Protein AF-A0A2X0SMB1-F1 (afdb_monomer)

Mean predicted aligned error: 10.04 Å

Radius of gyration: 23.18 Å; Cα contacts (8 Å, |Δi|>4): 874; chains: 1; bounding box: 54×78×55 Å

Secondary structure (DSSP, 8-state):
----EEEE---SSS--EEEEETTEEEEE-------S--TTS--EE-TTS-EE------TTGGGS---------HHHHHHHHHHHTTTTTT--EESEEEE-S--GGGTTTHHHHB--S-GGG----SSGGGPPBEESEEEE-GGGGSGGG--TTTHHHHHHHHHHHHTTTSTGGGSTTTEEEE---SSTTT-EEEEEETTEEEEE----HHHHHHHHHH--GGGGGGG---EEEEEEETTEEEEEEE-TT--HHHHHHHHHHHGGGGGGG-EEEEE-HHHH-GGGTEEE-TTS-EEE-HHHHHHHT-EEEEEEEE--SS---TT--SSS-HHHHHHHHHHSGGG-GGGEE-GGG--PPPPTT-TT-S-----EEEEEETTEEEE--PPP-----------EEEEE-TT--EEEEE-

Solvent-accessible surface area (backbone atoms only 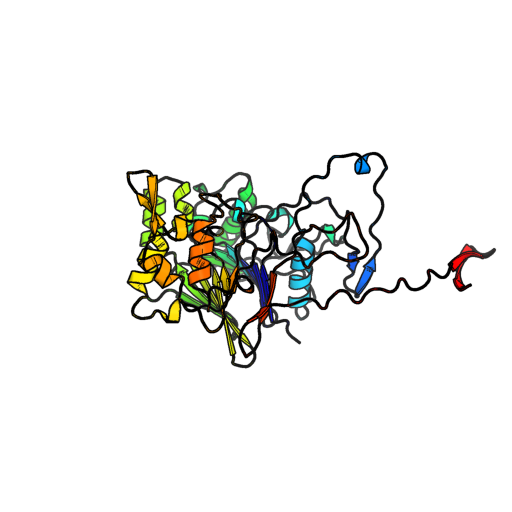— not comparable to full-atom values): 22527 Å² total; per-residue (Å²): 128,72,60,37,34,41,36,36,47,31,50,28,73,24,42,36,35,42,37,36,42,84,59,35,33,37,36,39,35,32,33,50,79,61,71,98,76,67,76,74,74,57,64,45,62,46,101,82,72,49,75,42,86,52,82,85,80,59,80,75,67,73,70,55,80,86,69,86,78,64,58,75,55,63,64,61,52,45,49,52,13,27,62,38,23,60,90,64,83,50,42,42,37,32,53,30,39,34,40,30,46,79,48,62,46,34,36,28,46,49,76,73,46,36,57,77,69,62,54,89,76,66,70,89,53,94,46,82,94,67,42,49,29,41,43,26,25,37,39,31,24,64,64,68,80,43,72,86,61,52,44,89,75,31,38,64,59,46,51,48,49,49,56,25,58,76,30,57,92,43,76,69,18,71,34,72,39,25,28,67,43,77,52,53,8,84,42,84,60,74,29,33,81,44,70,81,46,101,46,33,35,37,39,26,61,25,25,34,66,69,40,49,52,49,36,66,69,64,76,43,78,85,40,47,32,52,35,14,34,19,34,36,37,39,42,52,27,95,87,17,62,28,30,38,33,40,34,44,41,28,28,21,76,47,32,31,52,47,20,75,42,22,65,95,51,45,76,79,54,44,20,35,33,35,45,39,28,40,24,26,17,29,50,29,38,23,47,74,45,100,85,74,45,77,44,74,38,68,42,14,50,55,37,72,48,30,61,40,84,86,38,36,39,33,31,42,8,50,73,68,44,89,86,33,79,46,76,28,11,35,68,31,49,57,54,54,32,67,56,36,73,94,44,46,62,92,35,56,45,34,17,42,66,38,54,81,73,76,61,97,84,46,104,84,72,67,81,60,45,35,60,46,42,27,43,49,33,50,91,26,68,40,76,64,76,74,74,74,76,71,80,73,68,77,69,76,82,65,63,63,56,72,53,60,51,102,82,69,51,76,50,78,47,87,107

Nearest PDB structures (foldseek):
  2uyr-assembly1_X  TM=3.728E-01  e=2.623E+00  Bacillus cereus
  2ddt-assembly2_B  TM=4.396E-01  e=4.787E+00  Bacillus cereus
  2ddt-assembly1_A  TM=4.407E-01  e=5.083E+00  Bacillus cereus

Foldseek 3Di:
DQFFKKWWFQQALAGWIWGGADLAIEIEFDQQPDPLDPPPDDQDLPPVRDGHDDDDDDPVVVPDPDDPDGDHCLLVLQVSQQSSCVVPVSAQEHAEYEYFFLDLNRQACLVQAADADQPVPDDADPDSSRGHYQYQEYEYEPCLQPCVSDDPRNVRVSVRVVQLVVCPPHPSNNGGSRDYDYAAAADFQQADWDDSDPFKIKGFHDDYPVQVVVCVVVPDSVSRLQRTGWIWIWGAAPNATAIETESEQRFCVNQLSNLVRHVVPLVSLEHQEYACHSLQFLRNAFDQDPVRDTDGDPSSLSSNLNYDDQHAYERSHADADPPPPGHNHPVSLQSVLVSGVVSDPVRYYYQQQPFDAADPPDPPPGHHRDMFMWRQHRVYTDTDDPDRPPPCPPPPPQDWDWDAPVVGDIDTDGD

pLDDT: mean 81.92, std 21.31, range [27.41, 98.88]

Sequence (415 aa):
MSINRVTFFPVGNGDTILIEANDKTILTDVNYRCERHTDRFRSSVDVNGMMGNAATLGAEEAEQPFEWVYYDFALDLQYACYQSSYRSNREYRLSLLVLTHPDKANLTGFEKLFYQGDPADFEDRPREDDKLILIEEMWINPLFADPKYATDQSKSVFQEIKRRLDLQGTEAGGMNGNRITILAAPSAGSGLIKNFSRNIEAHVISPVQQERENVISAADITEINNSSLIIRWTIKVFGGANRILLGGDANVDVWDRIWENYKDNADKLGWHILLAPHHCSIDALARLNQEGRYEYCENALKALGQVEGDGYIISSSTEVNQNEDTQPSWEARNQYLKMLKDGDEARFLNPDNYAYGPLLYSPHQDDKPEPVIFTLTKQGPVLDERAPATPHMPGKIERVETGNDEFGYKWNLKV

InterPro domains:
  IPR036866 Ribonuclease Z/Hydroxyacylglutathione hydrolase-like [G3DSA:3.60.15.10] (2-341)

Organism: NCBI:txid2182327

Structure (mmCIF, N/CA/C/O backbone):
data_AF-A0A2X0SMB1-F1
#
_entry.id   AF-A0A2X0SMB1-F1
#
loop_
_atom_site.group_PDB
_atom_site.id
_atom_site.type_symbol
_atom_site.label_atom_id
_atom_site.label_alt_id
_atom_site.label_comp_id
_atom_site.label_asym_id
_atom_site.label_entity_id
_atom_site.label_seq_id
_atom_site.pdbx_PDB_ins_code
_atom_site.Cartn_x
_atom_site.Cartn_y
_atom_site.Cartn_z
_atom_site.occupancy
_atom_site.B_iso_or_equiv
_atom_site.auth_seq_id
_atom_site.auth_comp_id
_atom_site.auth_asym_id
_atom_site.auth_atom_id
_atom_site.pdbx_PDB_model_num
ATOM 1 N N . MET A 1 1 ? -6.077 -22.872 -10.779 1.00 50.44 1 MET A N 1
ATOM 2 C CA . MET A 1 1 ? -6.999 -21.714 -10.690 1.00 50.44 1 MET A CA 1
ATOM 3 C C . MET A 1 1 ? -6.150 -20.486 -10.423 1.00 50.44 1 MET A C 1
ATOM 5 O O . MET A 1 1 ? -5.114 -20.652 -9.795 1.00 50.44 1 MET A O 1
ATOM 9 N N . SER A 1 2 ? -6.535 -19.304 -10.906 1.00 67.06 2 SER A N 1
ATOM 10 C CA . SER A 1 2 ? -5.835 -18.064 -10.547 1.00 67.06 2 SER A CA 1
ATOM 11 C C . SER A 1 2 ? -5.934 -17.857 -9.034 1.00 67.06 2 SER A C 1
ATOM 13 O O . SER A 1 2 ? -7.047 -17.872 -8.499 1.00 67.06 2 SER A O 1
ATOM 15 N N . ILE A 1 3 ? -4.797 -17.694 -8.363 1.00 83.69 3 ILE A N 1
ATOM 16 C CA . ILE A 1 3 ? -4.747 -17.344 -6.942 1.00 83.69 3 ILE A CA 1
ATOM 17 C C . ILE A 1 3 ? -5.341 -15.937 -6.784 1.00 83.69 3 ILE A C 1
ATOM 19 O O . ILE A 1 3 ? -5.082 -15.058 -7.606 1.00 83.69 3 ILE A O 1
ATOM 23 N N . ASN A 1 4 ? -6.187 -15.754 -5.768 1.00 94.12 4 ASN A N 1
ATOM 24 C CA . ASN A 1 4 ? -6.701 -14.450 -5.361 1.00 94.12 4 ASN A CA 1
ATOM 25 C C . ASN A 1 4 ? -6.480 -14.313 -3.853 1.00 94.12 4 ASN A C 1
ATOM 27 O O . ASN A 1 4 ? -7.230 -14.902 -3.075 1.00 94.12 4 ASN A O 1
ATOM 31 N N . ARG A 1 5 ? -5.441 -13.588 -3.443 1.00 96.19 5 ARG A N 1
ATOM 32 C CA . ARG A 1 5 ? -5.099 -13.365 -2.036 1.00 96.19 5 ARG A CA 1
ATOM 33 C C . ARG A 1 5 ? -4.428 -12.013 -1.823 1.00 96.19 5 ARG A C 1
ATOM 35 O O . ARG A 1 5 ? -3.903 -11.421 -2.766 1.00 96.19 5 ARG A O 1
ATOM 42 N N . VAL A 1 6 ? -4.437 -11.552 -0.581 1.00 98.31 6 VAL A N 1
ATOM 43 C CA . VAL A 1 6 ? -3.587 -10.457 -0.107 1.00 98.31 6 VAL A CA 1
ATOM 44 C C . VAL A 1 6 ? -2.762 -10.948 1.076 1.00 98.31 6 VAL A C 1
ATOM 46 O O . VAL A 1 6 ? -3.276 -11.673 1.928 1.00 98.31 6 VAL A O 1
ATOM 49 N N . THR A 1 7 ? -1.490 -10.573 1.100 1.00 97.00 7 THR A N 1
ATOM 50 C CA . THR A 1 7 ? -0.511 -10.953 2.115 1.00 97.00 7 THR A CA 1
ATOM 51 C C . THR A 1 7 ? 0.121 -9.700 2.702 1.00 97.00 7 THR A C 1
ATOM 53 O O . THR A 1 7 ? 0.607 -8.847 1.959 1.00 97.00 7 THR A O 1
ATOM 56 N N . PHE A 1 8 ? 0.128 -9.616 4.029 1.00 96.81 8 PHE A N 1
ATOM 57 C CA . PHE A 1 8 ? 0.800 -8.580 4.807 1.00 96.81 8 PHE A CA 1
ATOM 58 C C . PHE A 1 8 ? 2.016 -9.214 5.480 1.00 96.81 8 PHE A C 1
ATOM 60 O O . PHE A 1 8 ? 1.856 -10.122 6.300 1.00 96.81 8 PHE A O 1
ATOM 67 N N . PHE A 1 9 ? 3.220 -8.801 5.083 1.00 92.69 9 PHE A N 1
ATOM 68 C CA . PHE A 1 9 ? 4.458 -9.389 5.596 1.00 92.69 9 PHE A CA 1
ATOM 69 C C . PHE A 1 9 ? 4.878 -8.758 6.932 1.00 92.69 9 PHE A C 1
ATOM 71 O O . PHE A 1 9 ? 4.661 -7.563 7.121 1.00 92.69 9 PHE A O 1
ATOM 78 N N . PRO A 1 10 ? 5.512 -9.526 7.836 1.00 90.12 10 PRO A N 1
ATOM 79 C CA . PRO A 1 10 ? 6.042 -9.000 9.087 1.00 90.12 10 PRO A CA 1
ATOM 80 C C . PRO A 1 10 ? 7.388 -8.321 8.853 1.00 90.12 10 PRO A C 1
ATOM 82 O O . PRO A 1 10 ? 8.426 -8.966 8.674 1.00 90.12 10 PRO A O 1
ATOM 85 N N . VAL A 1 11 ? 7.345 -6.995 8.777 1.00 88.81 11 VAL A N 1
ATOM 86 C CA . VAL A 1 11 ? 8.492 -6.141 8.453 1.00 88.81 11 VAL A CA 1
ATOM 87 C C . VAL A 1 11 ? 8.732 -5.057 9.517 1.00 88.81 11 VAL A C 1
ATOM 89 O O . VAL A 1 11 ? 9.579 -4.175 9.336 1.00 88.81 11 VAL A O 1
ATOM 92 N N . GLY A 1 12 ? 8.065 -5.134 10.673 1.00 88.19 12 GLY A N 1
ATOM 93 C CA . GLY A 1 12 ? 8.076 -4.103 11.713 1.00 88.19 12 GLY A CA 1
ATOM 94 C C . GLY A 1 12 ? 7.392 -2.813 11.276 1.00 88.19 12 GLY A C 1
ATOM 95 O O . GLY A 1 12 ? 6.402 -2.850 10.557 1.00 88.19 12 GLY A O 1
ATOM 96 N N . ASN A 1 13 ? 7.920 -1.662 11.705 1.00 88.75 13 ASN A N 1
ATOM 97 C CA . ASN A 1 13 ? 7.386 -0.332 11.364 1.00 88.75 13 ASN A CA 1
ATOM 98 C C . ASN A 1 13 ? 7.781 0.088 9.937 1.00 88.75 13 ASN A C 1
ATOM 100 O O . ASN A 1 13 ? 8.522 1.047 9.747 1.00 88.75 13 ASN A O 1
ATOM 104 N N . GLY A 1 14 ? 7.367 -0.703 8.955 1.00 90.50 14 GLY A N 1
ATOM 105 C CA . GLY A 1 14 ? 7.342 -0.354 7.540 1.00 90.50 14 GLY A CA 1
ATOM 106 C C . GLY A 1 14 ? 6.238 -1.153 6.860 1.00 90.50 14 GLY A C 1
ATOM 107 O O . GLY A 1 14 ? 5.617 -2.012 7.489 1.00 90.50 14 GLY A O 1
ATOM 108 N N . ASP A 1 15 ? 6.007 -0.904 5.577 1.00 94.75 15 ASP A N 1
ATOM 109 C CA . ASP A 1 15 ? 4.939 -1.571 4.838 1.00 94.75 15 ASP A CA 1
ATOM 110 C C . ASP A 1 15 ? 5.489 -2.478 3.732 1.00 94.75 15 ASP A C 1
ATOM 112 O O . ASP A 1 15 ? 6.425 -2.149 3.001 1.00 94.75 15 ASP A O 1
ATOM 116 N N . THR A 1 16 ? 4.919 -3.679 3.607 1.00 96.94 16 THR A N 1
ATOM 117 C CA . THR A 1 16 ? 5.112 -4.559 2.444 1.00 96.94 16 THR A CA 1
ATOM 118 C C . THR A 1 16 ? 3.878 -5.438 2.270 1.00 96.94 16 THR A C 1
ATOM 120 O O . THR A 1 16 ? 3.647 -6.384 3.028 1.00 96.94 16 THR A O 1
ATOM 123 N N . ILE A 1 17 ? 3.070 -5.122 1.257 1.00 98.38 17 ILE A N 1
ATOM 124 C CA . ILE A 1 17 ? 1.776 -5.769 1.014 1.00 98.38 17 ILE A CA 1
ATOM 125 C C . ILE A 1 17 ? 1.742 -6.332 -0.401 1.00 98.38 17 ILE A C 1
ATOM 127 O O . ILE A 1 17 ? 1.860 -5.586 -1.373 1.00 98.38 17 ILE A O 1
ATOM 131 N N . LEU A 1 18 ? 1.530 -7.641 -0.525 1.00 98.44 18 LEU A N 1
ATOM 132 C CA . LEU A 1 18 ? 1.429 -8.338 -1.806 1.00 98.44 18 LEU A CA 1
ATOM 133 C C . LEU A 1 18 ? -0.022 -8.723 -2.097 1.00 98.44 18 LEU A C 1
ATOM 135 O O . LEU A 1 18 ? -0.645 -9.462 -1.341 1.00 98.44 18 LEU A O 1
ATOM 139 N N . ILE A 1 19 ? -0.550 -8.266 -3.230 1.00 98.38 19 ILE A N 1
ATOM 140 C CA . ILE A 1 19 ? -1.831 -8.709 -3.784 1.00 98.38 19 ILE A CA 1
ATOM 141 C C . ILE A 1 19 ? -1.549 -9.598 -4.994 1.00 98.38 19 ILE A C 1
ATOM 143 O O . ILE A 1 19 ? -0.966 -9.161 -5.988 1.00 98.38 19 ILE A O 1
ATOM 147 N N . GLU A 1 20 ? -2.032 -10.833 -4.933 1.00 96.06 20 GLU A N 1
ATOM 148 C CA . GLU A 1 20 ? -2.081 -11.758 -6.061 1.00 96.06 20 GLU A CA 1
ATOM 149 C C . GLU A 1 20 ? -3.531 -11.884 -6.500 1.00 96.06 20 GLU A C 1
ATOM 151 O O . GLU A 1 20 ? -4.370 -12.336 -5.727 1.00 96.06 20 GLU A O 1
ATOM 156 N N . ALA A 1 21 ? -3.858 -11.471 -7.720 1.00 93.88 21 ALA A N 1
ATOM 157 C CA . ALA A 1 21 ? -5.218 -11.589 -8.231 1.00 93.88 21 ALA A CA 1
ATOM 158 C C . ALA A 1 21 ? -5.236 -11.633 -9.755 1.00 93.88 21 ALA A C 1
ATOM 160 O O . ALA A 1 21 ? -4.582 -10.829 -10.411 1.00 93.88 21 ALA A O 1
ATOM 161 N N . ASN A 1 22 ? -6.054 -12.513 -10.336 1.00 86.50 22 ASN A N 1
ATOM 162 C CA . ASN A 1 22 ? -6.276 -12.573 -11.790 1.00 86.50 22 ASN A CA 1
ATOM 163 C C . ASN A 1 22 ? -4.973 -12.608 -12.626 1.00 86.50 22 ASN A C 1
ATOM 165 O O . ASN A 1 22 ? -4.836 -11.851 -13.588 1.00 86.50 22 ASN A O 1
ATOM 169 N N . ASP A 1 23 ? -4.026 -13.473 -12.251 1.00 87.94 23 ASP A N 1
ATOM 170 C CA . ASP A 1 23 ? -2.704 -13.609 -12.891 1.00 87.94 23 ASP A CA 1
ATOM 171 C C . ASP A 1 23 ? -1.849 -12.318 -12.818 1.00 87.94 23 ASP A C 1
ATOM 173 O O . ASP A 1 23 ? -0.991 -12.077 -13.668 1.00 87.94 23 ASP A O 1
ATOM 177 N N . LYS A 1 24 ? -2.100 -11.459 -11.821 1.00 93.38 24 LYS A N 1
ATOM 178 C CA . LYS A 1 24 ? -1.324 -10.248 -11.532 1.00 93.38 24 LYS A CA 1
ATOM 179 C C . LYS A 1 24 ? -0.769 -10.265 -10.117 1.00 93.38 24 LYS A C 1
ATOM 181 O O . LYS A 1 24 ? -1.427 -10.748 -9.200 1.00 93.38 24 LYS A O 1
ATOM 186 N N . THR A 1 25 ? 0.409 -9.673 -9.973 1.00 96.00 25 THR A N 1
ATOM 187 C CA . THR A 1 25 ? 1.116 -9.436 -8.711 1.00 96.00 25 THR A CA 1
ATOM 188 C C . THR A 1 25 ? 1.299 -7.938 -8.516 1.00 96.00 25 THR A C 1
ATOM 190 O O . THR A 1 25 ? 1.823 -7.249 -9.394 1.00 96.00 25 THR A O 1
ATOM 193 N N . ILE A 1 26 ? 0.831 -7.424 -7.385 1.00 98.50 26 ILE A N 1
ATOM 194 C CA . ILE A 1 26 ? 0.934 -6.012 -7.021 1.00 98.50 26 ILE A CA 1
ATOM 195 C C . ILE A 1 26 ? 1.599 -5.947 -5.658 1.00 98.50 26 ILE A C 1
ATOM 197 O O . ILE A 1 26 ? 1.065 -6.502 -4.703 1.00 98.50 26 ILE A O 1
ATOM 201 N N . LEU A 1 27 ? 2.741 -5.276 -5.573 1.00 98.62 27 LEU A N 1
ATOM 202 C CA . LEU A 1 27 ? 3.420 -5.012 -4.311 1.00 98.62 27 LEU A CA 1
ATOM 203 C C . LEU A 1 27 ? 3.222 -3.538 -3.960 1.00 98.62 27 LEU A C 1
ATOM 205 O O . LEU A 1 27 ? 3.457 -2.685 -4.815 1.00 98.62 27 LEU A O 1
ATOM 209 N N . THR A 1 28 ? 2.769 -3.243 -2.745 1.00 98.69 28 THR A N 1
ATOM 210 C CA . THR A 1 28 ? 2.740 -1.877 -2.202 1.00 98.69 28 THR A CA 1
ATOM 211 C C . THR A 1 28 ? 3.818 -1.758 -1.139 1.00 98.69 28 THR A C 1
ATOM 213 O O . THR A 1 28 ? 3.774 -2.524 -0.175 1.00 98.69 28 THR A O 1
ATOM 216 N N . ASP A 1 29 ? 4.739 -0.816 -1.355 1.00 97.62 29 ASP A N 1
ATOM 217 C CA . ASP A 1 29 ? 5.926 -0.536 -0.541 1.00 97.62 29 ASP A CA 1
ATOM 218 C C . ASP A 1 29 ? 6.849 -1.751 -0.316 1.00 97.62 29 ASP A C 1
ATOM 220 O O . ASP A 1 29 ? 6.529 -2.897 -0.650 1.00 97.62 29 ASP A O 1
ATOM 224 N N . VAL A 1 30 ? 8.082 -1.487 0.123 1.00 94.81 30 VAL A N 1
ATOM 225 C CA . VAL A 1 30 ? 9.125 -2.507 0.289 1.00 94.81 30 VAL A CA 1
ATOM 226 C C . VAL A 1 30 ? 9.973 -2.203 1.516 1.00 94.81 30 VAL A C 1
ATOM 228 O O . VAL A 1 30 ? 10.755 -1.257 1.519 1.00 94.81 30 VAL A O 1
ATOM 231 N N . ASN A 1 31 ? 9.909 -3.074 2.518 1.00 93.06 31 ASN A N 1
ATOM 232 C CA . ASN A 1 31 ? 10.752 -3.010 3.706 1.00 93.06 31 ASN A CA 1
ATOM 233 C C . ASN A 1 31 ? 11.506 -4.324 3.924 1.00 93.06 31 ASN A C 1
ATOM 235 O O . ASN A 1 31 ? 11.253 -5.086 4.858 1.00 93.06 31 ASN A O 1
ATOM 239 N N . TYR A 1 32 ? 12.435 -4.630 3.024 1.00 89.38 32 TYR A N 1
ATOM 240 C CA . TYR A 1 32 ? 13.212 -5.862 3.088 1.00 89.38 32 TYR A CA 1
ATOM 241 C C . TYR A 1 32 ? 14.423 -5.717 4.015 1.00 89.38 32 TYR A C 1
ATOM 243 O O . TYR A 1 32 ? 15.494 -5.240 3.625 1.00 89.38 32 TYR A O 1
ATOM 251 N N . ARG A 1 33 ? 14.233 -6.142 5.268 1.00 76.25 33 ARG A N 1
ATOM 252 C CA . ARG A 1 33 ? 15.180 -5.956 6.382 1.00 76.25 33 ARG A CA 1
ATOM 253 C C . ARG A 1 33 ? 16.212 -7.068 6.542 1.00 76.25 33 ARG A C 1
ATOM 255 O O . ARG A 1 33 ? 17.134 -6.919 7.338 1.00 76.25 33 ARG A O 1
ATOM 262 N N . CYS A 1 34 ? 16.100 -8.162 5.792 1.00 69.50 34 CYS A N 1
ATOM 263 C CA . CYS A 1 34 ? 17.071 -9.243 5.880 1.00 69.50 34 CYS A CA 1
ATOM 264 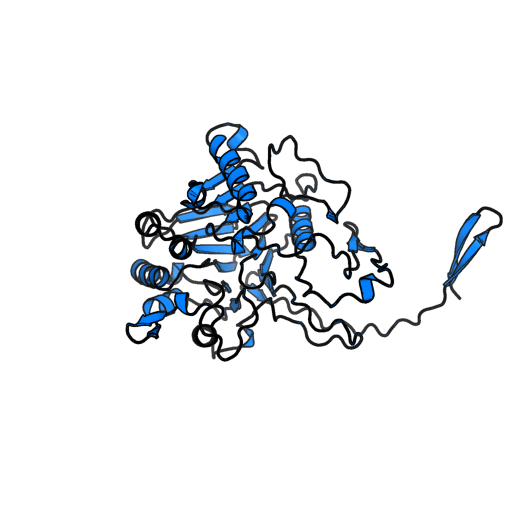C C . CYS A 1 34 ? 18.426 -8.795 5.301 1.00 69.50 34 CYS A C 1
ATOM 266 O O . CYS A 1 34 ? 18.546 -8.301 4.166 1.00 69.50 34 CYS A O 1
ATOM 268 N N . GLU A 1 35 ? 19.495 -8.989 6.071 1.00 55.19 35 GLU A N 1
ATOM 269 C CA . GLU A 1 35 ? 20.809 -9.175 5.469 1.00 55.19 35 GLU A CA 1
ATOM 270 C C . GLU A 1 35 ? 20.726 -10.464 4.656 1.00 55.19 35 GLU A C 1
ATOM 272 O O . GLU A 1 35 ? 20.217 -11.475 5.139 1.00 55.19 35 GLU A O 1
ATOM 277 N N . ARG A 1 36 ? 21.107 -10.407 3.379 1.00 45.25 36 ARG A N 1
ATOM 278 C CA . ARG A 1 36 ? 20.956 -11.520 2.438 1.00 45.25 36 ARG A CA 1
ATOM 279 C C . ARG A 1 36 ? 21.991 -12.592 2.800 1.00 45.25 36 ARG A C 1
ATOM 281 O O . ARG A 1 36 ? 23.015 -12.683 2.148 1.00 45.25 36 ARG A O 1
ATOM 288 N N . HIS A 1 37 ? 21.762 -13.291 3.910 1.00 38.59 37 HIS A N 1
ATOM 289 C CA . HIS A 1 37 ? 22.528 -14.409 4.453 1.00 38.59 37 HIS A CA 1
ATOM 290 C C . HIS A 1 37 ? 21.798 -15.021 5.656 1.00 38.59 37 HIS A C 1
ATOM 292 O O . HIS A 1 37 ? 22.367 -15.116 6.734 1.00 38.59 37 HIS A O 1
ATOM 298 N N . THR A 1 38 ? 20.566 -15.512 5.487 1.00 39.00 38 THR A N 1
ATOM 299 C CA . THR A 1 38 ? 20.137 -16.665 6.294 1.00 39.00 38 THR A CA 1
ATOM 300 C C . THR A 1 38 ? 19.221 -17.617 5.515 1.00 39.00 38 THR A C 1
ATOM 302 O O . THR A 1 38 ? 18.063 -17.816 5.860 1.00 39.00 38 THR A O 1
ATOM 305 N N . ASP A 1 39 ? 19.822 -18.411 4.624 1.00 40.31 39 ASP A N 1
ATOM 306 C CA . ASP A 1 39 ? 19.403 -19.801 4.332 1.00 40.31 39 ASP A CA 1
ATOM 307 C C . ASP A 1 39 ? 19.402 -20.703 5.595 1.00 40.31 39 ASP A C 1
ATOM 309 O O . ASP A 1 39 ? 19.471 -21.928 5.525 1.00 40.31 39 ASP A O 1
ATOM 313 N N . ARG A 1 40 ? 19.373 -20.128 6.805 1.00 42.41 40 ARG A N 1
ATOM 314 C CA . ARG A 1 40 ? 19.687 -20.852 8.032 1.00 42.41 40 ARG A CA 1
ATOM 315 C C . ARG A 1 40 ? 18.590 -21.837 8.432 1.00 42.41 40 ARG A C 1
ATOM 317 O O . ARG A 1 40 ? 18.910 -22.727 9.207 1.00 42.41 40 ARG A O 1
ATOM 324 N N . PHE A 1 41 ? 17.339 -21.719 7.951 1.00 39.72 41 PHE A N 1
ATOM 325 C CA . PHE A 1 41 ? 16.234 -22.528 8.506 1.00 39.72 41 PHE A CA 1
ATOM 326 C C . PHE A 1 41 ? 15.018 -22.855 7.613 1.00 39.72 41 PHE A C 1
ATOM 328 O O . PHE A 1 41 ? 14.078 -23.456 8.133 1.00 39.72 41 PHE A O 1
ATOM 335 N N . ARG A 1 42 ? 14.967 -22.523 6.314 1.00 37.88 42 ARG A N 1
ATOM 336 C CA . ARG A 1 42 ? 13.882 -23.037 5.448 1.00 37.88 42 ARG A CA 1
ATOM 337 C C . ARG A 1 42 ? 14.366 -24.281 4.708 1.00 37.88 42 ARG A C 1
ATOM 339 O O . ARG A 1 42 ? 15.374 -24.231 4.015 1.00 37.88 42 ARG A O 1
ATOM 346 N N . SER A 1 43 ? 13.625 -25.385 4.811 1.00 37.12 43 SER A N 1
ATOM 347 C CA . SER A 1 43 ? 13.658 -26.406 3.762 1.00 37.12 43 SER A CA 1
ATOM 348 C C . SER A 1 43 ? 13.240 -25.716 2.469 1.00 37.12 43 SER A C 1
ATOM 350 O O . SER A 1 43 ? 12.084 -25.299 2.346 1.00 37.12 43 SER A O 1
ATOM 352 N N . SER A 1 44 ? 14.184 -25.514 1.554 1.00 35.91 44 SER A N 1
ATOM 353 C CA . SER A 1 44 ? 13.888 -24.951 0.244 1.00 35.91 44 SER A CA 1
ATOM 354 C C . SER A 1 44 ? 12.913 -25.897 -0.446 1.00 35.91 44 SER A C 1
ATOM 356 O O . SER A 1 44 ? 13.163 -27.093 -0.556 1.00 35.91 44 SER A O 1
ATOM 358 N N . VAL A 1 45 ? 11.747 -25.395 -0.837 1.00 38.62 45 VAL A N 1
ATOM 359 C CA . VAL A 1 45 ? 10.885 -26.112 -1.773 1.00 38.62 45 VAL A CA 1
ATOM 360 C C . VAL A 1 45 ? 11.312 -25.615 -3.138 1.00 38.62 45 VAL A C 1
ATOM 362 O O . VAL A 1 45 ? 11.095 -24.445 -3.448 1.00 38.62 45 VAL A O 1
ATOM 365 N N . ASP A 1 46 ? 11.964 -26.471 -3.919 1.00 40.53 46 ASP A N 1
ATOM 366 C CA . ASP A 1 46 ? 12.336 -26.111 -5.283 1.00 40.53 46 ASP A CA 1
ATOM 367 C C . ASP A 1 46 ? 11.073 -25.838 -6.126 1.00 40.53 46 ASP A C 1
ATOM 369 O O . ASP A 1 46 ? 9.946 -26.207 -5.772 1.00 40.53 46 ASP A O 1
ATOM 373 N N . VAL A 1 47 ? 11.245 -25.219 -7.294 1.00 38.09 47 VAL A N 1
ATOM 374 C CA . VAL A 1 47 ? 10.149 -24.930 -8.244 1.00 38.09 47 VAL A CA 1
ATOM 375 C C . VAL A 1 47 ? 9.365 -26.169 -8.730 1.00 38.09 47 VAL A C 1
ATOM 377 O O . VAL A 1 47 ? 8.359 -26.018 -9.430 1.00 38.09 47 VAL A O 1
ATOM 380 N N . ASN A 1 48 ? 9.790 -27.384 -8.360 1.00 37.16 48 ASN A N 1
ATOM 381 C CA . ASN A 1 48 ? 9.143 -28.663 -8.655 1.00 37.16 48 ASN A CA 1
ATOM 382 C C . ASN A 1 48 ? 8.450 -29.296 -7.433 1.00 37.16 48 ASN A C 1
ATOM 384 O O . ASN A 1 48 ? 7.891 -30.389 -7.553 1.00 37.16 48 ASN A O 1
ATOM 388 N N . GLY A 1 49 ? 8.444 -28.631 -6.275 1.00 35.72 49 GLY A N 1
ATOM 389 C CA . GLY A 1 49 ? 7.826 -29.140 -5.051 1.00 35.72 49 GLY A CA 1
ATOM 390 C C . GLY A 1 49 ? 8.692 -30.138 -4.275 1.00 35.72 49 GLY A C 1
ATOM 391 O O . GLY A 1 49 ? 8.166 -30.841 -3.411 1.00 35.72 49 GLY A O 1
ATOM 392 N N . MET A 1 50 ? 9.992 -30.239 -4.569 1.00 31.81 50 MET A N 1
ATOM 393 C CA . MET A 1 50 ? 10.921 -31.077 -3.812 1.00 31.81 50 MET A CA 1
ATOM 394 C C . MET A 1 50 ? 11.530 -30.291 -2.651 1.00 31.81 50 MET A C 1
ATOM 396 O O . MET A 1 50 ? 12.078 -29.209 -2.841 1.00 31.81 50 MET A O 1
ATOM 400 N N . MET A 1 51 ? 11.452 -30.852 -1.440 1.00 37.78 51 MET A N 1
ATOM 401 C CA . MET A 1 51 ? 12.141 -30.305 -0.270 1.00 37.78 51 MET A CA 1
ATOM 402 C C . MET A 1 51 ? 13.646 -30.588 -0.362 1.00 37.78 51 MET A C 1
ATOM 404 O O . MET A 1 51 ? 14.069 -31.744 -0.318 1.00 37.78 51 MET A O 1
ATOM 408 N N . GLY A 1 52 ? 14.448 -29.533 -0.469 1.00 37.50 52 GLY A N 1
ATOM 409 C CA . GLY A 1 52 ? 15.884 -29.537 -0.239 1.00 37.50 52 GLY A CA 1
ATOM 410 C C . GLY A 1 52 ? 16.200 -29.366 1.249 1.00 37.50 52 GLY A C 1
ATOM 411 O O . GLY A 1 52 ? 15.600 -28.549 1.949 1.00 37.50 52 GLY A O 1
ATOM 412 N N . ASN A 1 53 ? 17.155 -30.152 1.748 1.00 34.62 53 ASN A N 1
ATOM 413 C CA . ASN A 1 53 ? 17.637 -30.048 3.124 1.00 34.62 53 ASN A CA 1
ATOM 414 C C . ASN A 1 53 ? 18.660 -28.908 3.221 1.00 34.62 53 ASN A C 1
ATOM 416 O O . ASN A 1 53 ? 19.785 -29.059 2.744 1.00 34.62 53 ASN A O 1
ATOM 420 N N . ALA A 1 54 ? 18.305 -27.802 3.870 1.00 39.16 54 ALA A N 1
ATOM 421 C CA . ALA A 1 54 ? 19.262 -26.772 4.260 1.00 39.16 54 ALA A CA 1
ATOM 422 C C . ALA A 1 54 ? 19.803 -27.085 5.664 1.00 39.16 54 ALA A C 1
ATOM 424 O O . ALA A 1 54 ? 19.103 -26.899 6.657 1.00 39.16 54 ALA A O 1
ATOM 425 N N . ALA A 1 55 ? 21.034 -27.595 5.762 1.00 36.44 55 ALA A N 1
ATOM 426 C CA . ALA A 1 55 ? 21.782 -27.596 7.018 1.00 36.44 55 ALA A CA 1
ATOM 427 C C . ALA A 1 55 ? 23.288 -27.744 6.773 1.00 36.44 55 ALA A C 1
ATOM 429 O O . ALA A 1 55 ? 23.734 -28.812 6.366 1.00 36.44 55 ALA A O 1
ATOM 430 N N . THR A 1 56 ? 24.057 -26.711 7.125 1.00 34.88 56 THR A N 1
ATOM 431 C CA . THR A 1 56 ? 25.335 -26.856 7.848 1.00 34.88 56 THR A CA 1
ATOM 432 C C . THR A 1 56 ? 25.740 -25.493 8.409 1.00 34.88 56 THR A C 1
ATOM 434 O O . THR A 1 56 ? 26.133 -24.622 7.642 1.00 34.88 56 THR A O 1
ATOM 437 N N . LEU A 1 57 ? 25.657 -25.318 9.731 1.00 39.12 57 LEU A N 1
ATOM 438 C CA . LEU A 1 57 ? 26.402 -24.279 10.453 1.00 39.12 57 LEU A CA 1
ATOM 439 C C . LEU A 1 57 ? 27.671 -24.917 11.029 1.00 39.12 57 LEU A C 1
ATOM 441 O O . LEU A 1 57 ? 27.628 -26.048 11.526 1.00 39.12 57 LEU A O 1
ATOM 445 N N . GLY A 1 58 ? 28.795 -24.205 10.952 1.00 38.38 58 GLY A N 1
ATOM 446 C CA . GLY A 1 58 ? 30.005 -24.549 11.700 1.00 38.38 58 GLY A CA 1
ATOM 447 C C . GLY A 1 58 ? 29.835 -24.231 13.190 1.00 38.38 58 GLY A C 1
ATOM 448 O O . GLY A 1 58 ? 29.034 -23.377 13.561 1.00 38.38 58 GLY A O 1
ATOM 449 N N . ALA A 1 59 ? 30.594 -24.904 14.059 1.00 41.03 59 ALA A N 1
ATOM 450 C CA . ALA A 1 59 ? 30.475 -24.758 15.516 1.00 41.03 59 ALA A CA 1
ATOM 451 C C . ALA A 1 59 ? 30.695 -23.315 16.028 1.00 41.03 59 ALA A C 1
ATOM 453 O O . ALA A 1 59 ? 30.112 -22.951 17.041 1.00 41.03 59 ALA A O 1
ATOM 454 N N . GLU A 1 60 ? 31.467 -22.485 15.317 1.00 41.69 60 GLU A N 1
ATOM 455 C CA . GLU A 1 60 ? 31.707 -21.076 15.678 1.00 41.69 60 GLU A CA 1
ATOM 456 C C . GLU A 1 60 ? 30.505 -20.156 15.389 1.00 41.69 60 GLU A C 1
ATOM 458 O O . GLU A 1 60 ? 30.285 -19.181 16.103 1.00 41.69 60 GLU A O 1
ATOM 463 N N . GLU A 1 61 ? 29.688 -20.460 14.374 1.00 41.25 61 GLU A N 1
ATOM 464 C CA . GLU A 1 61 ? 28.499 -19.659 14.031 1.00 41.25 61 GLU A CA 1
ATOM 465 C C . GLU A 1 61 ? 27.309 -19.963 14.950 1.00 41.25 61 GLU A C 1
ATOM 467 O O . GLU A 1 61 ? 26.425 -19.125 15.114 1.00 41.25 61 GLU A O 1
ATOM 472 N N . ALA A 1 62 ? 27.299 -21.143 15.580 1.00 41.56 62 ALA A N 1
ATOM 473 C CA . ALA A 1 62 ? 26.304 -21.535 16.577 1.00 41.56 62 ALA A CA 1
ATOM 474 C C . ALA A 1 62 ? 26.488 -20.823 17.934 1.00 41.56 62 ALA A C 1
ATOM 476 O O . ALA A 1 62 ? 25.570 -20.836 18.752 1.00 41.56 62 ALA A O 1
ATOM 477 N N . GLU A 1 63 ? 27.656 -20.216 18.177 1.00 39.16 63 GLU A N 1
ATOM 478 C CA . GLU A 1 63 ? 27.977 -19.504 19.422 1.00 39.16 63 GLU A CA 1
ATOM 479 C C . GLU A 1 63 ? 27.705 -17.990 19.352 1.00 39.16 63 GLU A C 1
ATOM 481 O O . GLU A 1 63 ? 27.787 -17.308 20.377 1.00 39.16 63 GLU A O 1
ATOM 486 N N . GLN A 1 64 ? 27.354 -17.441 18.180 1.00 40.12 64 GLN A N 1
ATOM 487 C CA . GLN A 1 64 ? 26.992 -16.025 18.075 1.00 40.12 64 GLN A CA 1
ATOM 488 C C . GLN A 1 64 ? 25.591 -15.762 18.658 1.00 40.12 64 GLN A C 1
ATOM 490 O O . GLN A 1 64 ? 24.678 -16.564 18.443 1.00 40.12 64 GLN A O 1
ATOM 495 N N . PRO A 1 65 ? 25.395 -14.652 19.400 1.00 37.03 65 PRO A N 1
ATOM 496 C CA . PRO A 1 65 ? 24.090 -14.298 19.946 1.00 37.03 65 PRO A CA 1
ATOM 497 C C . PRO A 1 65 ? 23.053 -14.202 18.823 1.00 37.03 65 PRO A C 1
ATOM 499 O O . PRO A 1 65 ? 23.332 -13.677 17.748 1.00 37.03 65 PRO A O 1
ATOM 502 N N . PHE A 1 66 ? 21.862 -14.741 19.082 1.00 42.03 66 PHE A N 1
ATOM 503 C CA . PHE A 1 66 ? 20.748 -14.788 18.139 1.00 42.03 66 PHE A CA 1
ATOM 504 C C . PHE A 1 66 ? 20.337 -13.353 17.761 1.00 42.03 66 PHE A C 1
ATOM 506 O O . PHE A 1 66 ? 19.642 -12.678 18.518 1.00 42.03 66 PHE A O 1
ATOM 513 N N . GLU A 1 67 ? 20.802 -12.854 16.616 1.00 42.81 67 GLU A N 1
ATOM 514 C CA . GLU A 1 67 ? 20.250 -11.639 16.019 1.00 42.81 67 GLU A CA 1
ATOM 515 C C . GLU A 1 67 ? 18.823 -11.943 15.549 1.00 42.81 67 GLU A C 1
ATOM 517 O O . GLU A 1 67 ? 18.564 -13.004 14.975 1.00 42.81 67 GLU A O 1
ATOM 522 N N . TRP A 1 68 ? 17.882 -11.040 15.840 1.00 45.28 68 TRP A N 1
ATOM 523 C CA . TRP A 1 68 ? 16.474 -11.169 15.462 1.00 45.28 68 TRP A CA 1
ATOM 524 C C . TRP A 1 68 ? 16.341 -11.573 13.986 1.00 45.28 68 TRP A C 1
ATOM 526 O O . TRP A 1 68 ? 16.698 -10.813 13.086 1.00 45.28 68 TRP A O 1
ATOM 536 N N . VAL A 1 69 ? 15.841 -12.785 13.730 1.00 56.25 69 VAL A N 1
ATOM 537 C CA . VAL A 1 69 ? 15.652 -13.295 12.368 1.00 56.25 69 VAL A CA 1
ATOM 538 C C . VAL A 1 69 ? 14.375 -12.674 11.809 1.00 56.25 69 VAL A C 1
ATOM 540 O O . VAL A 1 69 ? 13.283 -13.166 12.081 1.00 56.25 69 VAL A O 1
ATOM 543 N N . TYR A 1 70 ? 14.507 -11.588 11.043 1.00 66.25 70 TYR A N 1
ATOM 544 C CA . TYR A 1 70 ? 13.399 -11.039 10.256 1.00 66.25 70 TYR A CA 1
ATOM 545 C C . TYR A 1 70 ? 12.841 -12.101 9.305 1.00 66.25 70 TYR A C 1
ATOM 547 O O . TYR A 1 70 ? 13.584 -12.950 8.802 1.00 66.25 70 TYR A O 1
ATOM 555 N N . TYR A 1 71 ? 11.539 -12.040 9.033 1.00 76.38 71 TYR A N 1
ATOM 556 C CA . TYR A 1 71 ? 10.926 -12.912 8.042 1.00 76.38 71 TYR A CA 1
ATOM 557 C C . TYR A 1 71 ? 11.458 -12.585 6.645 1.00 76.38 71 TYR A C 1
ATOM 559 O O . TYR A 1 71 ? 11.278 -11.478 6.133 1.00 76.38 71 TYR A O 1
ATOM 567 N N . ASP A 1 72 ? 12.094 -13.566 6.010 1.00 80.31 72 ASP A N 1
ATOM 568 C CA . ASP A 1 72 ? 12.562 -13.434 4.636 1.00 80.31 72 ASP A CA 1
ATOM 569 C C . ASP A 1 72 ? 11.405 -13.669 3.656 1.00 80.31 72 ASP A C 1
ATOM 571 O O . ASP A 1 72 ? 11.080 -14.801 3.287 1.00 80.31 72 ASP A O 1
ATOM 575 N N . PHE A 1 73 ? 10.770 -12.574 3.230 1.00 85.31 73 PHE A N 1
ATOM 576 C CA . PHE A 1 73 ? 9.693 -12.616 2.244 1.00 85.31 73 PHE A CA 1
ATOM 577 C C . PHE A 1 73 ? 10.180 -12.697 0.788 1.00 85.31 73 PHE A C 1
ATOM 579 O O . PHE A 1 73 ? 9.346 -12.778 -0.118 1.00 85.31 73 PHE A O 1
ATOM 586 N N . ALA A 1 74 ? 11.495 -12.680 0.521 1.00 84.62 74 ALA A N 1
ATOM 587 C CA . ALA A 1 74 ? 12.019 -12.639 -0.844 1.00 84.62 74 ALA A CA 1
ATOM 588 C C . ALA A 1 74 ? 11.575 -13.864 -1.653 1.00 84.62 74 ALA A C 1
ATOM 590 O O . ALA A 1 74 ? 11.095 -13.715 -2.778 1.00 84.62 74 ALA A O 1
ATOM 591 N N . LEU A 1 75 ? 11.657 -15.058 -1.057 1.00 81.81 75 LEU A N 1
ATOM 592 C CA . LEU A 1 75 ? 11.234 -16.310 -1.693 1.00 81.81 75 LEU A CA 1
ATOM 593 C C . LEU A 1 75 ? 9.729 -16.331 -1.987 1.00 81.81 75 LEU A C 1
ATOM 595 O O . LEU A 1 75 ? 9.317 -16.754 -3.067 1.00 81.81 75 LEU A O 1
ATOM 599 N N . ASP A 1 76 ? 8.902 -15.840 -1.061 1.00 85.12 76 ASP A N 1
ATOM 600 C CA . ASP A 1 76 ? 7.447 -15.802 -1.243 1.00 85.12 76 ASP A CA 1
ATOM 601 C C . ASP A 1 76 ? 7.067 -14.840 -2.381 1.00 85.12 76 ASP A C 1
ATOM 603 O O . ASP A 1 76 ? 6.242 -15.168 -3.240 1.00 85.12 76 ASP A O 1
ATOM 607 N N . LEU A 1 77 ? 7.724 -13.677 -2.434 1.00 89.62 77 LEU A N 1
ATOM 608 C CA . LEU A 1 77 ? 7.549 -12.693 -3.498 1.00 89.62 77 LEU A CA 1
ATOM 609 C C . LEU A 1 77 ? 8.024 -13.231 -4.856 1.00 89.62 77 LEU A C 1
ATOM 611 O O . LEU A 1 77 ? 7.311 -13.100 -5.855 1.00 89.62 77 LEU A O 1
ATOM 615 N N . GLN A 1 78 ? 9.205 -13.851 -4.907 1.00 86.56 78 GLN A N 1
ATOM 616 C CA . GLN A 1 78 ? 9.745 -14.476 -6.114 1.00 86.56 78 GLN A CA 1
ATOM 617 C C . GLN A 1 78 ? 8.806 -15.570 -6.630 1.00 86.56 78 GLN A C 1
ATOM 619 O O . GLN A 1 78 ? 8.504 -15.600 -7.825 1.00 86.56 78 GLN A O 1
ATOM 624 N N . TYR A 1 79 ? 8.304 -16.432 -5.741 1.00 84.56 79 TYR A N 1
ATOM 625 C CA . TYR A 1 79 ? 7.356 -17.485 -6.090 1.00 84.56 79 TYR A CA 1
ATOM 626 C C . TYR A 1 79 ? 6.067 -16.904 -6.677 1.00 84.56 79 TYR A C 1
ATOM 628 O O . TYR A 1 79 ? 5.654 -17.315 -7.762 1.00 84.56 79 TYR A O 1
ATOM 636 N N . ALA A 1 80 ? 5.462 -15.907 -6.024 1.00 88.50 80 ALA A N 1
ATOM 637 C CA . ALA A 1 80 ? 4.268 -15.237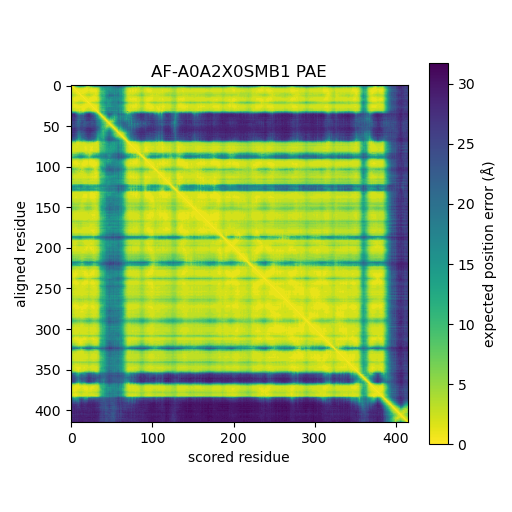 -6.536 1.00 88.50 80 ALA A CA 1
ATOM 638 C C . ALA A 1 80 ? 4.504 -14.626 -7.930 1.00 88.50 80 ALA A C 1
ATOM 640 O O . ALA A 1 80 ? 3.707 -14.822 -8.854 1.00 88.50 80 ALA A O 1
ATOM 641 N N . CYS A 1 81 ? 5.635 -13.938 -8.115 1.00 89.06 81 CYS A N 1
ATOM 642 C CA . CYS A 1 81 ? 6.021 -13.341 -9.394 1.00 89.06 81 CYS A CA 1
ATOM 643 C C . CYS A 1 81 ? 6.192 -14.406 -10.491 1.00 89.06 81 CYS A C 1
ATOM 645 O O . CYS A 1 81 ? 5.627 -14.263 -11.577 1.00 89.06 81 CYS A O 1
ATOM 647 N N . TYR A 1 82 ? 6.879 -15.509 -10.185 1.00 85.19 82 TYR A N 1
ATOM 648 C CA . TYR A 1 82 ? 7.073 -16.642 -11.093 1.00 85.19 82 TYR A CA 1
ATOM 649 C C . TYR A 1 82 ? 5.755 -17.335 -11.476 1.00 85.19 82 TYR A C 1
ATOM 651 O O . TYR A 1 82 ? 5.528 -17.654 -12.644 1.00 85.19 82 TYR A O 1
ATOM 659 N N . GLN A 1 83 ? 4.848 -17.549 -10.516 1.00 82.69 83 GLN A N 1
ATOM 660 C CA . GLN A 1 83 ? 3.542 -18.162 -10.786 1.00 82.69 83 GLN A CA 1
ATOM 661 C C . GLN A 1 83 ? 2.657 -17.259 -11.653 1.00 82.69 83 GLN A C 1
ATOM 663 O O . GLN A 1 83 ? 1.991 -17.734 -12.577 1.00 82.69 83 GLN A O 1
ATOM 668 N N . SER A 1 84 ? 2.665 -15.948 -11.396 1.00 82.06 84 SER A N 1
ATOM 669 C CA . SER A 1 84 ? 1.854 -14.991 -12.159 1.00 82.06 84 SER A CA 1
ATOM 670 C C . SER A 1 84 ? 2.272 -14.886 -13.631 1.00 82.06 84 SER A C 1
ATOM 672 O O . SER A 1 84 ? 1.434 -14.662 -14.506 1.00 82.06 84 SER A O 1
ATOM 674 N N . SER A 1 85 ? 3.548 -15.137 -13.938 1.00 75.38 85 SER A N 1
ATOM 675 C CA . SER A 1 85 ? 4.108 -15.062 -15.289 1.00 75.38 85 SER A CA 1
ATOM 676 C C . SER A 1 85 ? 4.054 -16.387 -16.059 1.00 75.38 85 SER A C 1
ATOM 678 O O . SER A 1 85 ? 4.687 -16.510 -17.111 1.00 75.38 85 SER A O 1
ATOM 680 N N . TYR A 1 86 ? 3.274 -17.385 -15.609 1.00 70.88 86 TYR A N 1
ATOM 681 C CA . TYR A 1 86 ? 3.290 -18.724 -16.220 1.00 70.88 86 TYR A CA 1
ATOM 682 C C . TYR A 1 86 ? 2.986 -18.741 -17.728 1.00 70.88 86 TYR A C 1
ATOM 684 O O . TYR A 1 86 ? 3.435 -19.641 -18.437 1.00 70.88 86 TYR A O 1
ATOM 692 N N . ARG A 1 87 ? 2.218 -17.758 -18.219 1.00 68.56 87 ARG A N 1
ATOM 693 C CA . ARG A 1 87 ? 1.874 -17.587 -19.644 1.00 68.56 87 ARG A CA 1
ATOM 694 C C . ARG A 1 87 ? 2.928 -16.826 -20.451 1.00 68.56 87 ARG A C 1
ATOM 696 O O . ARG A 1 87 ? 2.852 -16.830 -21.674 1.00 68.56 87 ARG A O 1
ATOM 703 N N . SER A 1 88 ? 3.874 -16.184 -19.776 1.00 62.72 88 SER A N 1
ATOM 704 C CA . SER A 1 88 ? 4.888 -15.281 -20.325 1.00 62.72 88 SER A CA 1
ATOM 705 C C . SER A 1 88 ? 6.291 -15.812 -20.013 1.00 62.72 88 SER A C 1
ATOM 707 O O . SER A 1 88 ? 7.122 -15.094 -19.472 1.00 62.72 88 SER A O 1
ATOM 709 N N . ASN A 1 89 ? 6.528 -17.093 -20.311 1.00 67.75 89 ASN A N 1
ATOM 710 C CA . ASN A 1 89 ? 7.811 -17.795 -20.154 1.00 67.75 89 ASN A CA 1
ATOM 711 C C . ASN A 1 89 ? 8.315 -18.047 -18.718 1.00 67.75 89 ASN A C 1
ATOM 713 O O . ASN A 1 89 ? 9.442 -18.509 -18.573 1.00 67.75 89 ASN A O 1
ATOM 717 N N . ARG A 1 90 ? 7.488 -17.859 -17.674 1.00 70.38 90 ARG A N 1
ATOM 718 C CA . ARG A 1 90 ? 7.863 -18.118 -16.265 1.00 70.38 90 ARG A CA 1
ATOM 719 C C . ARG A 1 90 ? 9.100 -17.331 -15.803 1.00 70.38 90 ARG A C 1
ATOM 721 O O . ARG A 1 90 ? 10.021 -17.876 -15.205 1.00 70.38 90 ARG A O 1
ATOM 728 N N . GLU A 1 91 ? 9.119 -16.035 -16.077 1.00 80.06 91 GLU A N 1
ATOM 729 C CA . GLU A 1 91 ? 10.146 -15.123 -15.563 1.00 80.06 91 GLU A CA 1
ATOM 730 C C . GLU A 1 91 ? 9.710 -14.479 -14.236 1.00 80.06 91 GLU A C 1
ATOM 732 O O . GLU A 1 91 ? 8.517 -14.297 -13.984 1.00 80.06 91 GLU A O 1
ATOM 737 N N . TYR A 1 92 ? 10.657 -14.086 -13.383 1.00 88.38 92 TYR A N 1
ATOM 738 C CA . TYR A 1 92 ? 10.371 -13.426 -12.102 1.00 88.38 92 TYR A CA 1
ATOM 739 C C . TYR A 1 92 ? 9.939 -11.981 -12.345 1.00 88.38 92 TYR A C 1
ATOM 741 O O . TYR A 1 92 ? 10.753 -11.061 -12.338 1.00 88.38 92 TYR A O 1
ATOM 749 N N . ARG A 1 93 ? 8.644 -11.785 -12.608 1.00 91.19 93 ARG A N 1
ATOM 750 C CA . ARG A 1 93 ? 8.072 -10.483 -12.956 1.00 91.19 93 ARG A CA 1
ATOM 751 C C . ARG A 1 93 ? 7.017 -10.042 -11.953 1.00 91.19 93 ARG A C 1
ATOM 753 O O . ARG A 1 93 ? 6.050 -10.760 -11.698 1.00 91.19 93 ARG A O 1
ATOM 760 N N . LEU A 1 94 ? 7.183 -8.828 -11.440 1.00 95.75 94 LEU A N 1
ATOM 761 C CA . LEU A 1 94 ? 6.169 -8.138 -10.652 1.00 95.75 94 LEU A CA 1
ATOM 762 C C . LEU A 1 94 ? 5.329 -7.277 -11.596 1.00 95.75 94 LEU A C 1
ATOM 764 O O . LEU A 1 94 ? 5.873 -6.409 -12.279 1.00 95.75 94 LEU A O 1
ATOM 768 N N . SER A 1 95 ? 4.011 -7.496 -11.642 1.00 96.81 95 SER A N 1
ATOM 769 C CA . SER A 1 95 ? 3.156 -6.753 -12.583 1.00 96.81 95 SER A CA 1
ATOM 770 C C . SER A 1 95 ? 3.089 -5.259 -12.250 1.00 96.81 95 SER A C 1
ATOM 772 O O . SER A 1 95 ? 2.999 -4.434 -13.159 1.00 96.81 95 SER A O 1
ATOM 774 N N . LEU A 1 96 ? 3.101 -4.917 -10.961 1.00 98.56 96 LEU A N 1
ATOM 775 C CA . LEU A 1 96 ? 3.043 -3.540 -10.487 1.00 98.56 96 LEU A CA 1
ATOM 776 C C . LEU A 1 96 ? 3.742 -3.392 -9.132 1.00 98.56 96 LEU A C 1
ATOM 778 O O . LEU A 1 96 ? 3.417 -4.109 -8.188 1.00 98.56 96 LEU A O 1
ATOM 782 N N . LEU A 1 97 ? 4.646 -2.421 -9.033 1.00 98.75 97 LEU A N 1
ATOM 783 C CA . LEU A 1 97 ? 5.115 -1.885 -7.757 1.00 98.75 97 LEU A CA 1
ATOM 784 C C . LEU A 1 97 ? 4.429 -0.543 -7.496 1.00 98.75 97 LEU A C 1
ATOM 786 O O . LEU A 1 97 ? 4.446 0.333 -8.361 1.00 98.75 97 LEU A O 1
ATOM 790 N N . VAL A 1 98 ? 3.851 -0.371 -6.314 1.00 98.75 98 VAL A N 1
ATOM 791 C CA . VAL A 1 98 ? 3.271 0.889 -5.848 1.00 98.75 98 VAL A CA 1
ATOM 792 C C . VAL A 1 98 ? 4.115 1.431 -4.705 1.00 98.75 98 VAL A C 1
ATOM 794 O O . VAL A 1 98 ? 4.368 0.698 -3.759 1.00 98.75 98 VAL A O 1
ATOM 797 N N . LEU A 1 99 ? 4.537 2.692 -4.794 1.00 98.25 99 LEU A N 1
ATOM 798 C CA . LEU A 1 99 ? 5.303 3.363 -3.741 1.00 98.25 99 LEU A CA 1
ATOM 799 C C . LEU A 1 99 ? 4.511 4.542 -3.181 1.00 98.25 99 LEU A C 1
ATOM 801 O O . LEU A 1 99 ? 4.183 5.480 -3.925 1.00 98.25 99 LEU A O 1
ATOM 805 N N . THR A 1 100 ? 4.192 4.492 -1.888 1.00 97.25 100 THR A N 1
ATOM 806 C CA . THR A 1 100 ? 3.204 5.395 -1.290 1.00 97.25 100 THR A CA 1
ATOM 807 C C . THR A 1 100 ? 3.764 6.762 -0.928 1.00 97.25 100 THR A C 1
ATOM 809 O O . THR A 1 100 ? 3.079 7.766 -1.142 1.00 97.25 100 THR A O 1
ATOM 812 N N . HIS A 1 101 ? 4.998 6.823 -0.435 1.00 93.75 101 HIS A N 1
ATOM 813 C CA . HIS A 1 101 ? 5.721 8.048 -0.088 1.00 93.75 101 HIS A CA 1
ATOM 814 C C . HIS A 1 101 ? 7.225 7.754 0.094 1.00 93.75 101 HIS A C 1
ATOM 816 O O . HIS A 1 101 ? 7.603 6.594 0.263 1.00 93.75 101 HIS A O 1
ATOM 822 N N . PRO A 1 102 ? 8.110 8.767 0.020 1.00 91.94 102 PRO A N 1
ATOM 823 C CA . PRO A 1 102 ? 9.556 8.556 0.023 1.00 91.94 102 PRO A CA 1
ATOM 824 C C . PRO A 1 102 ? 10.165 8.406 1.433 1.00 91.94 102 PRO A C 1
ATOM 826 O O . PRO A 1 102 ? 11.195 9.016 1.716 1.00 91.94 102 PRO A O 1
ATOM 829 N N . ASP A 1 103 ? 9.556 7.601 2.309 1.00 86.56 103 ASP A N 1
ATOM 830 C CA . ASP A 1 103 ? 10.171 7.224 3.590 1.00 86.56 103 ASP A CA 1
ATOM 831 C C . ASP A 1 103 ? 11.079 5.990 3.439 1.00 86.56 103 ASP A C 1
ATOM 833 O O . ASP A 1 103 ? 10.832 5.092 2.630 1.00 86.56 103 ASP A O 1
ATOM 837 N N . LYS A 1 104 ? 12.163 5.931 4.219 1.00 82.31 104 LYS A N 1
ATOM 838 C CA . LYS A 1 104 ? 13.147 4.838 4.155 1.00 82.31 104 LYS A CA 1
ATOM 839 C C . LYS A 1 104 ? 12.545 3.472 4.506 1.00 82.31 104 LYS A C 1
ATOM 841 O O . LYS A 1 104 ? 12.942 2.469 3.908 1.00 82.31 104 LYS A O 1
ATOM 846 N N . ALA A 1 105 ? 11.604 3.421 5.450 1.00 78.56 105 ALA A N 1
ATOM 847 C CA . ALA A 1 105 ? 10.984 2.190 5.922 1.00 78.56 105 ALA A CA 1
ATOM 848 C C . ALA A 1 105 ? 10.064 1.571 4.865 1.00 78.56 105 ALA A C 1
ATOM 850 O O . ALA A 1 105 ? 9.693 0.417 5.000 1.00 78.56 105 ALA A O 1
ATOM 851 N N . ASN A 1 106 ? 9.785 2.291 3.774 1.00 84.38 106 ASN A N 1
ATOM 852 C CA . ASN A 1 106 ? 8.944 1.839 2.667 1.00 84.38 106 ASN A CA 1
ATOM 853 C C . ASN A 1 106 ? 9.741 1.534 1.388 1.00 84.38 106 ASN A C 1
ATOM 855 O O . ASN A 1 106 ? 9.163 1.167 0.364 1.00 84.38 106 ASN A O 1
ATOM 859 N N . LEU A 1 107 ? 11.073 1.676 1.439 1.00 90.38 107 LEU A N 1
ATOM 860 C CA . LEU A 1 107 ? 11.984 1.538 0.294 1.00 90.38 107 LEU A CA 1
ATOM 861 C C . LEU A 1 107 ? 13.175 0.596 0.543 1.00 90.38 107 LEU A C 1
ATOM 863 O O . LEU A 1 107 ? 13.972 0.329 -0.365 1.00 90.38 107 LEU A O 1
ATOM 867 N N . THR A 1 108 ? 13.341 0.127 1.778 1.00 89.00 108 THR A N 1
ATOM 868 C CA . THR A 1 108 ? 14.522 -0.616 2.220 1.00 89.00 108 THR A CA 1
ATOM 869 C C . THR A 1 108 ? 14.653 -1.951 1.483 1.00 89.00 108 THR A C 1
ATOM 871 O O . THR A 1 108 ? 13.709 -2.726 1.358 1.00 89.00 108 THR A O 1
ATOM 874 N N . GLY A 1 109 ? 15.865 -2.240 0.997 1.00 88.50 109 GLY A N 1
ATOM 875 C CA . GLY A 1 109 ? 16.203 -3.509 0.344 1.00 88.50 109 GLY A CA 1
ATOM 876 C C . GLY A 1 109 ? 15.719 -3.656 -1.103 1.00 88.50 109 GLY A C 1
ATOM 877 O O . GLY A 1 109 ? 15.854 -4.738 -1.672 1.00 88.50 109 GLY A O 1
ATOM 878 N N . PHE A 1 110 ? 15.246 -2.577 -1.735 1.00 93.75 110 PHE A N 1
ATOM 879 C CA . PHE A 1 110 ? 14.841 -2.559 -3.144 1.00 93.75 110 PHE A CA 1
ATOM 880 C C . PHE A 1 110 ? 15.879 -3.185 -4.093 1.00 93.75 110 PHE A C 1
ATOM 882 O O . PHE A 1 110 ? 15.561 -4.092 -4.857 1.00 93.75 110 PHE A O 1
ATOM 889 N N . GLU A 1 111 ? 17.144 -2.768 -4.008 1.00 91.19 111 GLU A N 1
ATOM 890 C CA . GLU A 1 111 ? 18.212 -3.273 -4.887 1.00 91.19 111 GLU A CA 1
ATOM 891 C C . GLU A 1 111 ? 18.561 -4.751 -4.676 1.00 91.19 111 GLU A C 1
ATOM 893 O O . GLU A 1 111 ? 19.148 -5.380 -5.555 1.00 91.19 111 GLU A O 1
ATOM 898 N N . LYS A 1 112 ? 18.190 -5.314 -3.520 1.00 88.75 112 LYS A N 1
ATOM 899 C CA . LYS A 1 112 ? 18.385 -6.736 -3.217 1.00 88.75 112 LYS A CA 1
ATOM 900 C C . LYS A 1 112 ? 17.311 -7.605 -3.870 1.00 88.75 112 LYS A C 1
ATOM 902 O O . LYS A 1 112 ? 17.553 -8.788 -4.089 1.00 88.75 112 LYS A O 1
ATOM 907 N N . LEU A 1 113 ? 16.133 -7.043 -4.135 1.00 91.56 113 LEU A N 1
ATOM 908 C CA . LEU A 1 113 ? 14.971 -7.777 -4.639 1.00 91.56 113 LEU A CA 1
ATOM 909 C C . LEU A 1 113 ? 14.724 -7.543 -6.128 1.00 91.56 113 LEU A C 1
ATOM 911 O O . LEU A 1 113 ? 14.282 -8.459 -6.822 1.00 91.56 113 LEU A O 1
ATOM 915 N N . PHE A 1 114 ? 14.999 -6.339 -6.629 1.00 94.88 114 PHE A N 1
ATOM 916 C CA . PHE A 1 114 ? 14.561 -5.919 -7.956 1.00 94.88 114 PHE A CA 1
ATOM 917 C C . PHE A 1 114 ? 15.716 -5.648 -8.909 1.00 94.88 114 PHE A C 1
ATOM 919 O O . PHE A 1 114 ? 16.750 -5.082 -8.550 1.00 94.88 114 PHE A O 1
ATOM 926 N N . TYR A 1 115 ? 15.499 -6.032 -10.163 1.00 94.88 115 TYR A N 1
ATOM 927 C CA . TYR A 1 115 ? 16.368 -5.650 -11.262 1.00 94.88 115 TYR A CA 1
ATOM 928 C C . TYR A 1 115 ? 16.187 -4.164 -11.592 1.00 94.88 115 TYR A C 1
ATOM 930 O O . TYR A 1 115 ? 15.068 -3.649 -11.602 1.00 94.88 115 TYR A O 1
ATOM 938 N N . GLN A 1 116 ? 17.302 -3.498 -11.888 1.00 93.94 116 GLN A N 1
ATOM 939 C CA . GLN A 1 116 ? 17.381 -2.089 -12.267 1.00 93.94 116 GLN A CA 1
ATOM 940 C C . GLN A 1 116 ? 18.119 -1.990 -13.601 1.00 93.94 116 GLN A C 1
ATOM 942 O O . GLN A 1 116 ? 19.151 -2.641 -13.769 1.00 93.94 116 GLN A O 1
ATOM 947 N N . GLY A 1 117 ? 17.631 -1.158 -14.520 1.00 94.94 117 GLY A N 1
ATOM 948 C CA . GLY A 1 117 ? 18.237 -1.004 -15.846 1.00 94.94 117 GLY A CA 1
ATOM 949 C C . GLY A 1 117 ? 17.307 -1.358 -17.002 1.00 94.94 117 GLY A C 1
ATOM 950 O O . GLY A 1 117 ? 16.084 -1.353 -16.859 1.00 94.94 117 GLY A O 1
ATOM 951 N N . ASP A 1 118 ? 17.893 -1.588 -18.177 1.00 95.06 118 ASP A N 1
ATOM 952 C CA . ASP A 1 118 ? 17.138 -1.886 -19.393 1.00 95.06 118 ASP A CA 1
ATOM 953 C C . ASP A 1 118 ? 16.505 -3.287 -19.297 1.00 95.06 118 ASP A C 1
ATOM 955 O O . ASP A 1 118 ? 17.227 -4.266 -19.115 1.00 95.06 118 ASP A O 1
ATOM 959 N N . PRO A 1 119 ? 15.174 -3.436 -19.429 1.00 93.56 119 PRO A N 1
ATOM 960 C CA . PRO A 1 119 ? 14.542 -4.753 -19.432 1.00 93.56 119 PRO A CA 1
ATOM 961 C C . PRO A 1 119 ? 15.042 -5.696 -20.536 1.00 93.56 119 PRO A C 1
ATOM 963 O O . PRO A 1 119 ? 14.836 -6.900 -20.411 1.00 93.56 119 PRO A O 1
ATOM 966 N N . ALA A 1 120 ? 15.669 -5.192 -21.604 1.00 92.06 120 ALA A N 1
ATOM 967 C CA . ALA A 1 120 ? 16.302 -6.031 -22.622 1.00 92.06 120 ALA A CA 1
ATOM 968 C C . ALA A 1 120 ? 17.545 -6.776 -22.101 1.00 92.06 120 ALA A C 1
ATOM 970 O O . ALA A 1 120 ? 17.863 -7.846 -22.614 1.00 92.06 120 ALA A O 1
ATOM 971 N N . ASP A 1 121 ? 18.192 -6.239 -21.064 1.00 91.81 121 ASP A N 1
ATOM 972 C CA . ASP A 1 121 ? 19.368 -6.814 -20.407 1.00 91.81 121 ASP A CA 1
ATOM 973 C C . ASP A 1 121 ? 18.985 -7.626 -19.152 1.00 91.81 121 ASP A C 1
ATOM 975 O O . ASP A 1 121 ? 19.847 -8.019 -18.358 1.00 91.81 121 ASP A O 1
ATOM 979 N N . PHE A 1 122 ? 17.686 -7.849 -18.916 1.00 89.75 122 PHE A N 1
ATOM 980 C CA . PHE A 1 122 ? 17.221 -8.673 -17.807 1.00 89.75 122 PHE A CA 1
ATOM 981 C C . PHE A 1 122 ? 17.453 -10.156 -18.111 1.00 89.75 122 PHE A C 1
ATOM 983 O O . PHE A 1 122 ? 16.770 -10.753 -18.943 1.00 89.75 122 PHE A O 1
ATOM 990 N N . GLU A 1 123 ? 18.385 -10.761 -17.379 1.00 81.88 123 GLU A N 1
ATOM 991 C CA . GLU A 1 123 ? 18.664 -12.194 -17.424 1.00 81.88 123 GLU A CA 1
ATOM 992 C C . GLU A 1 123 ? 18.319 -12.853 -16.083 1.00 81.88 123 GLU A C 1
ATOM 994 O O . GLU A 1 123 ? 18.647 -12.334 -15.009 1.00 81.88 123 GLU A O 1
ATOM 999 N N . ASP A 1 124 ? 17.666 -14.019 -16.139 1.00 71.38 124 ASP A N 1
ATOM 1000 C CA . ASP A 1 124 ? 17.406 -14.819 -14.941 1.00 71.38 124 ASP A CA 1
ATOM 1001 C C . ASP A 1 124 ? 18.732 -15.318 -14.351 1.00 71.38 124 ASP A C 1
ATOM 1003 O O . ASP A 1 124 ? 19.626 -15.783 -15.066 1.00 71.38 124 ASP A O 1
ATOM 1007 N N . ARG A 1 125 ? 18.867 -15.226 -13.027 1.00 69.62 125 ARG A N 1
ATOM 1008 C CA . ARG A 1 125 ? 20.091 -15.640 -12.337 1.00 69.62 125 ARG A CA 1
ATOM 1009 C C . ARG A 1 125 ? 20.032 -17.134 -12.004 1.00 69.62 125 ARG A C 1
ATOM 1011 O O . ARG A 1 125 ? 18.969 -17.647 -11.658 1.00 69.62 125 ARG A O 1
ATOM 1018 N N . PRO A 1 126 ? 21.170 -17.852 -12.074 1.00 61.16 126 PRO A N 1
ATOM 1019 C CA . PRO A 1 126 ? 21.178 -19.309 -11.959 1.00 61.16 126 PRO A CA 1
ATOM 1020 C C . PRO A 1 126 ? 20.852 -19.828 -10.553 1.00 61.16 126 PRO A C 1
ATOM 1022 O O . PRO A 1 126 ? 20.354 -20.945 -10.438 1.00 61.16 126 PRO A O 1
ATOM 1025 N N . ARG A 1 127 ? 21.122 -19.056 -9.490 1.00 61.22 127 ARG A N 1
ATOM 1026 C CA . ARG A 1 127 ? 20.812 -19.453 -8.109 1.00 61.22 127 ARG A CA 1
ATOM 1027 C C . ARG A 1 127 ? 19.515 -18.805 -7.629 1.00 61.22 127 ARG A C 1
ATOM 1029 O O . ARG A 1 127 ? 19.305 -17.624 -7.894 1.00 61.22 127 ARG A O 1
ATOM 1036 N N . GLU A 1 128 ? 18.666 -19.572 -6.941 1.00 61.59 128 GLU A N 1
ATOM 1037 C CA . GLU A 1 128 ? 17.359 -19.117 -6.429 1.00 61.59 128 GLU A CA 1
ATOM 1038 C C . GLU A 1 128 ? 17.492 -17.942 -5.441 1.00 61.59 128 GLU A C 1
ATOM 1040 O O . GLU A 1 128 ? 16.762 -16.957 -5.554 1.00 61.59 128 GLU A O 1
ATOM 1045 N N . ASP A 1 129 ? 18.495 -17.989 -4.561 1.00 57.22 129 ASP A N 1
ATOM 1046 C CA . ASP A 1 129 ? 18.833 -16.954 -3.570 1.00 57.22 129 ASP A CA 1
ATOM 1047 C C . ASP A 1 129 ? 19.318 -15.632 -4.194 1.00 57.22 129 ASP A C 1
ATOM 1049 O O . ASP A 1 129 ? 19.258 -14.574 -3.563 1.00 57.22 129 ASP A O 1
ATOM 1053 N N . ASP A 1 130 ? 19.749 -15.660 -5.457 1.00 67.00 130 ASP A N 1
ATOM 1054 C CA . ASP A 1 130 ? 20.242 -14.488 -6.173 1.00 67.00 130 ASP A CA 1
ATOM 1055 C C . ASP A 1 130 ? 19.210 -13.821 -7.077 1.00 67.00 130 ASP A C 1
ATOM 1057 O O . ASP A 1 130 ? 19.467 -12.701 -7.534 1.00 67.00 130 ASP A O 1
ATOM 1061 N N . LYS A 1 131 ? 18.066 -14.461 -7.344 1.00 78.88 131 LYS A N 1
ATOM 1062 C CA . LYS A 1 131 ? 17.128 -13.999 -8.373 1.00 78.88 131 LYS A CA 1
ATOM 1063 C C . LYS A 1 131 ? 16.580 -12.611 -8.072 1.00 78.88 131 LYS A C 1
ATOM 1065 O O . LYS A 1 131 ? 16.107 -12.328 -6.971 1.00 78.88 131 LYS A O 1
ATOM 1070 N N . LEU A 1 132 ? 16.644 -11.754 -9.085 1.00 90.19 132 LEU A N 1
ATOM 1071 C CA . LEU A 1 132 ? 16.040 -10.431 -9.068 1.00 90.19 132 LEU A CA 1
ATOM 1072 C C . LEU A 1 132 ? 14.713 -10.465 -9.812 1.00 90.19 132 LEU A C 1
ATOM 1074 O O . LEU A 1 132 ? 14.531 -11.223 -10.763 1.00 90.19 132 LEU A O 1
ATOM 1078 N N . ILE A 1 133 ? 13.799 -9.609 -9.383 1.00 92.88 133 ILE A N 1
ATOM 1079 C CA . ILE A 1 133 ? 12.473 -9.483 -9.967 1.00 92.88 133 ILE A CA 1
ATOM 1080 C C . ILE A 1 133 ? 12.457 -8.282 -10.912 1.00 92.88 133 ILE A C 1
ATOM 1082 O O . ILE A 1 133 ? 12.829 -7.170 -10.531 1.00 92.88 133 ILE A O 1
ATOM 1086 N N . LEU A 1 134 ? 11.990 -8.483 -12.141 1.00 94.75 134 LEU A N 1
ATOM 1087 C CA . LEU A 1 134 ? 11.733 -7.395 -13.078 1.00 94.75 134 LEU A CA 1
ATOM 1088 C C . LEU A 1 134 ? 10.372 -6.755 -12.770 1.00 94.75 134 LEU A C 1
ATOM 1090 O O . LEU A 1 134 ? 9.329 -7.406 -12.859 1.00 94.75 134 LEU A O 1
ATOM 1094 N N . ILE A 1 135 ? 10.367 -5.462 -12.441 1.00 97.50 135 ILE A N 1
ATOM 1095 C CA . ILE A 1 135 ? 9.137 -4.695 -12.198 1.00 97.50 135 ILE A CA 1
ATOM 1096 C C . ILE A 1 135 ? 8.574 -4.191 -13.528 1.00 97.50 135 ILE A C 1
ATOM 1098 O O . ILE A 1 135 ? 9.166 -3.307 -14.155 1.00 97.50 135 ILE A O 1
ATOM 1102 N N . GLU A 1 136 ? 7.407 -4.685 -13.942 1.00 96.88 136 GLU A N 1
ATOM 1103 C CA . GLU A 1 136 ? 6.811 -4.319 -15.230 1.00 96.88 136 GLU A CA 1
ATOM 1104 C C . GLU A 1 136 ? 6.353 -2.855 -15.283 1.00 96.88 136 GLU A C 1
ATOM 1106 O O . GLU A 1 136 ? 6.595 -2.178 -16.284 1.00 96.88 136 GLU A O 1
ATOM 1111 N N . GLU A 1 137 ? 5.717 -2.368 -14.217 1.00 98.25 137 GLU A N 1
ATOM 1112 C CA . GLU A 1 137 ? 5.218 -0.998 -14.079 1.00 98.25 137 GLU A CA 1
ATOM 1113 C C . GLU A 1 137 ? 5.401 -0.492 -12.645 1.00 98.25 137 GLU A C 1
ATOM 1115 O O . GLU A 1 137 ? 5.264 -1.258 -11.693 1.00 98.25 137 GLU A O 1
ATOM 1120 N N . MET A 1 138 ? 5.684 0.803 -12.495 1.00 98.69 138 MET A N 1
ATOM 1121 C CA . MET A 1 138 ? 5.691 1.483 -11.199 1.00 98.69 138 MET A CA 1
ATOM 1122 C C . MET A 1 138 ? 4.569 2.517 -11.119 1.00 98.69 138 MET A C 1
ATOM 1124 O O . MET A 1 138 ? 4.432 3.353 -12.013 1.00 98.69 138 MET A O 1
ATOM 1128 N N . TRP A 1 139 ? 3.792 2.507 -10.039 1.00 98.69 139 TRP A N 1
ATOM 1129 C CA . TRP A 1 139 ? 2.929 3.623 -9.656 1.00 98.69 139 TRP A CA 1
ATOM 1130 C C . TRP A 1 139 ? 3.532 4.326 -8.452 1.00 98.69 139 TRP A C 1
ATOM 1132 O O . TRP A 1 139 ? 3.801 3.694 -7.437 1.00 98.69 139 TRP A O 1
ATOM 1142 N N . ILE A 1 140 ? 3.762 5.627 -8.565 1.00 98.00 140 ILE A N 1
ATOM 1143 C CA . ILE A 1 140 ? 4.526 6.362 -7.559 1.00 98.00 140 ILE A CA 1
ATOM 1144 C C . ILE A 1 140 ? 3.785 7.597 -7.076 1.00 98.00 140 ILE A C 1
ATOM 1146 O O . ILE A 1 140 ? 3.072 8.264 -7.836 1.00 98.00 140 ILE A O 1
ATOM 1150 N N . ASN A 1 141 ? 4.015 7.923 -5.809 1.00 96.00 141 ASN A N 1
ATOM 1151 C CA . ASN A 1 141 ? 3.748 9.242 -5.265 1.00 96.00 141 ASN A CA 1
ATOM 1152 C C . ASN A 1 141 ? 4.460 10.346 -6.081 1.00 96.00 141 ASN A C 1
ATOM 1154 O O . ASN A 1 141 ? 5.599 10.139 -6.511 1.00 96.00 141 ASN A O 1
ATOM 1158 N N . PRO A 1 142 ? 3.866 11.542 -6.259 1.00 95.00 142 PRO A N 1
ATOM 1159 C CA . PRO A 1 142 ? 4.501 12.630 -7.000 1.00 95.00 142 PRO A CA 1
ATOM 1160 C C . PRO A 1 142 ? 5.826 13.124 -6.410 1.00 95.00 142 PRO A C 1
ATOM 1162 O O . PRO A 1 142 ? 6.659 13.621 -7.165 1.00 95.00 142 PRO A O 1
ATOM 1165 N N . LEU A 1 143 ? 6.057 12.972 -5.102 1.00 93.38 143 LEU A N 1
ATOM 1166 C CA . LEU A 1 143 ? 7.308 13.395 -4.468 1.00 93.38 143 LEU A CA 1
ATOM 1167 C C . LEU A 1 143 ? 8.528 12.599 -4.954 1.00 93.38 143 LEU A C 1
ATOM 1169 O O . LEU A 1 143 ? 9.627 13.142 -4.971 1.00 93.38 143 LEU A O 1
ATOM 1173 N N . PHE A 1 144 ? 8.359 11.366 -5.444 1.00 94.56 144 PHE A N 1
ATOM 1174 C CA . PHE A 1 144 ? 9.470 10.585 -6.006 1.00 94.56 144 PHE A CA 1
ATOM 1175 C C . PHE A 1 144 ? 10.093 11.201 -7.269 1.00 94.56 144 PHE A C 1
ATOM 1177 O O . PHE A 1 144 ? 11.194 10.816 -7.660 1.00 94.56 144 PHE A O 1
ATOM 1184 N N . ALA A 1 145 ? 9.413 12.153 -7.917 1.00 92.75 145 ALA A N 1
ATOM 1185 C CA . ALA A 1 145 ? 9.962 12.877 -9.061 1.00 92.75 145 ALA A CA 1
ATOM 1186 C C . ALA A 1 145 ? 11.013 13.933 -8.662 1.00 92.75 145 ALA A C 1
ATOM 1188 O O . ALA A 1 145 ? 11.718 14.446 -9.532 1.00 92.75 145 ALA A O 1
ATOM 1189 N N . ASP A 1 146 ? 11.126 14.266 -7.372 1.00 91.44 146 ASP A N 1
ATOM 1190 C CA . ASP A 1 146 ? 12.082 15.242 -6.856 1.00 91.44 146 ASP A CA 1
ATOM 1191 C C . ASP A 1 146 ? 13.206 14.528 -6.073 1.00 91.44 146 ASP A C 1
ATOM 1193 O O . ASP A 1 146 ? 12.964 13.979 -4.995 1.00 91.44 146 ASP A O 1
ATOM 1197 N N . PRO A 1 147 ? 14.456 14.530 -6.576 1.00 89.50 147 PRO A N 1
ATOM 1198 C CA . PRO A 1 147 ? 15.562 13.802 -5.960 1.00 89.50 147 PRO A CA 1
ATOM 1199 C C . PRO A 1 147 ? 15.958 14.331 -4.576 1.00 89.50 147 PRO A C 1
ATOM 1201 O O . PRO A 1 147 ? 16.730 13.665 -3.892 1.00 89.50 147 PRO A O 1
ATOM 1204 N N . LYS A 1 148 ? 15.452 15.491 -4.130 1.00 89.56 148 LYS A N 1
ATOM 1205 C CA . LYS A 1 148 ? 15.739 16.001 -2.778 1.00 89.56 148 LYS A CA 1
ATOM 1206 C C . LYS A 1 148 ? 15.190 15.100 -1.663 1.00 89.56 148 LYS A C 1
ATOM 1208 O O . LYS A 1 148 ? 15.664 15.194 -0.538 1.00 89.56 148 LYS A O 1
ATOM 1213 N N . TYR A 1 149 ? 14.197 14.261 -1.973 1.00 90.12 149 TYR A N 1
ATOM 1214 C CA . TYR A 1 149 ? 13.630 13.281 -1.041 1.00 90.12 149 TYR A CA 1
ATOM 1215 C C . TYR A 1 149 ? 14.397 11.947 -1.043 1.00 90.12 149 TYR A C 1
ATOM 1217 O O . TYR A 1 149 ? 14.058 11.039 -0.287 1.00 90.12 149 TYR A O 1
ATOM 1225 N N . ALA A 1 150 ? 15.423 11.799 -1.887 1.00 90.12 150 ALA A N 1
ATOM 1226 C CA . ALA A 1 150 ? 16.274 10.621 -1.869 1.00 90.12 150 ALA A CA 1
ATOM 1227 C C . ALA A 1 150 ? 17.193 10.632 -0.640 1.00 90.12 150 ALA A C 1
ATOM 1229 O O . ALA A 1 150 ? 17.756 11.657 -0.259 1.00 90.12 150 ALA A O 1
ATOM 1230 N N . THR A 1 151 ? 17.401 9.452 -0.069 1.00 86.81 151 THR A N 1
ATOM 1231 C CA . THR A 1 151 ? 18.397 9.178 0.971 1.00 86.81 151 THR A CA 1
ATOM 1232 C C . THR A 1 151 ? 19.437 8.208 0.417 1.00 86.81 151 THR A C 1
ATOM 1234 O O . THR A 1 151 ? 19.239 7.628 -0.653 1.00 86.81 151 THR A O 1
ATOM 1237 N N . ASP A 1 152 ? 20.524 7.964 1.148 1.00 85.88 152 ASP A N 1
ATOM 1238 C CA . ASP A 1 152 ? 21.506 6.950 0.744 1.00 85.88 152 ASP A CA 1
ATOM 1239 C C . ASP A 1 152 ? 20.876 5.552 0.606 1.00 85.88 152 ASP A C 1
ATOM 1241 O O . ASP A 1 152 ? 21.226 4.810 -0.308 1.00 85.88 152 ASP A O 1
ATOM 1245 N N . GLN A 1 153 ? 19.897 5.223 1.456 1.00 81.56 153 GLN A N 1
ATOM 1246 C CA . GLN A 1 153 ? 19.198 3.933 1.445 1.00 81.56 153 GLN A CA 1
ATOM 1247 C C . GLN A 1 153 ? 18.164 3.816 0.317 1.00 81.56 153 GLN A C 1
ATOM 1249 O O . GLN A 1 153 ? 17.942 2.721 -0.193 1.00 81.56 153 GLN A O 1
ATOM 1254 N N . SER A 1 154 ? 17.547 4.927 -0.100 1.00 90.19 154 SER A N 1
ATOM 1255 C CA . SER A 1 154 ? 16.548 4.945 -1.180 1.00 90.19 154 SER A CA 1
ATOM 1256 C C . SER A 1 154 ? 17.126 5.313 -2.550 1.00 90.19 154 SER A C 1
ATOM 1258 O O . SER A 1 154 ? 16.401 5.342 -3.546 1.00 90.19 154 SER A O 1
ATOM 1260 N N . LYS A 1 155 ? 18.436 5.569 -2.633 1.00 91.81 155 LYS A N 1
ATOM 1261 C CA . LYS A 1 155 ? 19.109 6.059 -3.841 1.00 91.81 155 LYS A CA 1
ATOM 1262 C C . LYS A 1 155 ? 18.857 5.191 -5.074 1.00 91.81 155 LYS A C 1
ATOM 1264 O O . LYS A 1 155 ? 18.581 5.740 -6.139 1.00 91.81 155 LYS A O 1
ATOM 1269 N N . SER A 1 156 ? 18.925 3.868 -4.936 1.00 93.94 156 SER A N 1
ATOM 1270 C CA . SER A 1 156 ? 18.679 2.923 -6.035 1.00 93.94 156 SER A CA 1
ATOM 1271 C C . SER A 1 156 ? 17.249 3.029 -6.575 1.00 93.94 156 SER A C 1
ATOM 1273 O O . SER A 1 156 ? 17.048 3.095 -7.787 1.00 93.94 156 SER A O 1
ATOM 1275 N N . VAL A 1 157 ? 16.257 3.179 -5.690 1.00 95.94 157 VAL A N 1
ATOM 1276 C CA . VAL A 1 157 ? 14.854 3.405 -6.074 1.00 95.94 157 VAL A CA 1
ATOM 1277 C C . VAL A 1 157 ? 14.711 4.687 -6.890 1.00 95.94 157 VAL A C 1
ATOM 1279 O O . VAL A 1 157 ? 14.129 4.675 -7.973 1.00 95.94 157 VAL A O 1
ATOM 1282 N N . PHE A 1 158 ? 15.263 5.799 -6.401 1.00 96.88 158 PHE A N 1
ATOM 1283 C CA . PHE A 1 158 ? 15.176 7.089 -7.091 1.00 96.88 158 PHE A CA 1
ATOM 1284 C C . PHE A 1 158 ? 15.904 7.078 -8.440 1.00 96.88 158 PHE A C 1
ATOM 1286 O O . PHE A 1 158 ? 15.434 7.696 -9.395 1.00 96.88 158 PHE A O 1
ATOM 1293 N N . GLN A 1 159 ? 17.026 6.363 -8.552 1.00 97.00 159 GLN A N 1
ATOM 1294 C CA . GLN A 1 159 ? 17.740 6.189 -9.818 1.00 97.00 159 GLN A CA 1
ATOM 1295 C C . GLN A 1 159 ? 16.904 5.410 -10.839 1.00 97.00 159 GLN A C 1
ATOM 1297 O O . GLN A 1 159 ? 16.792 5.844 -11.987 1.00 97.00 159 GLN A O 1
ATOM 1302 N N . GLU A 1 160 ? 16.273 4.313 -10.421 1.00 97.94 160 GLU A N 1
ATOM 1303 C CA . GLU A 1 160 ? 15.393 3.520 -11.282 1.00 97.94 160 GLU A CA 1
ATOM 1304 C C . GLU A 1 160 ? 14.130 4.300 -11.687 1.00 97.94 160 GLU A C 1
ATOM 1306 O O . GLU A 1 160 ? 13.750 4.300 -12.859 1.00 97.94 160 GLU A O 1
ATOM 1311 N N . ILE A 1 161 ? 13.521 5.051 -10.762 1.00 98.19 161 ILE A N 1
ATOM 1312 C CA . ILE A 1 161 ? 12.398 5.954 -11.063 1.00 98.19 161 ILE A CA 1
ATOM 1313 C C . ILE A 1 161 ? 12.816 7.005 -12.088 1.00 98.19 161 ILE A C 1
ATOM 1315 O O . ILE A 1 161 ? 12.130 7.184 -13.095 1.00 98.19 161 ILE A O 1
ATOM 1319 N N . LYS A 1 162 ? 13.954 7.674 -11.871 1.00 98.12 162 LYS A N 1
ATOM 1320 C CA . LYS A 1 162 ? 14.463 8.687 -12.797 1.00 98.12 162 LYS A CA 1
ATOM 1321 C C . LYS A 1 162 ? 14.680 8.094 -14.191 1.00 98.12 162 LYS A C 1
ATOM 1323 O O . LYS A 1 162 ? 14.239 8.690 -15.169 1.00 98.12 162 LYS A O 1
ATOM 1328 N N . ARG A 1 163 ? 15.296 6.911 -14.282 1.00 98.12 163 ARG A N 1
ATOM 1329 C CA . ARG A 1 163 ? 15.503 6.197 -15.551 1.00 98.12 163 ARG A CA 1
ATOM 1330 C C . ARG A 1 163 ? 14.180 5.984 -16.292 1.00 98.12 163 ARG A C 1
ATOM 1332 O O . ARG A 1 163 ? 14.102 6.264 -17.484 1.00 98.12 163 ARG A O 1
ATOM 1339 N N . ARG A 1 164 ? 13.131 5.528 -15.600 1.00 98.50 164 ARG A N 1
ATOM 1340 C CA . ARG A 1 164 ? 11.800 5.320 -16.200 1.00 98.50 164 ARG A CA 1
ATOM 1341 C C . ARG A 1 164 ? 11.131 6.629 -16.623 1.00 98.50 164 ARG A C 1
ATOM 1343 O O . ARG A 1 164 ? 10.543 6.682 -17.701 1.00 98.50 164 ARG A O 1
ATOM 1350 N N . LEU A 1 165 ? 11.240 7.683 -15.811 1.00 98.25 165 LEU A N 1
ATOM 1351 C CA . LEU A 1 165 ? 10.710 9.013 -16.141 1.00 98.25 165 LEU A CA 1
ATOM 1352 C C . LEU A 1 165 ? 11.401 9.611 -17.375 1.00 98.25 165 LEU A C 1
ATOM 1354 O O . LEU A 1 165 ? 10.720 10.164 -18.235 1.00 98.25 165 LEU A O 1
ATOM 1358 N N . ASP A 1 166 ? 12.719 9.439 -17.513 1.00 98.12 166 ASP A N 1
ATOM 1359 C CA . ASP A 1 166 ? 13.481 9.904 -18.682 1.00 98.12 166 ASP A CA 1
ATOM 1360 C C . ASP A 1 166 ? 13.037 9.208 -19.991 1.00 98.12 166 ASP A C 1
ATOM 1362 O O . ASP A 1 166 ? 13.193 9.768 -21.076 1.00 98.12 166 ASP A O 1
ATOM 1366 N N . LEU A 1 167 ? 12.461 8.001 -19.906 1.00 98.19 167 LEU A N 1
ATOM 1367 C CA . LEU A 1 167 ? 11.923 7.250 -21.049 1.00 98.19 167 LEU A CA 1
ATOM 1368 C C . LEU A 1 167 ? 10.453 7.579 -21.356 1.00 98.19 167 LEU A C 1
ATOM 1370 O O . LEU A 1 167 ? 9.919 7.115 -22.371 1.00 98.19 167 LEU A O 1
ATOM 1374 N N . GLN A 1 168 ? 9.764 8.338 -20.503 1.00 95.88 168 GLN A N 1
ATOM 1375 C CA . GLN A 1 168 ? 8.327 8.562 -20.630 1.00 95.88 168 GLN A CA 1
ATOM 1376 C C . GLN A 1 168 ? 7.982 9.292 -21.940 1.00 95.88 168 GLN A C 1
ATOM 1378 O O . GLN A 1 168 ? 8.612 10.272 -22.325 1.00 95.88 168 GLN A O 1
ATOM 1383 N N . GLY A 1 169 ? 6.962 8.802 -22.651 1.00 95.31 169 GLY A N 1
ATOM 1384 C CA . GLY A 1 169 ? 6.559 9.336 -23.959 1.00 95.31 169 GLY A CA 1
ATOM 1385 C C . GLY A 1 169 ? 7.345 8.780 -25.154 1.00 95.31 169 GLY A C 1
ATOM 1386 O O . GLY A 1 169 ? 6.990 9.076 -26.293 1.00 95.31 169 GLY A O 1
ATOM 1387 N N . THR A 1 170 ? 8.363 7.947 -24.923 1.00 97.94 170 THR A N 1
ATOM 1388 C CA . THR A 1 170 ? 9.045 7.173 -25.975 1.00 97.94 170 THR A CA 1
ATOM 1389 C C . THR A 1 170 ? 8.404 5.792 -26.161 1.00 97.94 170 THR A C 1
ATOM 1391 O O . THR A 1 170 ? 7.650 5.329 -25.303 1.00 97.94 170 THR A O 1
ATOM 1394 N N . GLU A 1 171 ? 8.731 5.097 -27.257 1.00 96.69 171 GLU A N 1
ATOM 1395 C CA . GLU A 1 171 ? 8.333 3.694 -27.460 1.00 96.69 171 GLU A CA 1
ATOM 1396 C C . GLU A 1 171 ? 8.874 2.787 -26.340 1.00 96.69 171 GLU A C 1
ATOM 1398 O O . GLU A 1 171 ? 8.121 2.008 -25.754 1.00 96.69 171 GLU A O 1
ATOM 1403 N N . ALA A 1 172 ? 10.147 2.967 -25.965 1.00 96.94 172 ALA A N 1
ATOM 1404 C CA . ALA A 1 172 ? 10.787 2.224 -24.880 1.00 96.94 172 ALA A CA 1
ATOM 1405 C C . ALA A 1 172 ? 10.079 2.430 -23.530 1.00 96.94 172 ALA A C 1
ATOM 1407 O O . ALA A 1 172 ? 9.935 1.480 -22.761 1.00 96.94 172 ALA A O 1
ATOM 1408 N N . GLY A 1 173 ? 9.576 3.640 -23.257 1.00 97.19 173 GLY A N 1
ATOM 1409 C CA . GLY A 1 173 ? 8.813 3.954 -22.043 1.00 97.19 173 GLY A CA 1
ATOM 1410 C C . GLY A 1 173 ? 7.483 3.200 -21.918 1.00 97.19 173 GLY A C 1
ATOM 1411 O O . GLY A 1 173 ? 6.954 3.065 -20.816 1.00 97.19 173 GLY A O 1
ATOM 1412 N N . GLY A 1 174 ? 6.939 2.678 -23.024 1.00 96.44 174 GLY A N 1
ATOM 1413 C CA . GLY A 1 174 ? 5.724 1.857 -23.026 1.00 96.44 174 GLY A CA 1
ATOM 1414 C C . GLY A 1 174 ? 5.951 0.381 -22.669 1.00 96.44 174 GLY A C 1
ATOM 1415 O O . GLY A 1 174 ? 4.988 -0.337 -22.385 1.00 96.44 174 GLY A O 1
ATOM 1416 N N . MET A 1 175 ? 7.201 -0.089 -22.670 1.00 95.88 175 MET A N 1
ATOM 1417 C CA . MET A 1 175 ? 7.541 -1.506 -22.501 1.00 95.88 175 MET A CA 1
ATOM 1418 C C . MET A 1 175 ? 7.460 -1.969 -21.035 1.00 95.88 175 MET A C 1
ATOM 1420 O O . MET A 1 175 ? 7.719 -1.195 -20.108 1.00 95.88 175 MET A O 1
ATOM 1424 N N . ASN A 1 176 ? 7.124 -3.251 -20.809 1.00 94.88 176 ASN A N 1
ATOM 1425 C CA . ASN A 1 176 ? 7.256 -3.880 -19.483 1.00 94.88 176 ASN A CA 1
ATOM 1426 C C . ASN A 1 176 ? 8.705 -3.703 -19.003 1.00 94.88 176 ASN A C 1
ATOM 1428 O O . ASN A 1 176 ? 9.629 -3.979 -19.760 1.00 94.88 176 ASN A O 1
ATOM 1432 N N . GLY A 1 177 ? 8.891 -3.245 -17.766 1.00 96.31 177 GLY A N 1
ATOM 1433 C CA . GLY A 1 177 ? 10.212 -2.924 -17.218 1.00 96.31 177 GLY A CA 1
ATOM 1434 C C . GLY A 1 177 ? 10.538 -1.432 -17.246 1.00 96.31 177 GLY A C 1
ATOM 1435 O O . GLY A 1 177 ? 11.410 -0.988 -16.508 1.00 96.31 177 GLY A O 1
ATOM 1436 N N . ASN A 1 178 ? 9.812 -0.642 -18.045 1.00 98.31 178 ASN A N 1
ATOM 1437 C CA . ASN A 1 178 ? 10.033 0.800 -18.182 1.00 98.31 178 ASN A CA 1
ATOM 1438 C C . ASN A 1 178 ? 8.816 1.644 -17.803 1.00 98.31 178 ASN A C 1
ATOM 1440 O O . ASN A 1 178 ? 8.969 2.833 -17.526 1.00 98.31 178 ASN A O 1
ATOM 1444 N N . ARG A 1 179 ? 7.612 1.058 -17.769 1.00 98.38 179 ARG A N 1
ATOM 1445 C CA . ARG A 1 179 ? 6.400 1.824 -17.468 1.00 98.38 179 ARG A CA 1
ATOM 1446 C C . ARG A 1 179 ? 6.456 2.437 -16.076 1.00 98.38 179 ARG A C 1
ATOM 1448 O O . ARG A 1 179 ? 6.829 1.784 -15.095 1.00 98.38 179 ARG A O 1
ATOM 1455 N N . ILE A 1 180 ? 6.004 3.681 -16.002 1.00 98.62 180 ILE A N 1
ATOM 1456 C CA . ILE A 1 180 ? 5.834 4.421 -14.761 1.00 98.62 180 ILE A CA 1
ATOM 1457 C C . ILE A 1 180 ? 4.628 5.356 -14.863 1.00 98.62 180 ILE A C 1
ATOM 1459 O O . ILE A 1 180 ? 4.374 5.955 -15.909 1.00 98.62 180 ILE A O 1
ATOM 1463 N N . THR A 1 181 ? 3.873 5.471 -13.774 1.00 98.00 181 THR A N 1
ATOM 1464 C CA . THR A 1 181 ? 2.759 6.409 -13.629 1.00 98.00 181 THR A CA 1
ATOM 1465 C C . THR A 1 181 ? 2.913 7.161 -12.312 1.00 98.00 181 THR A C 1
ATOM 1467 O O . THR A 1 181 ? 2.973 6.550 -11.249 1.00 98.00 181 THR A O 1
ATOM 1470 N N . ILE A 1 182 ? 2.912 8.491 -12.369 1.00 97.44 182 ILE A N 1
ATOM 1471 C CA . ILE A 1 182 ? 2.772 9.328 -11.175 1.00 97.44 182 ILE A CA 1
ATOM 1472 C C . ILE A 1 182 ? 1.283 9.416 -10.831 1.00 97.44 182 ILE A C 1
ATOM 1474 O O . ILE A 1 182 ? 0.479 9.816 -11.677 1.00 97.44 182 ILE A O 1
ATOM 1478 N N . LEU A 1 183 ? 0.906 9.025 -9.613 1.00 96.44 183 LEU A N 1
ATOM 1479 C CA . LEU A 1 183 ? -0.485 9.013 -9.166 1.00 96.44 183 LEU A CA 1
ATOM 1480 C C . LEU A 1 183 ? -0.787 10.131 -8.177 1.00 96.44 183 LEU A C 1
ATOM 1482 O O . LEU A 1 183 ? -0.035 10.403 -7.251 1.00 96.44 183 LEU A O 1
ATOM 1486 N N . ALA A 1 184 ? -1.942 10.752 -8.376 1.00 94.38 184 ALA A N 1
ATOM 1487 C CA . ALA A 1 184 ? -2.501 11.765 -7.503 1.00 94.38 184 ALA A CA 1
ATOM 1488 C C . ALA A 1 184 ? -4.017 11.822 -7.697 1.00 94.38 184 ALA A C 1
ATOM 1490 O O . ALA A 1 184 ? -4.523 11.580 -8.797 1.00 94.38 184 ALA A O 1
ATOM 1491 N N . ALA A 1 185 ? -4.738 12.208 -6.650 1.00 92.00 185 ALA A N 1
ATOM 1492 C CA . ALA A 1 185 ? -6.139 12.565 -6.767 1.00 92.00 185 ALA A CA 1
ATOM 1493 C C . ALA A 1 185 ? -6.265 13.938 -7.473 1.00 92.00 185 ALA A C 1
ATOM 1495 O O . ALA A 1 185 ? -5.652 14.915 -7.029 1.00 92.00 185 ALA A O 1
ATOM 1496 N N . PRO A 1 186 ? -7.038 14.047 -8.572 1.00 86.81 186 PRO A N 1
ATOM 1497 C CA . PRO A 1 186 ? -7.179 15.288 -9.336 1.00 86.81 186 PRO A CA 1
ATOM 1498 C C . PRO A 1 186 ? -7.989 16.348 -8.584 1.00 86.81 186 PRO A C 1
ATOM 1500 O O . PRO A 1 186 ? -7.748 17.539 -8.752 1.00 86.81 186 PRO A O 1
ATOM 1503 N N . SER A 1 187 ? -8.942 15.921 -7.756 1.00 78.19 187 SER A N 1
ATOM 1504 C CA . SER A 1 187 ? -9.796 16.798 -6.960 1.00 78.19 187 SER A CA 1
ATOM 1505 C C . SER A 1 187 ? -10.249 16.120 -5.673 1.00 78.19 187 SER A C 1
ATOM 1507 O O . SER A 1 187 ? -10.412 14.896 -5.609 1.00 78.19 187 SER A O 1
ATOM 1509 N N . ALA A 1 188 ? -10.499 16.949 -4.663 1.00 75.88 188 ALA A N 1
ATOM 1510 C CA . ALA A 1 188 ? -11.157 16.567 -3.423 1.00 75.88 188 ALA A CA 1
ATOM 1511 C C . ALA A 1 188 ? -12.524 15.891 -3.684 1.00 75.88 188 ALA A C 1
ATOM 1513 O O . ALA A 1 188 ? -13.272 16.309 -4.566 1.00 75.88 188 ALA A O 1
ATOM 1514 N N . GLY A 1 189 ? -12.838 14.826 -2.936 1.00 78.94 189 GLY A N 1
ATOM 1515 C CA . GLY A 1 189 ? -14.165 14.180 -2.880 1.00 78.94 189 GLY A CA 1
ATOM 1516 C C . GLY A 1 189 ? -14.513 13.214 -4.022 1.00 78.94 189 GLY A C 1
ATOM 1517 O O . GLY A 1 189 ? -15.482 12.448 -3.942 1.00 78.94 189 GLY A O 1
ATOM 1518 N N . SER A 1 190 ? -13.712 13.188 -5.089 1.00 83.75 190 SER A N 1
ATOM 1519 C CA . SER A 1 190 ? -13.849 12.207 -6.172 1.00 83.75 190 SER A CA 1
ATOM 1520 C C . SER A 1 190 ? -12.699 11.209 -6.220 1.00 83.75 190 SER A C 1
ATOM 1522 O O . SER A 1 190 ? -12.951 10.029 -6.464 1.00 83.75 190 SER A O 1
ATOM 1524 N N . GLY A 1 191 ? -11.465 11.669 -5.995 1.00 91.69 191 GLY A N 1
ATOM 1525 C CA . GLY A 1 191 ? -10.261 10.869 -6.200 1.00 91.69 191 GLY A CA 1
ATOM 1526 C C . GLY A 1 191 ? -10.029 10.542 -7.678 1.00 91.69 191 GLY A C 1
ATOM 1527 O O . GLY A 1 191 ? -10.630 11.156 -8.565 1.00 91.69 191 GLY A O 1
ATOM 1528 N N . LEU A 1 192 ? -9.153 9.573 -7.941 1.00 95.81 192 LEU A N 1
ATOM 1529 C CA . LEU A 1 192 ? -8.868 9.016 -9.266 1.00 95.81 192 LEU A CA 1
ATOM 1530 C C . LEU A 1 192 ? -9.177 7.519 -9.272 1.00 95.81 192 LEU A C 1
ATOM 1532 O O . LEU A 1 192 ? -8.593 6.765 -8.500 1.00 95.81 192 LEU A O 1
ATOM 1536 N N . ILE A 1 193 ? -10.050 7.075 -10.175 1.00 96.31 193 ILE A N 1
ATOM 1537 C CA . ILE A 1 193 ? -10.291 5.648 -10.411 1.00 96.31 193 ILE A CA 1
ATOM 1538 C C . ILE A 1 193 ? -9.420 5.196 -11.584 1.00 96.31 193 ILE A C 1
ATOM 1540 O O . ILE A 1 193 ? -9.565 5.692 -12.702 1.00 96.31 193 ILE A O 1
ATOM 1544 N N . LYS A 1 194 ? -8.530 4.234 -11.338 1.00 96.75 194 LYS A N 1
ATOM 1545 C CA . LYS A 1 194 ? -7.667 3.614 -12.347 1.00 96.75 194 LYS A CA 1
ATOM 1546 C C . LYS A 1 194 ? -7.905 2.107 -12.362 1.00 96.75 194 LYS A C 1
ATOM 1548 O O . LYS A 1 194 ? -7.680 1.415 -11.375 1.00 96.75 194 LYS A O 1
ATOM 1553 N N . ASN A 1 195 ? -8.335 1.582 -13.506 1.00 97.25 195 ASN A N 1
ATOM 1554 C CA . ASN A 1 195 ? -8.437 0.139 -13.712 1.00 97.25 195 ASN A CA 1
ATOM 1555 C C . ASN A 1 195 ? -7.053 -0.403 -14.085 1.00 97.25 195 ASN A C 1
ATOM 1557 O O . ASN A 1 195 ? -6.550 -0.092 -15.164 1.00 97.25 195 ASN A O 1
ATOM 1561 N N . PHE A 1 196 ? -6.438 -1.191 -13.201 1.00 96.62 196 PHE A N 1
ATOM 1562 C CA . PHE A 1 196 ? -5.182 -1.886 -13.502 1.00 96.62 196 PHE A CA 1
ATOM 1563 C C . PHE A 1 196 ? -5.428 -3.082 -14.426 1.00 96.62 196 PHE A C 1
ATOM 1565 O O . PHE A 1 196 ? -4.694 -3.331 -15.378 1.00 96.62 196 PHE A O 1
ATOM 1572 N N . SER A 1 197 ? -6.512 -3.810 -14.166 1.00 94.69 197 SER A N 1
ATOM 1573 C CA . SER A 1 197 ? -7.029 -4.854 -15.044 1.00 94.69 197 SER A CA 1
ATOM 1574 C C . SER A 1 197 ? -8.555 -4.877 -14.966 1.00 94.69 197 SER A C 1
ATOM 1576 O O . SER A 1 197 ? -9.159 -4.150 -14.180 1.00 94.69 197 SER A O 1
ATOM 1578 N N . ARG A 1 198 ? -9.208 -5.742 -15.751 1.00 93.06 198 ARG A N 1
ATOM 1579 C CA . ARG A 1 198 ? -10.676 -5.885 -15.743 1.00 93.06 198 ARG A CA 1
ATOM 1580 C C . ARG A 1 198 ? -11.262 -6.099 -14.338 1.00 93.06 198 ARG A C 1
ATOM 1582 O O . ARG A 1 198 ? -12.377 -5.657 -14.068 1.00 93.06 198 ARG A O 1
ATOM 1589 N N . ASN A 1 199 ? -10.527 -6.797 -13.475 1.00 95.94 199 ASN A N 1
ATOM 1590 C CA . ASN A 1 199 ? -10.987 -7.220 -12.153 1.00 95.94 199 ASN A CA 1
ATOM 1591 C C . ASN A 1 199 ? -10.211 -6.553 -11.006 1.00 95.94 199 ASN A C 1
ATOM 1593 O O . ASN A 1 199 ? -10.413 -6.927 -9.854 1.00 95.94 199 ASN A O 1
ATOM 1597 N N . ILE A 1 200 ? -9.329 -5.597 -11.310 1.00 97.88 200 ILE A N 1
ATOM 1598 C CA . ILE A 1 200 ? -8.504 -4.896 -10.324 1.00 97.88 200 ILE A CA 1
ATOM 1599 C C . ILE A 1 200 ? -8.627 -3.400 -10.582 1.00 97.88 200 ILE A C 1
ATOM 1601 O O . ILE A 1 200 ? -8.128 -2.882 -11.584 1.00 97.88 200 ILE A O 1
ATOM 1605 N N . GLU A 1 201 ? -9.282 -2.716 -9.657 1.00 98.31 201 GLU A N 1
ATOM 1606 C CA . GLU A 1 201 ? -9.507 -1.276 -9.692 1.00 98.31 201 GLU A CA 1
ATOM 1607 C C . GLU A 1 201 ? -8.813 -0.627 -8.493 1.00 98.31 201 GLU A C 1
ATOM 1609 O O . GLU A 1 201 ? -8.930 -1.117 -7.372 1.00 98.31 201 GLU A O 1
ATOM 1614 N N . ALA A 1 202 ? -8.096 0.466 -8.731 1.00 98.31 202 ALA A N 1
ATOM 1615 C CA . ALA A 1 202 ? -7.538 1.320 -7.696 1.00 98.31 202 ALA A CA 1
ATOM 1616 C C . ALA A 1 202 ? -8.318 2.627 -7.651 1.00 98.31 202 ALA A C 1
ATOM 1618 O O . ALA A 1 202 ? -8.455 3.314 -8.666 1.00 98.31 202 ALA A O 1
ATOM 1619 N N . HIS A 1 203 ? -8.788 2.994 -6.467 1.00 97.81 203 HIS A N 1
ATOM 1620 C CA . HIS A 1 203 ? -9.314 4.319 -6.194 1.00 97.81 203 HIS A CA 1
ATOM 1621 C C . HIS A 1 203 ? -8.292 5.091 -5.360 1.00 97.81 203 HIS A C 1
ATOM 1623 O O . HIS A 1 203 ? -8.125 4.833 -4.172 1.00 97.81 203 HIS A O 1
ATOM 1629 N N . VAL A 1 204 ? -7.580 6.007 -6.012 1.00 98.00 204 VAL A N 1
ATOM 1630 C CA . VAL A 1 204 ? -6.597 6.897 -5.390 1.00 98.00 204 VAL A CA 1
ATOM 1631 C C . VAL A 1 204 ? -7.343 8.059 -4.740 1.00 98.00 204 VAL A C 1
ATOM 1633 O O . VAL A 1 204 ? -7.998 8.848 -5.429 1.00 98.00 204 VAL A O 1
ATOM 1636 N N . ILE A 1 205 ? -7.256 8.151 -3.418 1.00 97.25 205 ILE A N 1
ATOM 1637 C CA . ILE A 1 205 ? -7.973 9.128 -2.589 1.00 97.25 205 ILE A CA 1
ATOM 1638 C C . ILE A 1 205 ? -7.098 10.365 -2.325 1.00 97.25 205 ILE A C 1
ATOM 1640 O O . ILE A 1 205 ? -7.613 11.483 -2.326 1.00 97.25 205 ILE A O 1
ATOM 1644 N N . SER A 1 206 ? -5.787 10.162 -2.169 1.00 96.25 206 SER A N 1
ATOM 1645 C CA . SER A 1 206 ? -4.742 11.152 -1.857 1.00 96.25 206 SER A CA 1
ATOM 1646 C C . SER A 1 206 ? -3.426 10.701 -2.548 1.00 96.25 206 SER A C 1
ATOM 1648 O O . SER A 1 206 ? -3.311 9.509 -2.835 1.00 96.25 206 SER A O 1
ATOM 1650 N N . PRO A 1 207 ? -2.477 11.592 -2.913 1.00 95.50 207 PRO A N 1
ATOM 1651 C CA . PRO A 1 207 ? -2.499 13.008 -2.610 1.00 95.50 207 PRO A CA 1
ATOM 1652 C C . PRO A 1 207 ? -3.297 13.890 -3.569 1.00 95.50 207 PRO A C 1
ATOM 1654 O O . PRO A 1 207 ? -3.212 13.728 -4.789 1.00 95.50 207 PRO A O 1
ATOM 1657 N N . VAL A 1 208 ? -4.014 14.885 -3.040 1.00 93.00 208 VAL A N 1
ATOM 16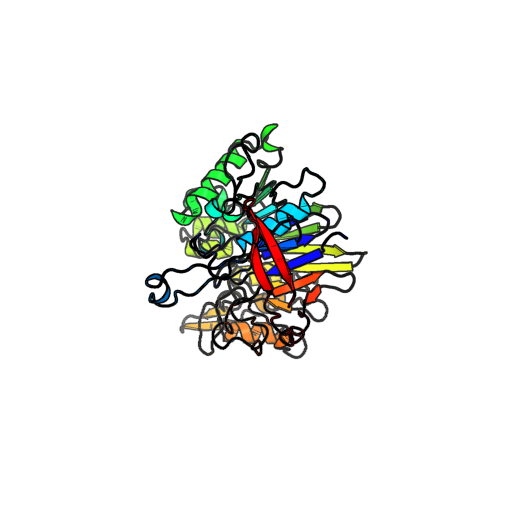58 C CA . VAL A 1 208 ? -4.530 16.028 -3.820 1.00 93.00 208 VAL A CA 1
ATOM 1659 C C . VAL A 1 208 ? -3.463 17.116 -3.969 1.00 93.00 208 VAL A C 1
ATOM 1661 O O . VAL A 1 208 ? -2.418 17.080 -3.326 1.00 93.00 208 VAL A O 1
ATOM 1664 N N . GLN A 1 209 ? -3.696 18.101 -4.841 1.00 90.25 209 GLN A N 1
ATOM 1665 C CA . GLN A 1 209 ? -2.730 19.181 -5.084 1.00 90.25 209 GLN A CA 1
ATOM 1666 C C . GLN A 1 209 ? -2.324 19.937 -3.814 1.00 90.25 209 GLN A C 1
ATOM 1668 O O . GLN A 1 209 ? -1.132 20.109 -3.580 1.00 90.25 209 GLN A O 1
ATOM 1673 N N . GLN A 1 210 ? -3.300 20.306 -2.983 1.00 87.88 210 GLN A N 1
ATOM 1674 C CA . GLN A 1 210 ? -3.068 21.052 -1.746 1.00 87.88 210 GLN A CA 1
ATOM 1675 C C . GLN A 1 210 ? -2.101 20.332 -0.792 1.00 87.88 210 GLN A C 1
ATOM 1677 O O . GLN A 1 210 ? -1.236 20.959 -0.197 1.00 87.88 210 GLN A O 1
ATOM 1682 N N . GLU A 1 211 ? -2.213 19.010 -0.671 1.00 89.12 211 GLU A N 1
ATOM 1683 C CA . GLU A 1 211 ? -1.354 18.200 0.203 1.00 89.12 211 GLU A CA 1
ATOM 1684 C C . GLU A 1 211 ? 0.106 18.263 -0.234 1.00 89.12 211 GLU A C 1
ATOM 1686 O O . GLU A 1 211 ? 1.003 18.445 0.581 1.00 89.12 211 GLU A O 1
ATOM 1691 N N . ARG A 1 212 ? 0.343 18.196 -1.546 1.00 87.69 212 ARG A N 1
ATOM 1692 C CA . ARG A 1 212 ? 1.694 18.284 -2.108 1.00 87.69 212 ARG A CA 1
ATOM 1693 C C . ARG A 1 212 ? 2.302 19.660 -1.894 1.00 87.69 212 ARG A C 1
ATOM 1695 O O . ARG A 1 212 ? 3.469 19.763 -1.536 1.00 87.69 212 ARG A O 1
ATOM 1702 N N . GLU A 1 213 ? 1.516 20.709 -2.118 1.00 87.31 213 GLU A N 1
ATOM 1703 C CA . GLU A 1 213 ? 1.957 22.090 -1.917 1.00 87.31 213 GLU A CA 1
ATOM 1704 C C . GLU A 1 213 ? 2.306 22.354 -0.450 1.00 87.31 213 GLU A C 1
ATOM 1706 O O . GLU A 1 213 ? 3.347 22.953 -0.183 1.00 87.31 213 GLU A O 1
ATOM 1711 N N . ASN A 1 214 ? 1.512 21.827 0.489 1.00 86.12 214 ASN A N 1
ATOM 1712 C CA . ASN A 1 214 ? 1.798 21.917 1.919 1.00 86.12 214 ASN A CA 1
ATOM 1713 C C . ASN A 1 214 ? 3.155 21.285 2.258 1.00 86.12 214 ASN A C 1
ATOM 1715 O O . ASN A 1 214 ? 4.000 21.966 2.836 1.00 86.12 214 ASN A O 1
ATOM 1719 N N . VAL A 1 215 ? 3.410 20.046 1.818 1.00 85.94 215 VAL A N 1
ATOM 1720 C CA . VAL A 1 215 ? 4.691 19.358 2.075 1.00 85.94 215 VAL A CA 1
ATOM 1721 C C . VAL A 1 215 ? 5.873 20.097 1.445 1.00 85.94 215 VAL A C 1
ATOM 1723 O O . VAL A 1 215 ? 6.919 20.259 2.071 1.00 85.94 215 VAL A O 1
ATOM 1726 N N . ILE A 1 216 ? 5.720 20.600 0.217 1.00 83.56 216 ILE A N 1
ATOM 1727 C CA . ILE A 1 216 ? 6.772 21.386 -0.447 1.00 83.56 216 ILE A CA 1
ATOM 1728 C C . ILE A 1 216 ? 7.050 22.686 0.322 1.00 83.56 216 ILE A C 1
ATOM 1730 O O . ILE A 1 216 ? 8.208 23.086 0.439 1.00 83.56 216 ILE A O 1
ATOM 1734 N N . SER A 1 217 ? 6.007 23.341 0.840 1.00 83.56 217 SER A N 1
ATOM 1735 C CA . SER A 1 217 ? 6.116 24.623 1.543 1.00 83.56 217 SER A CA 1
ATOM 1736 C C . SER A 1 217 ? 6.668 24.510 2.964 1.00 83.56 217 SER A C 1
ATOM 1738 O O . SER A 1 217 ? 7.366 25.422 3.404 1.00 83.56 217 SER A O 1
ATOM 1740 N N . ALA A 1 218 ? 6.395 23.401 3.660 1.00 79.56 218 ALA A N 1
ATOM 1741 C CA . ALA A 1 218 ? 6.859 23.173 5.025 1.00 79.56 218 ALA A CA 1
ATOM 1742 C C . ALA A 1 218 ? 8.391 23.121 5.113 1.00 79.56 218 ALA A C 1
ATOM 1744 O O . ALA A 1 218 ? 8.956 23.465 6.147 1.00 79.56 218 ALA A O 1
ATOM 1745 N N . ALA A 1 219 ? 9.061 22.706 4.026 1.00 70.75 219 ALA A N 1
ATOM 1746 C CA . ALA A 1 219 ? 10.503 22.444 3.978 1.00 70.75 219 ALA A CA 1
ATOM 1747 C C . ALA A 1 219 ? 10.997 21.487 5.085 1.00 70.75 219 ALA A C 1
ATOM 1749 O O . ALA A 1 219 ? 12.197 21.405 5.348 1.00 70.75 219 ALA A O 1
ATOM 1750 N N . ASP A 1 220 ? 10.071 20.748 5.694 1.00 75.00 220 ASP A N 1
ATOM 1751 C CA . ASP A 1 220 ? 10.307 19.750 6.719 1.00 75.00 220 ASP A CA 1
ATOM 1752 C C . ASP A 1 220 ? 10.020 18.376 6.116 1.00 75.00 220 ASP A C 1
ATOM 1754 O O . ASP A 1 220 ? 8.924 18.101 5.624 1.00 75.00 220 ASP A O 1
ATOM 1758 N N . ILE A 1 221 ? 11.037 17.518 6.105 1.00 70.06 221 ILE A N 1
ATOM 1759 C CA . ILE A 1 221 ? 10.920 16.173 5.546 1.00 70.06 221 ILE A CA 1
ATOM 1760 C C . ILE A 1 221 ? 10.031 15.269 6.406 1.00 70.06 221 ILE A C 1
ATOM 1762 O O . ILE A 1 221 ? 9.560 14.256 5.909 1.00 70.06 221 ILE A O 1
ATOM 1766 N N . THR A 1 222 ? 9.744 15.634 7.658 1.00 73.25 222 THR A N 1
ATOM 1767 C CA . THR A 1 222 ? 8.810 14.878 8.508 1.00 73.25 222 THR A CA 1
ATOM 1768 C C . THR A 1 222 ? 7.356 14.976 8.028 1.00 73.25 222 THR A C 1
ATOM 1770 O O . THR A 1 222 ? 6.537 14.120 8.347 1.00 73.25 222 THR A O 1
ATOM 1773 N N . GLU A 1 223 ? 7.043 15.945 7.161 1.00 82.12 223 GLU A N 1
ATOM 1774 C CA . GLU A 1 223 ? 5.716 16.118 6.559 1.00 82.12 223 GLU A CA 1
ATOM 1775 C C . GLU A 1 223 ? 5.469 15.212 5.339 1.00 82.12 223 GLU A C 1
ATOM 1777 O O . GLU A 1 223 ? 4.355 15.185 4.811 1.00 82.12 223 GLU A O 1
ATOM 1782 N N . ILE A 1 224 ? 6.465 14.446 4.861 1.00 88.69 224 ILE A N 1
ATOM 1783 C CA . ILE A 1 224 ? 6.295 13.579 3.674 1.00 88.69 224 ILE A CA 1
ATOM 1784 C C . ILE A 1 224 ? 5.162 12.565 3.851 1.00 88.69 224 ILE A C 1
ATOM 1786 O O . ILE A 1 224 ? 4.473 12.241 2.881 1.00 88.69 224 ILE A O 1
ATOM 1790 N N . ASN A 1 225 ? 4.913 12.146 5.087 1.00 90.88 225 ASN A N 1
ATOM 1791 C CA . ASN A 1 225 ? 3.849 11.230 5.476 1.00 90.88 225 ASN A CA 1
ATOM 1792 C C . ASN A 1 225 ? 2.466 11.774 5.082 1.00 90.88 225 ASN A C 1
ATOM 1794 O O . ASN A 1 225 ? 1.624 11.039 4.560 1.00 90.88 225 ASN A O 1
ATOM 1798 N N . ASN A 1 226 ? 2.265 13.093 5.177 1.00 92.50 226 ASN A N 1
ATOM 1799 C CA . ASN A 1 226 ? 1.025 13.771 4.790 1.00 92.50 226 ASN A CA 1
ATOM 1800 C C . ASN A 1 226 ? 0.806 13.873 3.272 1.00 92.50 226 ASN A C 1
ATOM 1802 O O . ASN A 1 226 ? -0.247 14.335 2.824 1.00 92.50 226 ASN A O 1
ATOM 1806 N N . SER A 1 227 ? 1.776 13.422 2.473 1.00 92.00 227 SER A N 1
ATOM 1807 C CA . SER A 1 227 ? 1.618 13.252 1.029 1.00 92.00 227 SER A CA 1
ATOM 1808 C C . SER A 1 227 ? 1.290 11.821 0.613 1.00 92.00 227 SER A C 1
ATOM 1810 O O . SER A 1 227 ? 1.170 11.597 -0.589 1.00 92.00 227 SER A O 1
ATOM 1812 N N . SER A 1 228 ? 1.169 10.872 1.552 1.00 95.62 228 SER A N 1
ATOM 1813 C CA . SER A 1 228 ? 1.008 9.441 1.262 1.00 95.62 228 SER A CA 1
ATOM 1814 C C . SER A 1 228 ? -0.044 9.148 0.196 1.00 95.62 228 SER A C 1
ATOM 1816 O O . SER A 1 228 ? -1.137 9.716 0.164 1.00 95.62 228 SER A O 1
ATOM 1818 N N . LEU A 1 229 ? 0.294 8.222 -0.697 1.00 97.50 229 LEU A N 1
ATOM 1819 C CA . LEU A 1 229 ? -0.615 7.722 -1.716 1.00 97.50 229 LEU A CA 1
ATOM 1820 C C . LEU A 1 229 ? -1.661 6.806 -1.066 1.00 97.50 229 LEU A C 1
ATOM 1822 O O . LEU A 1 229 ? -1.449 5.604 -0.934 1.00 97.50 229 LEU A O 1
ATOM 1826 N N . ILE A 1 230 ? -2.802 7.376 -0.683 1.00 98.31 230 ILE A N 1
ATOM 1827 C CA . ILE A 1 230 ? -3.921 6.613 -0.120 1.00 98.31 230 ILE A CA 1
ATOM 1828 C C . ILE A 1 230 ? -4.682 5.945 -1.261 1.00 98.31 230 ILE A C 1
ATOM 1830 O O . ILE A 1 230 ? -5.273 6.622 -2.113 1.00 98.31 230 ILE A O 1
ATOM 1834 N N . ILE A 1 231 ? -4.693 4.613 -1.271 1.00 98.50 231 ILE A N 1
ATOM 1835 C CA . ILE A 1 231 ? -5.333 3.805 -2.311 1.00 98.50 231 ILE A CA 1
ATOM 1836 C C . ILE A 1 231 ? -6.289 2.810 -1.679 1.00 98.50 231 ILE A C 1
ATOM 1838 O O . ILE A 1 231 ? -5.916 2.010 -0.823 1.00 98.50 231 ILE A O 1
ATOM 1842 N N . ARG A 1 232 ? -7.512 2.780 -2.204 1.00 98.44 232 ARG A N 1
ATOM 1843 C CA . ARG A 1 232 ? -8.411 1.647 -2.023 1.00 98.44 232 ARG A CA 1
ATOM 1844 C C . ARG A 1 232 ? -8.370 0.739 -3.243 1.00 98.44 232 ARG A C 1
ATOM 1846 O O . ARG A 1 232 ? -8.821 1.120 -4.326 1.00 98.44 232 ARG A O 1
ATOM 1853 N N . TRP A 1 233 ? -7.909 -0.488 -3.058 1.00 98.75 233 TRP A N 1
ATOM 1854 C CA . TRP A 1 233 ? -8.026 -1.549 -4.050 1.00 98.75 233 TRP A CA 1
ATOM 1855 C C . TRP A 1 233 ? -9.408 -2.188 -3.996 1.00 98.75 233 TRP A C 1
ATOM 1857 O O . TRP A 1 233 ? -9.905 -2.507 -2.920 1.00 98.75 233 TRP A O 1
ATOM 1867 N N . THR A 1 234 ? -10.013 -2.424 -5.158 1.00 98.56 234 THR A N 1
ATOM 1868 C CA . THR A 1 234 ? -11.193 -3.277 -5.319 1.00 98.56 234 THR A CA 1
ATOM 1869 C C . THR A 1 234 ? -10.841 -4.454 -6.221 1.00 98.56 234 THR A C 1
ATOM 1871 O O . THR A 1 234 ? -10.651 -4.295 -7.430 1.00 98.56 234 THR A O 1
ATOM 1874 N N . ILE A 1 235 ? -10.783 -5.648 -5.630 1.00 98.38 235 ILE A N 1
ATOM 1875 C CA . ILE A 1 235 ? -10.483 -6.904 -6.322 1.00 98.38 235 ILE A CA 1
ATOM 1876 C C . ILE A 1 235 ? -11.777 -7.689 -6.540 1.00 98.38 235 ILE A C 1
ATOM 1878 O O . ILE A 1 235 ? -12.437 -8.120 -5.588 1.00 98.38 235 ILE A O 1
ATOM 1882 N N . LYS A 1 236 ? -12.149 -7.873 -7.808 1.00 97.25 236 LYS A N 1
ATOM 1883 C CA . LYS A 1 236 ? -13.384 -8.556 -8.209 1.00 97.25 236 LYS A CA 1
ATOM 1884 C C . LYS A 1 236 ? -13.129 -10.056 -8.371 1.00 97.25 236 LYS A C 1
ATOM 1886 O O . LYS A 1 236 ? -12.332 -10.461 -9.216 1.00 97.25 236 LYS A O 1
ATOM 1891 N N . VAL A 1 237 ? -13.841 -10.882 -7.602 1.00 95.62 237 VAL A N 1
ATOM 1892 C CA . VAL A 1 237 ? -13.724 -12.352 -7.618 1.00 95.62 237 VAL A CA 1
ATOM 1893 C C . VAL A 1 237 ? -15.115 -12.965 -7.776 1.00 95.62 237 VAL A C 1
ATOM 1895 O O . VAL A 1 237 ? -15.985 -12.783 -6.931 1.00 95.62 237 VAL A O 1
ATOM 1898 N N . PHE A 1 238 ? -15.357 -13.663 -8.892 1.00 91.62 238 PHE A N 1
ATOM 1899 C CA . PHE A 1 238 ? -16.651 -14.292 -9.227 1.00 91.62 238 PHE A CA 1
ATOM 1900 C C . PHE A 1 238 ? -17.888 -13.384 -9.016 1.00 91.62 238 PHE A C 1
ATOM 1902 O O . PHE A 1 238 ? -18.949 -13.838 -8.581 1.00 91.62 238 PHE A O 1
ATOM 1909 N N . GLY A 1 239 ? -17.747 -12.090 -9.331 1.00 89.38 239 GLY A N 1
ATOM 1910 C CA . GLY A 1 239 ? -18.795 -11.070 -9.191 1.00 89.38 239 GLY A CA 1
ATOM 1911 C C . GLY A 1 239 ? -18.902 -10.424 -7.804 1.00 89.38 239 GLY A C 1
ATOM 1912 O O . GLY A 1 239 ? -19.621 -9.441 -7.670 1.00 89.38 239 GLY A O 1
ATOM 1913 N N . GLY A 1 240 ? -18.187 -10.939 -6.800 1.00 95.44 240 GLY A N 1
ATOM 1914 C CA . GLY A 1 240 ? -17.985 -10.276 -5.511 1.00 95.44 240 GLY A CA 1
ATOM 1915 C C . GLY A 1 240 ? -16.854 -9.251 -5.560 1.00 95.44 240 GLY A C 1
ATOM 1916 O O . GLY A 1 240 ? -16.052 -9.259 -6.497 1.00 95.44 240 GLY A O 1
ATOM 1917 N N . ALA A 1 241 ? -16.783 -8.386 -4.550 1.00 96.81 241 ALA A N 1
ATOM 1918 C CA . ALA A 1 241 ? -15.762 -7.352 -4.415 1.00 96.81 241 ALA A CA 1
ATOM 1919 C C . ALA A 1 241 ? -15.042 -7.487 -3.071 1.00 96.81 241 ALA A C 1
ATOM 1921 O O . ALA A 1 241 ? -15.681 -7.645 -2.039 1.00 96.81 241 ALA A O 1
ATOM 1922 N N . ASN A 1 242 ? -13.717 -7.386 -3.098 1.00 98.38 242 ASN A N 1
ATOM 1923 C CA . ASN A 1 242 ? -12.868 -7.344 -1.914 1.00 98.38 242 ASN A CA 1
ATOM 1924 C C . ASN A 1 242 ? -12.202 -5.969 -1.895 1.00 98.38 242 ASN A C 1
ATOM 1926 O O . ASN A 1 242 ? -11.531 -5.614 -2.868 1.00 98.38 242 ASN A O 1
ATOM 1930 N N . ARG A 1 243 ? -12.429 -5.186 -0.836 1.00 98.75 243 ARG A N 1
ATOM 1931 C CA . ARG A 1 243 ? -11.934 -3.807 -0.721 1.00 98.75 243 ARG A CA 1
ATOM 1932 C C . ARG A 1 243 ? -10.819 -3.727 0.314 1.00 98.75 243 ARG A C 1
ATOM 1934 O O . ARG A 1 243 ? -11.053 -4.076 1.466 1.00 98.75 243 ARG A O 1
ATOM 1941 N N . ILE A 1 244 ? -9.640 -3.279 -0.102 1.00 98.88 244 ILE A N 1
ATOM 1942 C CA . ILE A 1 244 ? -8.447 -3.165 0.745 1.00 98.88 244 ILE A CA 1
ATOM 1943 C C . ILE A 1 244 ? -8.024 -1.697 0.730 1.00 98.88 244 ILE A C 1
ATOM 1945 O O . ILE A 1 244 ? -7.717 -1.176 -0.343 1.00 98.88 244 ILE A O 1
ATOM 1949 N N . LEU A 1 245 ? -8.058 -1.024 1.878 1.00 98.88 245 LEU A N 1
ATOM 1950 C CA . LEU A 1 245 ? -7.664 0.378 2.015 1.00 98.88 245 LEU A CA 1
ATOM 1951 C C . LEU A 1 245 ? -6.255 0.464 2.606 1.00 98.88 245 LEU A C 1
ATOM 1953 O O . LEU A 1 245 ? -6.012 -0.020 3.710 1.00 98.88 245 LEU A O 1
ATOM 1957 N N . LEU A 1 246 ? -5.347 1.082 1.853 1.00 98.69 246 LEU A N 1
ATOM 1958 C CA . LEU A 1 246 ? -3.966 1.343 2.244 1.00 98.69 246 LEU A CA 1
ATOM 1959 C C . LEU A 1 246 ? -3.791 2.855 2.406 1.00 98.69 246 LEU A C 1
ATOM 1961 O O . LEU A 1 246 ? -3.989 3.610 1.450 1.00 98.69 246 LEU A O 1
ATOM 1965 N N . GLY A 1 247 ? -3.480 3.285 3.629 1.00 97.25 247 GLY A N 1
ATOM 1966 C CA . GLY A 1 247 ? -3.335 4.695 3.997 1.00 97.25 247 GLY A CA 1
ATOM 1967 C C . GLY A 1 247 ? -1.929 5.275 3.819 1.00 97.25 247 GLY A C 1
ATOM 1968 O O . GLY A 1 247 ? -1.772 6.496 3.869 1.00 97.25 247 GLY A O 1
ATOM 1969 N N . GLY A 1 248 ? -0.921 4.413 3.652 1.00 95.50 248 GLY A N 1
ATOM 1970 C CA . GLY A 1 248 ? 0.466 4.780 3.934 1.00 95.50 248 GLY A CA 1
ATOM 1971 C C . GLY A 1 248 ? 0.575 5.408 5.326 1.00 95.50 248 GLY A C 1
ATOM 1972 O O . GLY A 1 248 ? -0.164 5.039 6.246 1.00 95.50 248 GLY A O 1
ATOM 1973 N N . ASP A 1 249 ? 1.390 6.451 5.430 1.00 95.62 249 ASP A N 1
ATOM 1974 C CA . ASP A 1 249 ? 1.714 7.084 6.708 1.00 95.62 249 ASP A CA 1
ATOM 1975 C C . ASP A 1 249 ? 0.933 8.377 6.962 1.00 95.62 249 ASP A C 1
ATOM 1977 O O . ASP A 1 249 ? 1.301 9.195 7.797 1.00 95.62 249 ASP A O 1
ATOM 1981 N N . ALA A 1 250 ? -0.168 8.592 6.244 1.00 95.94 250 ALA A N 1
ATOM 1982 C CA . ALA A 1 250 ? -0.969 9.803 6.370 1.00 95.94 250 ALA A CA 1
ATOM 1983 C C . ALA A 1 250 ? -1.441 10.062 7.81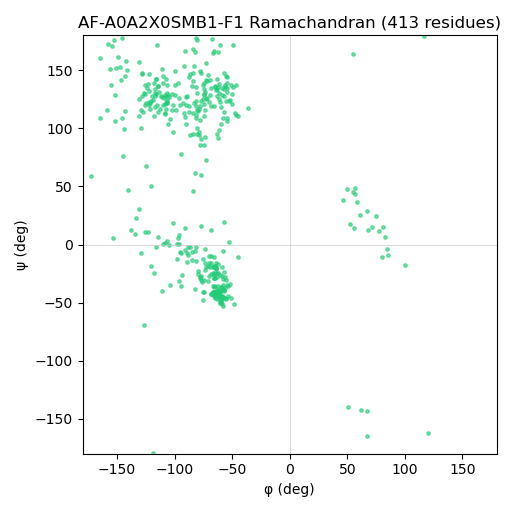6 1.00 95.94 250 ALA A C 1
ATOM 1985 O O . ALA A 1 250 ? -2.164 9.244 8.396 1.00 95.94 250 ALA A O 1
ATOM 1986 N N . ASN A 1 251 ? -1.104 11.242 8.355 1.00 95.56 251 ASN A N 1
ATOM 1987 C CA . ASN A 1 251 ? -1.526 11.663 9.690 1.00 95.56 251 ASN A CA 1
ATOM 1988 C C . ASN A 1 251 ? -2.960 12.223 9.690 1.00 95.56 251 ASN A C 1
ATOM 1990 O O . ASN A 1 251 ? -3.635 12.357 8.664 1.00 95.56 251 ASN A O 1
ATOM 1994 N N . VAL A 1 252 ? -3.433 12.577 10.881 1.00 97.12 252 VAL A N 1
ATOM 1995 C CA . VAL A 1 252 ? -4.799 12.989 11.204 1.00 97.12 252 VAL A CA 1
ATOM 1996 C C . VAL A 1 252 ? -5.306 14.147 10.347 1.00 97.12 252 VAL A C 1
ATOM 1998 O O . VAL A 1 252 ? -6.472 14.149 9.964 1.00 97.12 252 VAL A O 1
ATOM 2001 N N . ASP A 1 253 ? -4.447 15.099 9.970 1.00 95.00 253 ASP A N 1
ATOM 2002 C CA . ASP A 1 253 ? -4.831 16.231 9.116 1.00 95.00 253 ASP A CA 1
ATOM 2003 C C . ASP A 1 253 ? -5.228 15.795 7.702 1.00 95.00 253 ASP A C 1
ATOM 2005 O O . ASP A 1 253 ? -6.016 16.471 7.029 1.00 95.00 253 ASP A O 1
ATOM 2009 N N . VAL A 1 254 ? -4.699 14.661 7.235 1.00 96.56 254 VAL A N 1
ATOM 2010 C CA . VAL A 1 254 ? -5.104 14.063 5.966 1.00 96.56 254 VAL A CA 1
ATOM 2011 C C . VAL A 1 254 ? -6.452 13.382 6.090 1.00 96.56 254 VAL A C 1
ATOM 2013 O O . VAL A 1 254 ? -7.343 13.657 5.285 1.00 96.56 254 VAL A O 1
ATOM 2016 N N . TRP A 1 255 ? -6.641 12.566 7.122 1.00 98.19 255 TRP A N 1
ATOM 2017 C CA . TRP A 1 255 ? -7.897 11.853 7.348 1.00 98.19 255 TRP A CA 1
ATOM 2018 C C . TRP A 1 255 ? -9.071 12.781 7.670 1.00 98.19 255 TRP A C 1
ATOM 2020 O O . TRP A 1 255 ? -10.175 12.556 7.175 1.00 98.19 255 TRP A O 1
ATOM 2030 N N . ASP A 1 256 ? -8.829 13.861 8.411 1.00 97.75 256 ASP A N 1
ATOM 2031 C CA . ASP A 1 256 ? -9.812 14.913 8.680 1.00 97.75 256 ASP A CA 1
ATOM 2032 C C . ASP A 1 256 ? -10.330 15.533 7.372 1.00 97.75 256 ASP A C 1
ATOM 2034 O O . ASP A 1 256 ? -11.527 15.513 7.070 1.00 97.75 256 ASP A O 1
ATOM 2038 N N . ARG A 1 257 ? -9.405 15.975 6.511 1.00 96.06 257 ARG A N 1
ATOM 2039 C CA . ARG A 1 257 ? -9.738 16.524 5.192 1.00 96.06 257 ARG A CA 1
ATOM 2040 C C . ARG A 1 257 ? -10.419 15.493 4.292 1.00 96.06 257 ARG A C 1
ATOM 2042 O O . ARG A 1 257 ? -11.330 15.850 3.544 1.00 96.06 257 ARG A O 1
ATOM 2049 N N . ILE A 1 258 ? -9.982 14.233 4.317 1.00 97.12 258 ILE A N 1
ATOM 2050 C CA . ILE A 1 258 ? -10.632 13.161 3.554 1.00 97.12 258 ILE A CA 1
ATOM 2051 C C . ILE A 1 258 ? -12.088 13.030 3.982 1.00 97.12 258 ILE A C 1
ATOM 2053 O O . ILE A 1 258 ? -12.957 13.014 3.114 1.00 97.12 258 ILE A O 1
ATOM 2057 N N . TRP A 1 259 ? -12.384 13.004 5.280 1.00 98.00 259 TRP A N 1
ATOM 2058 C CA . TRP A 1 259 ? -13.772 12.944 5.722 1.00 98.00 259 TRP A CA 1
ATOM 2059 C C . TRP A 1 259 ? -14.584 14.136 5.221 1.00 98.00 259 TRP A C 1
ATOM 2061 O O . TRP A 1 259 ? -15.637 13.940 4.623 1.00 98.00 259 TRP A O 1
ATOM 2071 N N . GLU A 1 260 ? -14.084 15.362 5.380 1.00 96.50 260 GLU A N 1
ATOM 2072 C CA . GLU A 1 260 ? -14.789 16.558 4.902 1.00 96.50 260 GLU A CA 1
ATOM 2073 C C . GLU A 1 260 ? -15.115 16.493 3.404 1.00 96.50 260 GLU A C 1
ATOM 2075 O O . GLU A 1 260 ? -16.203 16.885 2.980 1.00 96.50 260 GLU A O 1
ATOM 2080 N N . ASN A 1 261 ? -14.205 15.925 2.616 1.00 94.94 261 ASN A N 1
ATOM 2081 C CA . ASN A 1 261 ? -14.352 15.782 1.174 1.00 94.94 261 ASN A CA 1
ATOM 2082 C C . ASN A 1 261 ? -15.273 14.626 0.751 1.00 94.94 261 ASN A C 1
ATOM 2084 O O . ASN A 1 261 ? -15.855 14.675 -0.334 1.00 94.94 261 ASN A O 1
ATOM 2088 N N . TYR A 1 262 ? -15.369 13.569 1.559 1.00 95.94 262 TYR A N 1
ATOM 2089 C CA . TYR A 1 262 ? -16.048 12.322 1.200 1.00 95.94 262 TYR A CA 1
ATOM 2090 C C . TYR A 1 262 ? -17.271 12.001 2.063 1.00 95.94 262 TYR A C 1
ATOM 2092 O O . TYR A 1 262 ? -17.945 11.026 1.761 1.00 95.94 262 TYR A O 1
ATOM 2100 N N . LYS A 1 263 ? -17.623 12.800 3.078 1.00 95.94 263 LYS A N 1
ATOM 2101 C CA . LYS A 1 263 ? -18.766 12.534 3.976 1.00 95.94 263 LYS A CA 1
ATOM 2102 C C . LYS A 1 263 ? -20.104 12.353 3.251 1.00 95.94 263 LYS A C 1
ATOM 2104 O O . LYS A 1 263 ? -20.923 11.553 3.689 1.00 95.94 263 LYS A O 1
ATOM 2109 N N . ASP A 1 264 ? -20.291 13.020 2.110 1.00 94.69 264 ASP A N 1
ATOM 2110 C CA . ASP A 1 264 ? -21.490 12.880 1.267 1.00 94.69 264 ASP A CA 1
ATOM 2111 C C . ASP A 1 264 ? -21.415 11.690 0.282 1.00 94.69 264 ASP A C 1
ATOM 2113 O O . ASP A 1 264 ? -22.386 11.391 -0.406 1.00 94.69 264 ASP A O 1
ATOM 2117 N N . ASN A 1 265 ? -20.269 11.005 0.200 1.00 93.00 265 ASN A N 1
ATOM 2118 C CA . ASN A 1 265 ? -20.012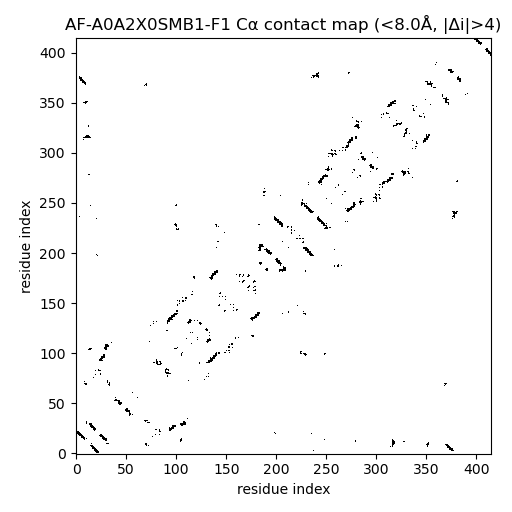 9.806 -0.611 1.00 93.00 265 ASN A CA 1
ATOM 2119 C C . ASN A 1 265 ? -19.137 8.804 0.172 1.00 93.00 265 ASN A C 1
ATOM 2121 O O . ASN A 1 265 ? -18.108 8.331 -0.326 1.00 93.00 265 ASN A O 1
ATOM 2125 N N . ALA A 1 266 ? -19.492 8.547 1.435 1.00 94.62 266 ALA A N 1
ATOM 2126 C CA . ALA A 1 266 ? -18.646 7.802 2.369 1.00 94.62 266 ALA A CA 1
ATOM 2127 C C . ALA A 1 266 ? -18.401 6.341 1.935 1.00 94.62 266 ALA A C 1
ATOM 2129 O O . ALA A 1 266 ? -17.387 5.749 2.297 1.00 94.62 266 ALA A O 1
ATOM 2130 N N . ASP A 1 267 ? -19.252 5.788 1.061 1.00 92.25 267 ASP A N 1
ATOM 2131 C CA . ASP A 1 267 ? -19.081 4.473 0.426 1.00 92.25 267 ASP A CA 1
ATOM 2132 C C . ASP A 1 267 ? -17.760 4.347 -0.357 1.00 92.25 267 ASP A C 1
ATOM 2134 O O . ASP A 1 267 ? -17.217 3.254 -0.550 1.00 92.25 267 ASP A O 1
ATOM 2138 N N . LYS A 1 268 ? -17.185 5.474 -0.784 1.00 94.19 268 LYS A N 1
ATOM 2139 C CA . LYS A 1 268 ? -15.874 5.523 -1.436 1.00 94.19 268 LYS A CA 1
ATOM 2140 C C . LYS A 1 268 ? -14.702 5.246 -0.496 1.00 94.19 268 LYS A C 1
ATOM 2142 O O . LYS A 1 268 ? -13.631 4.889 -0.977 1.00 94.19 268 LYS A O 1
ATOM 2147 N N . LEU A 1 269 ? -14.909 5.371 0.809 1.00 97.38 269 LEU A N 1
ATOM 2148 C CA . LEU A 1 269 ? -13.924 5.028 1.831 1.00 97.38 269 LEU A CA 1
ATOM 2149 C C . LEU A 1 269 ? -14.137 3.607 2.376 1.00 97.38 269 LEU A C 1
ATOM 2151 O O . LEU A 1 269 ? -13.288 3.117 3.106 1.00 97.38 269 LEU A O 1
ATOM 2155 N N . GLY A 1 270 ? -15.226 2.932 1.982 1.00 97.94 270 GLY A N 1
ATOM 2156 C CA . GLY A 1 270 ? -15.589 1.595 2.453 1.00 97.94 270 GLY A CA 1
ATOM 2157 C C . GLY A 1 270 ? -14.510 0.536 2.212 1.00 97.94 270 GLY A C 1
ATOM 2158 O O . GLY A 1 270 ? -13.982 0.448 1.095 1.00 97.94 270 GLY A O 1
ATOM 2159 N N . TRP A 1 271 ? -14.215 -0.289 3.219 1.00 98.75 271 TRP A N 1
ATOM 2160 C CA . TRP A 1 271 ? -13.182 -1.330 3.167 1.00 98.75 271 TRP A CA 1
ATOM 2161 C C . TRP A 1 271 ? -13.580 -2.625 3.886 1.00 98.75 271 TRP A C 1
ATOM 2163 O O . TRP A 1 271 ? -14.306 -2.608 4.870 1.00 98.75 271 TRP A O 1
ATOM 2173 N N . HIS A 1 272 ? -13.058 -3.758 3.408 1.00 98.81 272 HIS A N 1
ATOM 2174 C CA . HIS A 1 272 ? -13.105 -5.045 4.115 1.00 98.81 272 HIS A CA 1
ATOM 2175 C C . HIS A 1 272 ? -11.815 -5.306 4.901 1.00 98.81 272 HIS A C 1
ATOM 2177 O O . HIS A 1 272 ? -11.851 -5.959 5.938 1.00 98.81 272 HIS A O 1
ATOM 2183 N N . ILE A 1 273 ? -10.679 -4.800 4.409 1.00 98.88 273 ILE A N 1
ATOM 2184 C CA . ILE A 1 273 ? -9.396 -4.813 5.117 1.00 98.88 273 ILE A CA 1
ATOM 2185 C C . ILE A 1 273 ? -8.829 -3.392 5.122 1.00 98.88 273 ILE A C 1
ATOM 2187 O O . ILE A 1 273 ? -8.708 -2.782 4.056 1.00 98.88 273 ILE A O 1
ATOM 2191 N N . LEU A 1 274 ? -8.467 -2.889 6.297 1.00 98.88 274 LEU A N 1
ATOM 2192 C CA . LEU A 1 274 ? -7.728 -1.643 6.484 1.00 98.88 274 LEU A CA 1
ATOM 2193 C C . LEU A 1 274 ? -6.314 -1.968 6.960 1.00 98.88 274 LEU A C 1
ATOM 2195 O O . LEU A 1 274 ? -6.149 -2.641 7.973 1.00 98.88 274 LEU A O 1
ATOM 2199 N N . LEU A 1 275 ? -5.301 -1.453 6.269 1.00 98.62 275 LEU A N 1
ATOM 2200 C CA . LEU A 1 275 ? -3.981 -1.307 6.871 1.00 98.62 275 LEU A CA 1
ATOM 2201 C C . LEU A 1 275 ? -4.016 -0.052 7.749 1.00 98.62 275 LEU A C 1
ATOM 2203 O O . LEU A 1 275 ? -4.239 1.040 7.224 1.00 98.62 275 LEU A O 1
ATOM 2207 N N . ALA A 1 276 ? -3.869 -0.217 9.065 1.00 98.38 276 ALA A N 1
ATOM 2208 C CA . ALA A 1 276 ? -3.900 0.871 10.035 1.00 98.38 276 ALA A CA 1
ATOM 2209 C C . ALA A 1 276 ? -2.825 1.910 9.666 1.00 98.38 276 ALA A C 1
ATOM 2211 O O . ALA A 1 276 ? -1.640 1.574 9.728 1.00 98.38 276 ALA A O 1
ATOM 2212 N N . PRO A 1 277 ? -3.213 3.139 9.269 1.00 97.69 277 PRO A N 1
ATOM 2213 C CA . PRO A 1 277 ? -2.263 4.116 8.755 1.00 97.69 277 PRO A CA 1
ATOM 2214 C C . PRO A 1 277 ? -1.108 4.384 9.715 1.00 97.69 277 PRO A C 1
ATOM 2216 O O . PRO A 1 277 ? -1.294 4.395 10.938 1.00 97.69 277 PRO A O 1
ATOM 2219 N N . HIS A 1 278 ? 0.065 4.628 9.132 1.00 95.38 278 HIS A N 1
ATOM 2220 C CA . HIS A 1 278 ? 1.272 5.020 9.846 1.00 95.38 278 HIS A CA 1
ATOM 2221 C C . HIS A 1 278 ? 1.639 4.026 10.962 1.00 95.38 278 HIS A C 1
ATOM 2223 O O . HIS A 1 278 ? 1.926 4.415 12.096 1.00 95.38 278 HIS A O 1
ATOM 2229 N N . HIS A 1 279 ? 1.578 2.726 10.651 1.00 95.12 279 HIS A N 1
ATOM 2230 C CA . HIS A 1 279 ? 1.920 1.623 11.559 1.00 95.12 279 HIS A CA 1
ATOM 2231 C C . HIS A 1 279 ? 1.113 1.645 12.870 1.00 95.12 279 HIS A C 1
ATOM 2233 O O . HIS A 1 279 ? 1.661 1.469 13.956 1.00 95.12 279 HIS A O 1
ATOM 2239 N N . CYS A 1 280 ? -0.200 1.907 12.780 1.00 96.75 280 CYS A N 1
ATOM 2240 C CA . CYS A 1 280 ? -1.084 2.084 13.942 1.00 96.75 280 CYS A CA 1
ATOM 2241 C C . CYS A 1 280 ? -0.639 3.232 14.874 1.00 96.75 280 CYS A C 1
ATOM 2243 O O . CYS A 1 280 ? -0.772 3.149 16.100 1.00 96.75 280 CYS A O 1
ATOM 2245 N N . SER A 1 281 ? -0.121 4.319 14.298 1.00 95.62 281 SER A N 1
ATOM 2246 C CA . SER A 1 281 ? 0.225 5.519 15.058 1.00 95.62 281 SER A CA 1
ATOM 2247 C C . SER A 1 281 ? -1.016 6.273 15.538 1.00 95.62 281 SER A C 1
ATOM 2249 O O . SER A 1 281 ? -2.040 6.351 14.850 1.00 95.62 281 SER A O 1
ATOM 2251 N N . ILE A 1 282 ? -0.916 6.879 16.722 1.00 96.31 282 ILE A N 1
ATOM 2252 C CA . ILE A 1 282 ? -1.934 7.810 17.225 1.00 96.31 282 ILE A CA 1
ATOM 2253 C C . ILE A 1 282 ? -2.004 9.097 16.399 1.00 96.31 282 ILE A C 1
ATOM 2255 O O . ILE A 1 282 ? -3.080 9.688 16.304 1.00 96.31 282 ILE A O 1
ATOM 2259 N N . ASP A 1 283 ? -0.919 9.471 15.715 1.00 95.00 283 ASP A N 1
ATOM 2260 C CA . ASP A 1 283 ? -0.871 10.648 14.842 1.00 95.00 283 ASP A CA 1
ATOM 2261 C C . ASP A 1 283 ? -1.795 10.515 13.631 1.00 95.00 283 ASP A C 1
ATOM 2263 O O . ASP A 1 283 ? -2.170 11.523 13.043 1.00 95.00 283 ASP A O 1
ATOM 2267 N N . ALA A 1 284 ? -2.224 9.300 13.269 1.00 96.75 284 ALA A N 1
ATOM 2268 C CA . ALA A 1 284 ? -3.254 9.083 12.252 1.00 96.75 284 ALA A CA 1
ATOM 2269 C C . ALA A 1 284 ? -4.669 9.441 12.746 1.00 96.75 284 ALA A C 1
ATOM 2271 O O . ALA A 1 284 ? -5.563 9.700 11.938 1.00 96.75 284 ALA A O 1
ATOM 2272 N N . LEU A 1 285 ? -4.889 9.459 14.066 1.00 97.88 285 LEU A N 1
ATOM 2273 C CA . LEU A 1 285 ? -6.213 9.556 14.689 1.00 97.88 285 LEU A CA 1
ATOM 2274 C C . LEU A 1 285 ? -6.410 10.814 15.540 1.00 97.88 285 LEU A C 1
ATOM 2276 O O . LEU A 1 285 ? -7.553 11.219 15.765 1.00 97.88 285 LEU A O 1
ATOM 2280 N N . ALA A 1 286 ? -5.337 11.414 16.051 1.00 96.56 286 ALA A N 1
ATOM 2281 C CA . ALA A 1 286 ? -5.391 12.477 17.045 1.00 96.56 286 ALA A CA 1
ATOM 2282 C C . ALA A 1 286 ? -4.330 13.553 16.812 1.00 96.56 286 ALA A C 1
ATOM 2284 O O . ALA A 1 286 ? -3.303 13.312 16.189 1.00 96.56 286 ALA A O 1
ATOM 2285 N N . ARG A 1 287 ? -4.583 14.746 17.358 1.00 94.50 287 ARG A N 1
ATOM 2286 C CA . ARG A 1 287 ? -3.625 15.858 17.386 1.00 94.50 287 ARG A CA 1
ATOM 2287 C C . ARG A 1 287 ? -3.087 16.046 18.791 1.00 94.50 287 ARG A C 1
ATOM 2289 O O . ARG A 1 287 ? -3.847 15.958 19.753 1.00 94.50 287 ARG A O 1
ATOM 2296 N N . LEU A 1 288 ? -1.806 16.373 18.905 1.00 91.75 288 LEU A N 1
ATOM 2297 C CA . LEU A 1 288 ? -1.231 16.807 20.169 1.00 91.75 288 LEU A CA 1
ATOM 2298 C C . LEU A 1 288 ? -1.688 18.243 20.470 1.00 91.75 288 LEU A C 1
ATOM 2300 O O . LEU A 1 288 ? -1.452 19.159 19.679 1.00 91.75 288 LEU A O 1
ATOM 2304 N N . ASN A 1 289 ? -2.360 18.452 21.599 1.00 91.62 289 ASN A N 1
ATOM 2305 C CA . ASN A 1 289 ? -2.771 19.785 22.030 1.00 91.62 289 ASN A CA 1
ATOM 2306 C C . ASN A 1 289 ? -1.613 20.548 22.708 1.00 91.62 289 ASN A C 1
ATOM 2308 O O . ASN A 1 289 ? -0.526 20.016 22.935 1.00 91.62 289 ASN A O 1
ATOM 2312 N N . GLN A 1 290 ? -1.851 21.813 23.071 1.00 91.44 290 GLN A N 1
ATOM 2313 C CA . GLN A 1 290 ? -0.835 22.682 23.694 1.00 91.44 290 GLN A CA 1
ATOM 2314 C C . GLN A 1 290 ? -0.319 22.172 25.051 1.00 91.44 290 GLN A C 1
ATOM 2316 O O . GLN A 1 290 ? 0.721 22.623 25.522 1.00 91.44 290 GLN A O 1
ATOM 2321 N N . GLU A 1 291 ? -1.037 21.245 25.681 1.00 91.75 291 GLU A N 1
ATOM 2322 C CA . GLU A 1 291 ? -0.678 20.638 26.962 1.00 91.75 291 GLU A CA 1
ATOM 2323 C C . GLU A 1 291 ? 0.025 19.281 26.792 1.00 91.75 291 GLU A C 1
ATOM 2325 O O . GLU A 1 291 ? 0.281 18.598 27.782 1.00 91.75 291 GLU A O 1
ATOM 2330 N N . GLY A 1 292 ? 0.330 18.877 25.553 1.00 87.62 292 GLY A N 1
ATOM 2331 C CA . GLY A 1 292 ? 0.984 17.604 25.259 1.00 87.62 292 GLY A CA 1
ATOM 2332 C C . GLY A 1 292 ? 0.059 16.393 25.387 1.00 87.62 292 GLY A C 1
ATOM 2333 O O . GLY A 1 292 ? 0.538 15.294 25.646 1.00 87.62 292 GLY A O 1
ATOM 2334 N N . ARG A 1 293 ? -1.261 16.578 25.247 1.00 89.44 293 ARG A N 1
ATOM 2335 C CA . ARG A 1 293 ? -2.257 15.497 25.302 1.00 89.44 293 ARG A CA 1
ATOM 2336 C C . ARG A 1 293 ? -2.864 15.262 23.923 1.00 89.44 293 ARG A C 1
ATOM 2338 O O . ARG A 1 293 ? -3.163 16.223 23.217 1.00 89.44 293 ARG A O 1
ATOM 2345 N N . TYR A 1 294 ? -3.063 13.999 23.553 1.00 93.19 294 TYR A N 1
ATOM 2346 C CA . TYR A 1 294 ? -3.718 13.651 22.294 1.00 93.19 294 TYR A CA 1
ATOM 2347 C C . TYR A 1 294 ? -5.230 13.894 22.362 1.00 93.19 294 TYR A C 1
ATOM 2349 O O . TYR A 1 294 ? -5.917 13.429 23.272 1.00 93.19 294 TYR A O 1
ATOM 2357 N N . GLU A 1 295 ? -5.752 14.606 21.365 1.00 96.12 295 GLU A N 1
ATOM 2358 C CA . GLU A 1 295 ? -7.178 14.835 21.146 1.00 96.12 295 GLU A CA 1
ATOM 2359 C C . GLU A 1 295 ? -7.611 14.156 19.843 1.00 96.12 295 GLU A C 1
ATOM 2361 O O . GLU A 1 295 ? -7.173 14.537 18.754 1.00 96.12 295 GLU A O 1
ATOM 2366 N N . TYR A 1 296 ? -8.467 13.132 19.948 1.00 97.75 296 TYR A N 1
ATOM 2367 C CA . TYR A 1 296 ? -8.958 12.397 18.781 1.00 97.75 296 TYR A CA 1
ATOM 2368 C C . TYR A 1 296 ? -9.747 13.301 17.834 1.00 97.75 296 TYR A C 1
ATOM 2370 O O . TYR A 1 296 ? -10.635 14.051 18.244 1.00 97.75 296 TYR A O 1
ATOM 2378 N N . CYS A 1 297 ? -9.475 13.165 16.541 1.00 98.38 297 CYS A N 1
ATOM 2379 C CA . CYS A 1 297 ? -10.235 13.823 15.496 1.00 98.38 297 CYS A CA 1
ATOM 2380 C C . CYS A 1 297 ? -11.434 12.957 15.093 1.00 98.38 297 CYS A C 1
ATOM 2382 O O . CYS A 1 297 ? -11.282 11.885 14.507 1.00 98.38 297 CYS A O 1
ATOM 2384 N N . GLU A 1 298 ? -12.647 13.446 15.361 1.00 98.38 298 GLU A N 1
ATOM 2385 C CA . GLU A 1 298 ? -13.888 12.744 15.009 1.00 98.38 298 GLU A CA 1
ATOM 2386 C C . GLU A 1 298 ? -13.988 12.456 13.502 1.00 98.38 298 GLU A C 1
ATOM 2388 O O . GLU A 1 298 ? -14.433 11.384 13.097 1.00 98.38 298 GLU A O 1
ATOM 2393 N N . ASN A 1 299 ? -13.537 13.392 12.668 1.00 98.62 299 ASN A N 1
ATOM 2394 C CA . ASN A 1 299 ? -13.528 13.241 11.219 1.00 98.62 299 ASN A CA 1
ATOM 2395 C C . ASN A 1 299 ? -12.579 12.124 10.762 1.00 98.62 299 ASN A C 1
ATOM 2397 O O . ASN A 1 299 ? -12.982 11.283 9.962 1.00 98.62 299 ASN A O 1
ATOM 2401 N N . ALA A 1 300 ? -11.367 12.042 11.320 1.00 98.56 300 ALA A N 1
ATOM 2402 C CA . ALA A 1 300 ? -10.437 10.957 11.007 1.00 98.56 300 ALA A CA 1
ATOM 2403 C C . ALA A 1 300 ? -11.009 9.585 11.401 1.00 98.56 300 ALA A C 1
ATOM 2405 O O . ALA A 1 300 ? -11.003 8.653 10.595 1.00 98.56 300 ALA A O 1
ATOM 2406 N N . LEU A 1 301 ? -11.600 9.486 12.599 1.00 98.62 301 LEU A N 1
ATOM 2407 C CA . LEU A 1 301 ? -12.283 8.271 13.056 1.00 98.62 301 LEU A CA 1
ATOM 2408 C C . LEU A 1 301 ? -13.450 7.884 12.134 1.00 98.62 301 LEU A C 1
ATOM 2410 O O . LEU A 1 301 ? -13.626 6.705 11.838 1.00 98.62 301 LEU A O 1
ATOM 2414 N N . LYS A 1 302 ? -14.226 8.855 11.635 1.00 98.56 302 LYS A N 1
ATOM 2415 C CA . LYS A 1 302 ? -15.304 8.601 10.668 1.00 98.56 302 LYS A CA 1
ATOM 2416 C C . LYS A 1 302 ? -14.776 8.152 9.308 1.00 98.56 302 LYS A C 1
ATOM 2418 O O . LYS A 1 302 ? -15.338 7.216 8.745 1.00 98.56 302 LYS A O 1
ATOM 2423 N N . ALA A 1 303 ? -13.714 8.769 8.785 1.00 98.44 303 ALA A N 1
ATOM 2424 C CA . ALA A 1 303 ? -13.112 8.363 7.514 1.00 98.44 303 ALA A CA 1
ATOM 2425 C C . ALA A 1 303 ? -12.587 6.925 7.560 1.00 98.44 303 ALA A C 1
ATOM 2427 O O . ALA A 1 303 ? -12.852 6.148 6.644 1.00 98.44 303 ALA A O 1
ATOM 2428 N N . LEU A 1 304 ? -11.882 6.569 8.634 1.00 98.56 304 LEU A N 1
ATOM 2429 C CA . LEU A 1 304 ? -11.311 5.236 8.814 1.00 98.56 304 LEU A CA 1
ATOM 2430 C C . LEU A 1 304 ? -12.357 4.201 9.238 1.00 98.56 304 LEU A C 1
ATOM 2432 O O . LEU A 1 304 ? -12.225 3.038 8.884 1.00 98.56 304 LEU A O 1
ATOM 2436 N N . GLY A 1 305 ? -13.435 4.605 9.910 1.00 98.06 305 GLY A N 1
ATOM 2437 C CA . GLY A 1 305 ? -14.494 3.718 10.402 1.00 98.06 305 GLY A CA 1
ATOM 2438 C C . GLY A 1 305 ? -15.498 3.220 9.354 1.00 98.06 305 GLY A C 1
ATOM 2439 O O . GLY A 1 305 ? -16.570 2.749 9.729 1.00 98.06 305 GLY A O 1
ATOM 2440 N N . GLN A 1 306 ? -15.207 3.329 8.053 1.00 98.12 306 GLN A N 1
ATOM 2441 C CA . GLN A 1 306 ? -16.093 2.863 6.975 1.00 98.12 306 GLN A CA 1
ATOM 2442 C C . GLN A 1 306 ? -15.936 1.351 6.716 1.00 98.12 306 GLN A C 1
ATOM 2444 O O . GLN A 1 306 ? -15.548 0.915 5.633 1.00 98.12 306 GLN A O 1
ATOM 2449 N N . VAL A 1 307 ? -16.230 0.540 7.733 1.00 98.19 307 VAL A N 1
ATOM 2450 C CA . VAL A 1 307 ? -16.098 -0.923 7.672 1.00 98.19 307 VAL A CA 1
ATOM 2451 C C . VAL A 1 307 ? -17.215 -1.545 6.829 1.00 98.19 307 VAL A C 1
ATOM 2453 O O . VAL A 1 307 ? -18.394 -1.242 7.010 1.00 98.19 307 VAL A O 1
ATOM 2456 N N . GLU A 1 308 ? -16.859 -2.464 5.935 1.00 97.12 308 GLU A N 1
ATOM 2457 C CA . GLU A 1 308 ? -17.795 -3.294 5.181 1.00 97.12 308 GLU A CA 1
ATOM 2458 C C . GLU A 1 308 ? -17.835 -4.725 5.722 1.00 97.12 308 GLU A C 1
ATOM 2460 O O . GLU A 1 308 ? -16.811 -5.404 5.819 1.00 97.12 308 GLU A O 1
ATOM 2465 N N . GLY A 1 309 ? -19.045 -5.205 6.026 1.00 93.62 309 GLY A N 1
ATOM 2466 C CA . GLY A 1 309 ? -19.242 -6.532 6.608 1.00 93.62 309 GLY A CA 1
ATOM 2467 C C . GLY A 1 309 ? -18.563 -6.663 7.972 1.00 93.62 309 GLY A C 1
ATOM 2468 O O . GLY A 1 309 ? -18.552 -5.723 8.763 1.00 93.62 309 GLY A O 1
ATOM 2469 N N . ASP A 1 310 ? -17.993 -7.837 8.236 1.00 93.88 310 ASP A N 1
ATOM 2470 C CA . ASP A 1 310 ? -17.146 -8.067 9.404 1.00 93.88 310 ASP A CA 1
ATOM 2471 C C . ASP A 1 310 ? -15.680 -7.852 8.967 1.00 93.88 310 ASP A C 1
ATOM 2473 O O . ASP A 1 310 ? -14.979 -8.806 8.630 1.00 93.88 310 ASP A O 1
ATOM 2477 N N . GLY A 1 311 ? -15.248 -6.594 8.849 1.00 97.06 311 GLY A N 1
ATOM 2478 C CA . GLY A 1 311 ? -13.921 -6.244 8.323 1.00 97.06 311 GLY A CA 1
ATOM 2479 C C . GLY A 1 311 ? -12.744 -6.664 9.217 1.00 97.06 311 GLY A C 1
ATOM 2480 O O . GLY A 1 311 ? -12.929 -7.193 10.314 1.00 97.06 311 GLY A O 1
ATOM 2481 N N . TYR A 1 312 ? -11.527 -6.410 8.735 1.00 98.50 312 TYR A N 1
ATOM 2482 C CA . TYR A 1 312 ? -10.263 -6.651 9.437 1.00 98.50 312 TYR A CA 1
ATOM 2483 C C . TYR A 1 312 ? -9.382 -5.403 9.431 1.00 98.50 312 TYR A C 1
ATOM 2485 O O . TYR A 1 312 ? -9.353 -4.660 8.449 1.00 98.50 312 TYR A O 1
ATOM 2493 N N . ILE A 1 313 ? -8.619 -5.212 10.502 1.00 98.69 313 ILE A N 1
ATOM 2494 C CA . ILE A 1 313 ? -7.593 -4.174 10.598 1.00 98.69 313 ILE A CA 1
ATOM 2495 C C . ILE A 1 313 ? -6.242 -4.855 10.764 1.00 98.69 313 ILE A C 1
ATOM 2497 O O . ILE A 1 313 ? -6.088 -5.740 11.604 1.00 98.69 313 ILE A O 1
ATOM 2501 N N . ILE A 1 314 ? -5.274 -4.439 9.954 1.00 98.31 314 ILE A N 1
ATOM 2502 C CA . ILE A 1 314 ? -3.901 -4.931 9.993 1.00 98.31 314 ILE A CA 1
ATOM 2503 C C . ILE A 1 314 ? -2.997 -3.817 10.501 1.00 98.31 314 ILE A C 1
ATOM 2505 O O . ILE A 1 314 ? -3.006 -2.723 9.946 1.00 98.31 314 ILE A O 1
ATOM 2509 N N . SER A 1 315 ? -2.203 -4.095 11.528 1.00 96.38 315 SER A N 1
ATOM 2510 C CA . SER A 1 315 ? -1.131 -3.218 11.996 1.00 96.38 315 SER A CA 1
ATOM 2511 C C . SER A 1 315 ? 0.196 -3.753 11.477 1.00 96.38 315 SER A C 1
ATOM 2513 O O . SER A 1 315 ? 0.744 -4.678 12.069 1.00 96.38 315 SER A O 1
ATOM 2515 N N . SER A 1 316 ? 0.692 -3.218 10.357 1.00 94.25 316 SER A N 1
ATOM 2516 C CA . SER A 1 316 ? 2.075 -3.473 9.929 1.00 94.25 316 SER A CA 1
ATOM 2517 C C . SER A 1 316 ? 2.986 -2.611 10.792 1.00 94.25 316 SER A C 1
ATOM 2519 O O . SER A 1 316 ? 3.154 -1.423 10.538 1.00 94.25 316 SER A O 1
ATOM 2521 N N . SER A 1 317 ? 3.430 -3.175 11.905 1.00 92.00 317 SER A N 1
ATOM 2522 C CA . SER A 1 317 ? 4.225 -2.507 12.929 1.00 92.00 317 SER A CA 1
ATOM 2523 C C . SER A 1 317 ? 4.984 -3.567 13.716 1.00 92.00 317 SER A C 1
ATOM 2525 O O . SER A 1 317 ? 4.686 -4.750 13.596 1.00 92.00 317 SER A O 1
ATOM 2527 N N . THR A 1 318 ? 5.893 -3.167 14.601 1.00 88.00 318 THR A N 1
ATOM 2528 C CA . THR A 1 318 ? 6.284 -4.042 15.717 1.00 88.00 318 THR A CA 1
ATOM 2529 C C . THR A 1 318 ? 5.068 -4.365 16.596 1.00 88.00 318 THR A C 1
ATOM 2531 O O . THR A 1 318 ? 3.986 -3.798 16.408 1.00 88.00 318 THR A O 1
ATOM 2534 N N . GLU A 1 319 ? 5.210 -5.278 17.558 1.00 86.94 319 GLU A N 1
ATOM 2535 C CA . GLU A 1 319 ? 4.152 -5.555 18.539 1.00 86.94 319 GLU A CA 1
ATOM 2536 C C . GLU A 1 319 ? 3.644 -4.264 19.200 1.00 86.94 319 GLU A C 1
ATOM 2538 O O . GLU A 1 319 ? 4.441 -3.403 19.555 1.00 86.94 319 GLU A O 1
ATOM 2543 N N . VAL A 1 320 ? 2.317 -4.141 19.354 1.00 85.44 320 VAL A N 1
ATOM 2544 C CA . VAL A 1 320 ? 1.683 -2.991 20.015 1.00 85.44 320 VAL A CA 1
ATOM 2545 C C . VAL A 1 320 ? 1.619 -3.249 21.515 1.00 85.44 320 VAL A C 1
ATOM 2547 O O . VAL A 1 320 ? 0.677 -3.882 22.005 1.00 85.44 320 VAL A O 1
ATOM 2550 N N . ASN A 1 321 ? 2.611 -2.760 22.252 1.00 83.31 321 ASN A N 1
ATOM 2551 C CA . ASN A 1 321 ? 2.689 -2.984 23.692 1.00 83.31 321 ASN A CA 1
ATOM 2552 C C . ASN A 1 321 ? 1.833 -1.989 24.478 1.00 83.31 321 ASN A C 1
ATOM 2554 O O . ASN A 1 321 ? 1.604 -0.849 24.072 1.00 83.31 321 ASN A O 1
ATOM 2558 N N . GLN A 1 322 ? 1.389 -2.400 25.668 1.00 81.62 322 GLN A N 1
ATOM 2559 C CA . GLN A 1 322 ? 0.776 -1.464 26.608 1.00 81.62 322 GLN A CA 1
ATOM 2560 C C . GLN A 1 322 ? 1.770 -0.342 26.946 1.00 81.62 322 GLN A C 1
ATOM 2562 O O . GLN A 1 322 ? 2.919 -0.615 27.291 1.00 81.62 322 GLN A O 1
ATOM 2567 N N . ASN A 1 323 ? 1.291 0.904 26.934 1.00 76.69 323 ASN A N 1
ATOM 2568 C CA . ASN A 1 323 ? 2.072 2.127 27.175 1.00 76.69 323 ASN A CA 1
ATOM 2569 C C . ASN A 1 323 ? 3.045 2.527 26.048 1.00 76.69 323 ASN A C 1
ATOM 2571 O O . ASN A 1 323 ? 3.927 3.347 26.284 1.00 76.69 323 ASN A O 1
ATOM 2575 N N . GLU A 1 324 ? 2.916 1.971 24.840 1.00 72.38 324 GLU A N 1
ATOM 2576 C CA . GLU A 1 324 ? 3.543 2.585 23.667 1.00 72.38 324 GLU A CA 1
ATOM 2577 C C . GLU A 1 324 ? 2.728 3.793 23.201 1.00 72.38 324 GLU A C 1
ATOM 2579 O O . GLU A 1 324 ? 1.522 3.696 22.936 1.00 72.38 324 GLU A O 1
ATOM 2584 N N . ASP A 1 325 ? 3.406 4.939 23.131 1.00 70.19 325 ASP A N 1
ATOM 2585 C CA . ASP A 1 325 ? 2.743 6.240 23.061 1.00 70.19 325 ASP A CA 1
ATOM 2586 C C . ASP A 1 325 ? 2.540 6.752 21.629 1.00 70.19 325 ASP A C 1
ATOM 2588 O O . ASP A 1 325 ? 1.613 7.526 21.396 1.00 70.19 325 ASP A O 1
ATOM 2592 N N . THR A 1 326 ? 3.371 6.344 20.662 1.00 75.44 326 THR A N 1
ATOM 2593 C CA . THR A 1 326 ? 3.379 6.962 19.323 1.00 75.44 326 THR A CA 1
ATOM 2594 C C . THR A 1 326 ? 3.231 5.963 18.184 1.00 75.44 326 THR A C 1
ATOM 2596 O O . THR A 1 326 ? 2.180 5.973 17.549 1.00 75.44 326 THR A O 1
ATOM 2599 N N . GLN A 1 327 ? 4.229 5.111 17.917 1.00 85.06 327 GLN A N 1
ATOM 2600 C CA . GLN A 1 327 ? 4.237 4.213 16.756 1.00 85.06 327 GLN A CA 1
ATOM 2601 C C . GLN A 1 327 ? 4.916 2.849 17.032 1.00 85.06 327 GLN A C 1
ATOM 2603 O O . GLN A 1 327 ? 6.149 2.785 17.095 1.00 85.06 327 GLN A O 1
ATOM 2608 N N . PRO A 1 328 ? 4.144 1.750 17.102 1.00 92.31 328 PRO A N 1
ATOM 2609 C CA . PRO A 1 328 ? 2.678 1.732 17.162 1.00 92.31 328 PRO A CA 1
ATOM 2610 C C . PRO A 1 328 ? 2.150 2.344 18.474 1.00 92.31 328 PRO A C 1
ATOM 2612 O O . PRO A 1 328 ? 2.901 2.546 19.421 1.00 92.31 328 PRO A O 1
ATOM 2615 N N . SER A 1 329 ? 0.855 2.677 18.534 1.00 95.25 329 SER A N 1
ATOM 2616 C CA . SER A 1 329 ? 0.217 3.212 19.746 1.00 95.25 329 SER A CA 1
ATOM 2617 C C . SER A 1 329 ? -0.867 2.279 20.285 1.00 95.25 329 SER A C 1
ATOM 2619 O O . SER A 1 329 ? -1.807 1.900 19.575 1.00 95.25 329 SER A O 1
ATOM 2621 N N . TRP A 1 330 ? -0.791 1.973 21.584 1.00 93.69 330 TRP A N 1
ATOM 2622 C CA . TRP A 1 330 ? -1.822 1.199 22.286 1.00 93.69 330 TRP A CA 1
ATOM 2623 C C . TRP A 1 330 ? -3.186 1.896 22.261 1.00 93.69 330 TRP A C 1
ATOM 2625 O O . TRP A 1 330 ? -4.233 1.269 22.076 1.00 93.69 330 TRP A O 1
ATOM 2635 N N . GLU A 1 331 ? -3.187 3.215 22.431 1.00 95.00 331 GLU A N 1
ATOM 2636 C CA . GLU A 1 331 ? -4.404 4.014 22.387 1.00 95.00 331 GLU A CA 1
ATOM 2637 C C . GLU A 1 331 ? -5.030 4.004 20.991 1.00 95.00 331 GLU A C 1
ATOM 2639 O O . GLU A 1 331 ? -6.250 3.850 20.874 1.00 95.00 331 GLU A O 1
ATOM 2644 N N . ALA A 1 332 ? -4.210 4.096 19.939 1.00 96.75 332 ALA A N 1
ATOM 2645 C CA . ALA A 1 332 ? -4.684 3.988 18.565 1.00 96.75 332 ALA A CA 1
ATOM 2646 C C . ALA A 1 332 ? -5.292 2.610 18.280 1.00 96.75 332 ALA A C 1
ATOM 2648 O O . ALA A 1 332 ? -6.421 2.543 17.785 1.00 96.75 332 ALA A O 1
ATOM 2649 N N . ARG A 1 333 ? -4.622 1.517 18.684 1.00 96.56 333 ARG A N 1
ATOM 2650 C CA . ARG A 1 333 ? -5.167 0.147 18.599 1.00 96.56 333 ARG A CA 1
ATOM 2651 C C . ARG A 1 333 ? -6.559 0.066 19.221 1.00 96.56 333 ARG A C 1
ATOM 2653 O O . ARG A 1 333 ? -7.480 -0.466 18.607 1.00 96.56 333 ARG A O 1
ATOM 2660 N N . ASN A 1 334 ? -6.745 0.640 20.408 1.00 96.38 334 ASN A N 1
ATOM 2661 C CA . ASN A 1 334 ? -8.042 0.629 21.086 1.00 96.38 334 ASN A CA 1
ATOM 2662 C C . ASN A 1 334 ? -9.123 1.431 20.345 1.00 96.38 334 ASN A C 1
ATOM 2664 O O . ASN A 1 334 ? -10.302 1.100 20.462 1.00 96.38 334 ASN A O 1
ATOM 2668 N N . GLN A 1 335 ? -8.771 2.476 19.590 1.00 97.81 335 GLN A N 1
ATOM 2669 C CA . GLN A 1 335 ? -9.736 3.166 18.727 1.00 97.81 335 GLN A CA 1
ATOM 2670 C C . GLN A 1 335 ? -10.078 2.344 17.484 1.00 97.81 335 GLN A C 1
ATOM 2672 O O . GLN A 1 335 ? -11.252 2.257 17.133 1.00 97.81 335 GLN A O 1
ATOM 2677 N N . TYR A 1 336 ? -9.094 1.692 16.863 1.00 98.25 336 TYR A N 1
ATOM 2678 C CA . TYR A 1 336 ? -9.331 0.778 15.744 1.00 98.25 336 TYR A CA 1
ATOM 2679 C C . TYR A 1 336 ? -10.235 -0.394 16.143 1.00 98.25 336 TYR A C 1
ATOM 2681 O O . TYR A 1 336 ? -11.184 -0.701 15.426 1.00 98.25 336 TYR A O 1
ATOM 2689 N N . LEU A 1 337 ? -10.027 -0.986 17.324 1.00 98.06 337 LEU A N 1
ATOM 2690 C CA . LEU A 1 337 ? -10.909 -2.033 17.851 1.00 98.06 337 LEU A CA 1
ATOM 2691 C C . LEU A 1 337 ? -12.365 -1.567 17.956 1.00 98.06 337 LEU A C 1
ATOM 2693 O O . LEU A 1 337 ? -13.265 -2.313 17.594 1.00 98.06 337 LEU A O 1
ATOM 2697 N N . LYS A 1 338 ? -12.626 -0.317 18.358 1.00 97.94 338 LYS A N 1
ATOM 2698 C CA . LYS A 1 338 ? -14.000 0.223 18.420 1.00 97.94 338 LYS A CA 1
ATOM 2699 C C . LYS A 1 338 ? -14.676 0.349 17.051 1.00 97.94 338 LYS A C 1
ATOM 2701 O O . LYS A 1 338 ? -15.897 0.474 17.010 1.00 97.94 338 LYS A O 1
ATOM 2706 N N . MET A 1 339 ? -13.913 0.360 15.954 1.00 97.31 339 MET A N 1
ATOM 2707 C CA . MET A 1 339 ? -14.464 0.353 14.591 1.00 97.31 339 MET A CA 1
ATOM 2708 C C . MET A 1 339 ? -14.936 -1.046 14.185 1.00 97.31 339 MET A C 1
ATOM 2710 O O . MET A 1 339 ? -15.840 -1.178 13.361 1.00 97.31 339 MET A O 1
ATOM 2714 N N . LEU A 1 340 ? -14.329 -2.088 14.755 1.00 97.69 340 LEU A N 1
ATOM 2715 C CA . LEU A 1 340 ? -14.679 -3.474 14.486 1.00 97.69 340 LEU A CA 1
ATOM 2716 C C . LEU A 1 340 ? -15.958 -3.861 15.232 1.00 97.69 340 LEU A C 1
ATOM 2718 O O . LEU A 1 340 ? -16.249 -3.394 16.336 1.00 97.69 340 LEU A O 1
ATOM 2722 N N . LYS A 1 341 ? -16.733 -4.751 14.614 1.00 93.38 341 LYS A N 1
ATOM 2723 C CA . LYS A 1 341 ? -17.967 -5.280 15.193 1.00 93.38 341 LYS A CA 1
ATOM 2724 C C . LYS A 1 341 ? -17.680 -5.926 16.546 1.00 93.38 341 LYS A C 1
ATOM 2726 O O . LYS A 1 341 ? -16.788 -6.762 16.654 1.00 93.38 341 LYS A O 1
ATOM 2731 N N . ASP A 1 342 ? -18.436 -5.508 17.558 1.00 94.00 342 ASP A N 1
ATOM 2732 C CA . ASP A 1 342 ? -18.313 -5.954 18.950 1.00 94.00 342 ASP A CA 1
ATOM 2733 C C . ASP A 1 342 ? -16.909 -5.771 19.568 1.00 94.00 342 ASP A C 1
ATOM 2735 O O . ASP A 1 342 ? -16.633 -6.316 20.634 1.00 94.00 342 ASP A O 1
ATOM 2739 N N . GLY A 1 343 ? -16.026 -4.985 18.936 1.00 93.94 343 GLY A N 1
ATOM 2740 C CA . GLY A 1 343 ? -14.639 -4.842 19.379 1.00 93.94 343 GLY A CA 1
ATOM 2741 C C . GLY A 1 343 ? -13.804 -6.115 19.236 1.00 93.94 343 GLY A C 1
ATOM 2742 O O . GLY A 1 343 ? -12.899 -6.324 20.038 1.00 93.94 343 GLY A O 1
ATOM 2743 N N . ASP A 1 344 ? -14.126 -6.977 18.267 1.00 95.00 344 ASP A N 1
ATOM 2744 C CA . ASP A 1 344 ? -13.510 -8.297 18.094 1.00 95.00 344 ASP A CA 1
ATOM 2745 C C . ASP A 1 344 ? -11.988 -8.222 17.866 1.00 95.00 344 ASP A C 1
ATOM 2747 O O . ASP A 1 344 ? -11.508 -7.913 16.771 1.00 95.00 344 ASP A O 1
ATOM 2751 N N . GLU A 1 345 ? -11.218 -8.546 18.908 1.00 94.06 345 GLU A N 1
ATOM 2752 C CA . GLU A 1 345 ? -9.753 -8.542 18.867 1.00 94.06 345 GLU A CA 1
ATOM 2753 C C . GLU A 1 345 ? -9.178 -9.550 17.864 1.00 94.06 345 GLU A C 1
ATOM 2755 O O . GLU A 1 345 ? -8.093 -9.312 17.340 1.00 94.06 345 GLU A O 1
ATOM 2760 N N . ALA A 1 346 ? -9.905 -10.620 17.513 1.00 93.00 346 ALA A N 1
ATOM 2761 C CA . ALA A 1 346 ? -9.453 -11.585 16.507 1.00 93.00 346 ALA A CA 1
ATOM 2762 C C . ALA A 1 346 ? -9.414 -10.996 15.083 1.00 93.00 346 ALA A C 1
ATOM 2764 O O . ALA A 1 346 ? -8.898 -11.620 14.155 1.00 93.00 346 ALA A O 1
ATOM 2765 N N . ARG A 1 347 ? -9.967 -9.791 14.895 1.00 95.69 347 ARG A N 1
ATOM 2766 C CA . ARG A 1 347 ? -9.997 -9.060 13.621 1.00 95.69 347 ARG A CA 1
ATOM 2767 C C . ARG A 1 347 ? -9.016 -7.894 13.566 1.00 95.69 347 ARG A C 1
ATOM 2769 O O . ARG A 1 347 ? -8.938 -7.230 12.532 1.00 95.69 347 ARG A O 1
ATOM 2776 N N . PHE A 1 348 ? -8.264 -7.666 14.640 1.00 96.69 348 PHE A N 1
ATOM 2777 C CA . PHE A 1 348 ? -7.105 -6.786 14.654 1.00 96.69 348 PHE A CA 1
ATOM 2778 C C . PHE A 1 348 ? -5.844 -7.651 14.658 1.00 96.69 348 PHE A C 1
ATOM 2780 O O . PHE A 1 348 ? -5.524 -8.290 15.657 1.00 96.69 348 PHE A O 1
ATOM 2787 N N . LEU A 1 349 ? -5.133 -7.688 13.536 1.00 95.19 349 LEU A N 1
ATOM 2788 C CA . LEU A 1 349 ? -3.989 -8.575 13.336 1.00 95.19 349 LEU A CA 1
ATOM 2789 C C . LEU A 1 349 ? -2.718 -7.747 13.159 1.00 95.19 349 LEU A C 1
ATOM 2791 O O . LEU A 1 349 ? -2.738 -6.703 12.514 1.00 95.19 349 LEU A O 1
ATOM 2795 N N . ASN A 1 350 ? -1.604 -8.219 13.700 1.00 92.69 350 ASN A N 1
ATOM 2796 C CA . ASN A 1 350 ? -0.297 -7.606 13.511 1.00 92.69 350 ASN A CA 1
ATOM 2797 C C . ASN A 1 350 ? 0.669 -8.697 13.031 1.00 92.69 350 ASN A C 1
ATOM 2799 O O . ASN A 1 350 ? 0.927 -9.618 13.797 1.00 92.69 350 ASN A O 1
ATOM 2803 N N . PRO A 1 351 ? 1.185 -8.635 11.790 1.00 89.81 351 PRO A N 1
ATOM 2804 C CA . PRO A 1 351 ? 2.068 -9.670 11.263 1.00 89.81 351 PRO A CA 1
ATOM 2805 C C . PRO A 1 351 ? 3.285 -9.969 12.154 1.00 89.81 351 PRO A C 1
ATOM 2807 O O . PRO A 1 351 ? 3.661 -11.131 12.271 1.00 89.81 351 PRO A O 1
ATOM 2810 N N . ASP A 1 352 ? 3.876 -8.968 12.820 1.00 83.19 352 ASP A N 1
ATOM 2811 C CA . ASP A 1 352 ? 5.085 -9.134 13.645 1.00 83.19 352 ASP A CA 1
ATOM 2812 C C . ASP A 1 352 ? 4.847 -9.946 14.928 1.00 83.19 352 ASP A C 1
ATOM 2814 O O . ASP A 1 352 ? 5.800 -10.469 15.498 1.00 83.19 352 ASP A O 1
ATOM 2818 N N . ASN A 1 353 ? 3.603 -10.086 15.389 1.00 80.00 353 ASN A N 1
ATOM 2819 C CA . ASN A 1 353 ? 3.254 -10.988 16.494 1.00 80.00 353 ASN A CA 1
ATOM 2820 C C . ASN A 1 353 ? 2.181 -12.018 16.111 1.00 80.00 353 ASN A C 1
ATOM 2822 O O . ASN A 1 353 ? 1.665 -12.744 16.965 1.00 80.00 353 ASN A O 1
ATOM 2826 N N . TYR A 1 354 ? 1.867 -12.116 14.817 1.00 76.81 354 TYR A N 1
ATOM 2827 C CA . TYR A 1 354 ? 0.992 -13.140 14.281 1.00 76.81 354 TYR A CA 1
ATOM 2828 C C . TYR A 1 354 ? 1.779 -14.445 14.172 1.00 76.81 354 TYR A C 1
ATOM 2830 O O . TYR A 1 354 ? 2.374 -14.772 13.145 1.00 76.81 354 TYR A O 1
ATOM 2838 N N . ALA A 1 355 ? 1.806 -15.180 15.280 1.00 65.06 355 ALA A N 1
ATOM 2839 C CA . ALA A 1 355 ? 2.319 -16.535 15.350 1.00 65.06 355 ALA A CA 1
ATOM 2840 C C . ALA A 1 355 ? 1.145 -17.513 15.473 1.00 65.06 355 ALA A C 1
ATOM 2842 O O . ALA A 1 355 ? 0.258 -17.365 16.320 1.00 65.06 355 ALA A O 1
ATOM 2843 N N . TYR A 1 356 ? 1.141 -18.548 14.639 1.00 57.38 356 TYR A N 1
ATOM 2844 C CA . TYR A 1 356 ? 0.298 -19.714 14.876 1.00 57.38 356 TYR A CA 1
ATOM 2845 C C . TYR A 1 356 ? 0.911 -20.459 16.070 1.00 57.38 356 TYR A C 1
ATOM 2847 O O . TYR A 1 356 ? 2.108 -20.712 16.054 1.00 57.38 356 TYR A O 1
ATOM 2855 N N . GLY A 1 357 ? 0.124 -20.731 17.120 1.00 43.22 357 GLY A N 1
ATOM 2856 C CA . GLY A 1 357 ? 0.605 -21.171 18.442 1.00 43.22 357 GLY A CA 1
ATOM 2857 C C . GLY A 1 357 ? 1.621 -22.334 18.474 1.00 43.22 357 GLY A C 1
ATOM 2858 O O . GLY A 1 357 ? 1.850 -22.996 17.463 1.00 43.22 357 GLY A O 1
ATOM 2859 N N . PRO A 1 358 ? 2.199 -22.634 19.654 1.00 40.59 358 PRO A N 1
ATOM 2860 C CA . PRO A 1 358 ? 3.402 -23.458 19.793 1.00 40.59 358 PRO A CA 1
ATOM 2861 C C . PRO A 1 358 ? 3.282 -24.799 19.061 1.00 40.59 358 PRO A C 1
ATOM 2863 O O . PRO A 1 358 ? 2.354 -25.584 19.300 1.00 40.59 358 PRO A O 1
ATOM 2866 N N . LEU A 1 359 ? 4.235 -25.079 18.170 1.00 41.34 359 LEU A N 1
ATOM 2867 C CA . LEU A 1 359 ? 4.297 -26.355 17.470 1.00 41.34 359 LEU A CA 1
ATOM 2868 C C . LEU A 1 359 ? 4.891 -27.391 18.429 1.00 41.34 359 LEU A C 1
ATOM 2870 O O . LEU A 1 359 ? 6.033 -27.288 18.861 1.00 41.34 359 LEU A O 1
ATOM 2874 N N . LEU A 1 360 ? 4.108 -28.432 18.724 1.00 38.47 360 LEU A N 1
ATOM 2875 C CA . LEU A 1 360 ? 4.321 -29.466 19.755 1.00 38.47 360 LEU A CA 1
ATOM 2876 C C . LEU A 1 360 ? 5.676 -30.221 19.770 1.00 38.47 360 LEU A C 1
ATOM 2878 O O . LEU A 1 360 ? 5.838 -31.122 20.592 1.00 38.47 360 LEU A O 1
ATOM 2882 N N . TYR A 1 361 ? 6.645 -29.910 18.901 1.00 36.53 361 TYR A N 1
ATOM 2883 C CA . TYR A 1 361 ? 7.868 -30.703 18.727 1.00 36.53 361 TYR A CA 1
ATOM 2884 C C . TYR A 1 361 ? 9.188 -29.927 18.578 1.00 36.53 361 TYR A C 1
ATOM 2886 O O . TYR A 1 361 ? 10.193 -30.560 18.253 1.00 36.53 361 TYR A O 1
ATOM 2894 N N . SER A 1 362 ? 9.259 -28.617 18.850 1.00 34.38 362 SER A N 1
ATOM 2895 C CA . SER A 1 362 ? 10.549 -27.906 18.779 1.00 34.38 362 SER A CA 1
ATOM 2896 C C . SER A 1 362 ? 10.698 -26.812 19.846 1.00 34.38 362 SER A C 1
ATOM 2898 O O . SER A 1 362 ? 10.248 -25.695 19.628 1.00 34.38 362 SER A O 1
ATOM 2900 N N . PRO A 1 363 ? 11.398 -27.065 20.972 1.00 34.94 363 PRO A N 1
ATOM 2901 C CA . PRO A 1 363 ? 11.599 -26.079 22.046 1.00 34.94 363 PRO A CA 1
ATOM 2902 C C . PRO A 1 363 ? 12.508 -24.885 21.666 1.00 34.94 363 PRO A C 1
ATOM 2904 O O . PRO A 1 363 ? 12.954 -24.149 22.543 1.00 34.94 363 PRO A O 1
ATOM 2907 N N . HIS A 1 364 ? 12.821 -24.702 20.376 1.00 40.91 364 HIS A N 1
ATOM 2908 C CA . HIS A 1 364 ? 13.711 -23.655 19.862 1.00 40.91 364 HIS A CA 1
ATOM 2909 C C . HIS A 1 364 ? 13.166 -22.917 18.621 1.00 40.91 364 HIS A C 1
ATOM 2911 O O . HIS A 1 364 ? 13.917 -22.172 17.994 1.00 40.91 364 HIS A O 1
ATOM 2917 N N . GLN A 1 365 ? 11.906 -23.128 18.215 1.00 46.91 365 GLN A N 1
ATOM 2918 C CA . GLN A 1 365 ? 11.359 -22.555 16.969 1.00 46.91 365 GLN A CA 1
ATOM 2919 C C . GLN A 1 365 ? 9.968 -21.913 17.117 1.00 46.91 365 GLN A C 1
ATOM 2921 O O . GLN A 1 365 ? 9.264 -21.776 16.121 1.00 46.91 365 GLN A O 1
ATOM 2926 N N . ASP A 1 366 ? 9.585 -21.498 18.324 1.00 45.75 366 ASP A N 1
ATOM 2927 C CA . ASP A 1 366 ? 8.202 -21.097 18.628 1.00 45.75 366 ASP A CA 1
ATOM 2928 C C . ASP A 1 366 ? 7.844 -19.611 18.377 1.00 45.75 366 ASP A C 1
ATOM 2930 O O . ASP A 1 366 ? 6.674 -19.272 18.492 1.00 45.75 366 ASP A O 1
ATOM 2934 N N . ASP A 1 367 ? 8.765 -18.733 17.954 1.00 53.62 367 ASP A N 1
ATOM 2935 C CA . ASP A 1 367 ? 8.516 -17.271 18.003 1.00 53.62 367 ASP A CA 1
ATOM 2936 C C . ASP A 1 367 ? 8.825 -16.503 16.700 1.00 53.62 367 ASP A C 1
ATOM 2938 O O . ASP A 1 367 ? 9.240 -15.343 16.741 1.00 53.62 367 ASP A O 1
ATOM 2942 N N . LYS A 1 368 ? 8.690 -17.122 15.518 1.00 61.34 368 LYS A N 1
ATOM 2943 C CA . LYS A 1 368 ? 8.898 -16.380 14.259 1.00 61.34 368 LYS A CA 1
ATOM 2944 C C . LYS A 1 368 ? 7.594 -15.749 13.766 1.00 61.34 368 LYS A C 1
ATOM 2946 O O . LYS A 1 368 ? 6.627 -16.486 13.578 1.00 61.34 368 LYS A O 1
ATOM 2951 N N . PRO A 1 369 ? 7.584 -14.435 13.484 1.00 73.50 369 PRO A N 1
ATOM 2952 C CA . PRO A 1 369 ? 6.449 -13.784 12.845 1.00 73.50 369 PRO A CA 1
ATOM 2953 C C . PRO A 1 369 ? 6.075 -14.473 11.529 1.00 73.50 369 PRO A C 1
ATOM 2955 O O . PRO A 1 369 ? 6.961 -14.759 10.717 1.00 73.50 369 PRO A O 1
ATOM 2958 N N . GLU A 1 370 ? 4.785 -14.722 11.294 1.00 80.56 370 GLU A N 1
ATOM 2959 C CA . GLU A 1 370 ? 4.276 -15.202 10.007 1.00 80.56 370 GLU A CA 1
ATOM 2960 C C . GLU A 1 370 ? 3.440 -14.120 9.298 1.00 80.56 370 GLU A C 1
ATOM 2962 O O . GLU A 1 370 ? 2.800 -13.288 9.943 1.00 80.56 370 GLU A O 1
ATOM 2967 N N . PRO A 1 371 ? 3.391 -14.118 7.952 1.00 88.69 371 PRO A N 1
ATOM 2968 C CA . PRO A 1 371 ? 2.536 -13.197 7.220 1.00 88.69 371 PRO A CA 1
ATOM 2969 C C . PRO A 1 371 ? 1.059 -13.436 7.524 1.00 88.69 371 PRO A C 1
ATOM 2971 O O . PRO A 1 371 ? 0.592 -14.576 7.580 1.00 88.69 371 PRO A O 1
ATOM 2974 N N . VAL A 1 372 ? 0.293 -12.351 7.597 1.00 93.75 372 VAL A N 1
ATOM 2975 C CA . VAL A 1 372 ? -1.169 -12.428 7.631 1.00 93.75 372 VAL A CA 1
ATOM 2976 C C . VAL A 1 372 ? -1.672 -12.544 6.196 1.00 93.75 372 VAL A C 1
ATOM 2978 O O . VAL A 1 372 ? -1.394 -11.682 5.358 1.00 93.75 372 VAL A O 1
ATOM 2981 N N . ILE A 1 373 ? -2.414 -13.610 5.892 1.00 94.94 373 ILE A N 1
ATOM 2982 C CA . ILE A 1 373 ? -2.867 -13.923 4.532 1.00 94.94 373 ILE A CA 1
ATOM 2983 C C . ILE A 1 373 ? -4.388 -14.004 4.499 1.00 94.94 373 ILE A C 1
ATOM 2985 O O . ILE A 1 373 ? -5.000 -14.707 5.295 1.00 94.94 373 ILE A O 1
ATOM 2989 N N . PHE A 1 374 ? -5.002 -13.338 3.525 1.00 96.94 374 PHE A N 1
ATOM 2990 C CA . PHE A 1 374 ? -6.428 -13.466 3.245 1.00 96.94 374 PHE A CA 1
ATOM 2991 C C . PHE A 1 374 ? -6.648 -14.047 1.860 1.00 96.94 374 PHE A C 1
ATOM 2993 O O . PHE A 1 374 ? -6.183 -13.486 0.866 1.00 96.94 374 PHE A O 1
ATOM 3000 N N . THR A 1 375 ? -7.444 -15.108 1.772 1.00 96.56 375 THR A N 1
ATOM 3001 C CA . THR A 1 375 ? -8.011 -15.558 0.500 1.00 96.56 375 THR A CA 1
ATOM 3002 C C . THR A 1 375 ? -9.152 -14.623 0.104 1.00 96.56 375 THR A C 1
ATOM 3004 O O . THR A 1 375 ? -10.103 -14.421 0.857 1.00 96.56 375 THR A O 1
ATOM 3007 N N . LEU A 1 376 ? -9.088 -14.055 -1.100 1.00 97.19 376 LEU A N 1
ATOM 3008 C CA . LEU A 1 376 ? -10.117 -13.161 -1.628 1.00 97.19 376 LEU A CA 1
ATOM 3009 C C . LEU A 1 376 ? -11.200 -13.980 -2.330 1.00 97.19 376 LEU A C 1
ATOM 3011 O O . LEU A 1 376 ? -10.934 -14.671 -3.318 1.00 97.19 376 LEU A O 1
ATOM 3015 N N . THR A 1 377 ? -12.437 -13.896 -1.841 1.00 95.88 377 THR A N 1
ATOM 3016 C CA . THR A 1 377 ? -13.548 -14.726 -2.329 1.00 95.88 377 THR A CA 1
ATOM 3017 C C . THR A 1 377 ? -14.673 -13.884 -2.926 1.00 95.88 377 THR A C 1
ATOM 3019 O O . THR A 1 377 ? -14.614 -12.654 -2.983 1.00 95.88 377 THR A O 1
ATOM 3022 N N . LYS A 1 378 ? -15.737 -14.553 -3.385 1.00 95.88 378 LYS A N 1
ATOM 3023 C CA . LYS A 1 378 ? -16.970 -13.885 -3.814 1.00 95.88 378 LYS A CA 1
ATOM 3024 C C . LYS A 1 378 ? -17.694 -13.198 -2.647 1.00 95.88 378 LYS A C 1
ATOM 3026 O O . LYS A 1 378 ? -18.415 -12.233 -2.872 1.00 95.88 378 LYS A O 1
ATOM 3031 N N . GLN A 1 379 ? -17.543 -13.711 -1.430 1.00 95.38 379 GLN A N 1
ATOM 3032 C CA . GLN A 1 379 ? -18.231 -13.227 -0.232 1.00 95.38 379 GLN A CA 1
ATOM 3033 C C . GLN A 1 379 ? -17.439 -12.149 0.520 1.00 95.38 379 GLN A C 1
ATOM 3035 O O . GLN A 1 379 ? -17.956 -11.600 1.485 1.00 95.38 379 GLN A O 1
ATOM 3040 N N . GLY A 1 380 ? -16.219 -11.845 0.074 1.00 95.69 380 GLY A N 1
ATOM 3041 C CA . GLY A 1 380 ? -15.267 -10.995 0.781 1.00 95.69 380 GLY A CA 1
ATOM 3042 C C . GLY A 1 380 ? -14.000 -11.765 1.170 1.00 95.69 380 GLY A C 1
ATOM 3043 O O . GLY A 1 380 ? -13.871 -12.957 0.850 1.00 95.69 380 GLY A O 1
ATOM 3044 N N . PRO A 1 381 ? -13.037 -11.090 1.810 1.00 97.06 381 PRO A N 1
ATOM 3045 C CA . PRO A 1 381 ? -11.799 -11.716 2.242 1.00 97.06 381 PRO A CA 1
ATOM 3046 C C . PRO A 1 381 ? -12.062 -12.702 3.383 1.00 97.06 381 PRO A C 1
ATOM 3048 O O . PRO A 1 381 ? -12.872 -12.445 4.270 1.00 97.06 381 PRO A O 1
ATOM 3051 N N . VAL A 1 382 ? -11.354 -13.826 3.355 1.00 95.69 382 VAL A N 1
ATOM 3052 C CA . VAL A 1 382 ? -11.365 -14.854 4.399 1.00 95.69 382 VAL A CA 1
ATOM 3053 C C . VAL A 1 382 ? -9.935 -15.017 4.885 1.00 95.69 382 VAL A C 1
ATOM 3055 O O . VAL A 1 382 ? -9.049 -15.284 4.072 1.00 95.69 382 VAL A O 1
ATOM 3058 N N . LEU A 1 383 ? -9.713 -14.818 6.184 1.00 94.62 383 LEU A N 1
ATOM 3059 C CA . LEU A 1 383 ? -8.415 -15.056 6.813 1.00 94.62 383 LEU A CA 1
ATOM 3060 C C . LEU A 1 383 ? -8.019 -16.523 6.603 1.00 94.62 383 LEU A C 1
ATOM 3062 O O . LEU A 1 383 ? -8.828 -17.421 6.838 1.00 94.62 383 LEU A O 1
ATOM 3066 N N . ASP A 1 384 ? -6.809 -16.759 6.107 1.00 88.56 384 ASP A N 1
ATOM 3067 C CA . ASP A 1 384 ? -6.289 -18.105 5.890 1.00 88.56 384 ASP A CA 1
ATOM 3068 C C . ASP A 1 384 ? -5.804 -18.676 7.227 1.00 88.56 384 ASP A C 1
ATOM 3070 O O . ASP A 1 384 ? -4.688 -18.420 7.666 1.00 88.56 384 ASP A O 1
ATOM 3074 N N . GLU A 1 385 ? -6.667 -19.426 7.907 1.00 71.25 385 GLU A N 1
ATOM 3075 C CA . GLU A 1 385 ? -6.274 -20.210 9.074 1.00 71.25 385 GLU A CA 1
ATOM 3076 C C . GLU A 1 385 ? -5.561 -21.474 8.576 1.00 71.25 385 GLU A C 1
ATOM 3078 O O . GLU A 1 385 ? -6.199 -22.386 8.039 1.00 71.25 385 GLU A O 1
ATOM 3083 N N . ARG A 1 386 ? -4.230 -21.565 8.726 1.00 56.56 386 ARG A N 1
ATOM 3084 C CA . ARG A 1 386 ? -3.538 -22.826 8.417 1.00 56.56 386 ARG A CA 1
ATOM 3085 C C . ARG A 1 386 ? -4.156 -23.956 9.240 1.00 56.56 386 ARG A C 1
ATOM 3087 O O . ARG A 1 386 ? -4.369 -23.818 10.444 1.00 56.56 386 ARG A O 1
ATOM 3094 N N . ALA A 1 387 ? -4.402 -25.097 8.589 1.00 36.75 387 ALA A N 1
ATOM 3095 C CA . ALA A 1 387 ? -4.774 -26.320 9.290 1.00 36.75 387 ALA A CA 1
ATOM 3096 C C . ALA A 1 387 ? -3.770 -26.551 10.435 1.00 36.75 387 ALA A C 1
ATOM 3098 O O . ALA A 1 387 ? -2.567 -26.401 10.188 1.00 36.75 387 ALA A O 1
ATOM 3099 N N . PRO A 1 388 ? -4.221 -26.907 11.658 1.00 35.72 388 PRO A N 1
ATOM 3100 C CA . PRO A 1 388 ? -3.297 -27.264 12.726 1.00 35.72 388 PRO A CA 1
ATOM 3101 C C . PRO A 1 388 ? -2.339 -28.287 12.144 1.00 35.72 388 PRO A C 1
ATOM 3103 O O . PRO A 1 388 ? -2.804 -29.222 11.481 1.00 35.72 388 PRO A O 1
ATOM 3106 N N . ALA A 1 389 ? -1.030 -28.071 12.317 1.00 34.12 389 ALA A N 1
ATOM 3107 C CA . ALA A 1 389 ? -0.024 -29.004 11.841 1.00 34.12 389 ALA A CA 1
ATOM 3108 C C . ALA A 1 389 ? -0.509 -30.401 12.224 1.00 34.12 389 ALA A C 1
ATOM 3110 O O . ALA A 1 389 ? -0.632 -30.702 13.413 1.00 34.12 389 ALA A O 1
ATOM 3111 N N . THR A 1 390 ? -0.898 -31.220 11.236 1.00 27.41 390 THR A N 1
ATOM 3112 C CA . THR A 1 390 ? -1.237 -32.616 11.512 1.00 27.41 390 THR A CA 1
ATOM 3113 C C . THR A 1 390 ? -0.057 -33.125 12.307 1.00 27.41 390 THR A C 1
ATOM 3115 O O . THR A 1 390 ? 1.053 -32.988 11.779 1.00 27.41 390 THR A O 1
ATOM 3118 N N . PRO A 1 391 ? -0.240 -33.619 13.548 1.00 32.22 391 PRO A N 1
ATOM 3119 C CA . PRO A 1 391 ? 0.873 -34.138 14.307 1.00 32.22 391 PRO A CA 1
ATOM 3120 C C . PRO A 1 391 ? 1.502 -35.172 13.394 1.00 32.22 391 PRO A C 1
ATOM 3122 O O . PRO A 1 391 ? 0.896 -36.200 13.083 1.00 32.22 391 PRO A O 1
ATOM 3125 N N . HIS A 1 392 ? 2.681 -34.844 12.873 1.00 30.33 392 HIS A N 1
ATOM 3126 C CA . HIS A 1 392 ? 3.550 -35.833 12.297 1.00 30.33 392 HIS A CA 1
ATOM 3127 C C . HIS A 1 392 ? 3.843 -36.717 13.501 1.00 30.33 392 HIS A C 1
ATOM 3129 O O . HIS A 1 392 ? 4.722 -36.423 14.302 1.00 30.33 392 HIS A O 1
ATOM 3135 N N . MET A 1 393 ? 3.029 -37.761 13.689 1.00 27.95 393 MET A N 1
ATOM 3136 C CA . MET A 1 393 ? 3.479 -38.968 14.354 1.00 27.95 393 MET A CA 1
ATOM 3137 C C . MET A 1 393 ? 4.804 -39.239 13.666 1.00 27.95 393 MET A C 1
ATOM 3139 O O . MET A 1 393 ? 4.760 -39.453 12.450 1.00 27.95 393 MET A O 1
ATOM 3143 N N . PRO A 1 394 ? 5.955 -39.102 14.349 1.00 33.09 394 PRO A N 1
ATOM 3144 C CA . PRO A 1 394 ? 7.227 -39.342 13.707 1.00 33.09 394 PRO A CA 1
ATOM 3145 C C . PRO A 1 394 ? 7.118 -40.742 13.127 1.00 33.09 394 PRO A C 1
ATOM 3147 O O . PRO A 1 394 ? 7.042 -41.731 13.862 1.00 33.09 394 PRO A O 1
ATOM 3150 N N . GLY A 1 395 ? 6.982 -40.814 11.800 1.00 35.00 395 GLY A N 1
ATOM 3151 C CA . GLY A 1 395 ? 7.058 -42.072 11.096 1.00 35.00 395 GLY A CA 1
ATOM 3152 C C . GLY A 1 395 ? 8.369 -42.664 11.563 1.00 35.00 395 GLY A C 1
ATOM 3153 O O . GLY A 1 395 ? 9.385 -41.967 11.533 1.00 35.00 395 GLY A O 1
ATOM 3154 N N . LYS A 1 396 ? 8.318 -43.880 12.120 1.00 33.00 396 LYS A N 1
ATOM 3155 C CA . LYS A 1 396 ? 9.506 -44.631 12.525 1.00 33.00 396 LYS A CA 1
ATOM 3156 C C . LYS A 1 396 ? 10.596 -44.345 11.498 1.00 33.00 396 LYS A C 1
ATOM 3158 O O . LYS A 1 396 ? 10.403 -44.645 10.323 1.00 33.00 396 LYS A O 1
ATOM 3163 N N . ILE A 1 397 ? 11.694 -43.734 11.935 1.00 38.56 397 ILE A N 1
ATOM 3164 C CA . ILE A 1 397 ? 12.886 -43.614 11.105 1.00 38.56 397 ILE A CA 1
ATOM 3165 C C . ILE A 1 397 ? 13.339 -45.056 10.865 1.00 38.56 397 ILE A C 1
ATOM 3167 O O . ILE A 1 397 ? 13.969 -45.671 11.725 1.00 38.56 397 ILE A O 1
ATOM 3171 N N . GLU A 1 398 ? 12.926 -45.639 9.742 1.00 39.56 398 GLU A N 1
ATOM 3172 C CA . GLU A 1 398 ? 13.481 -46.896 9.260 1.00 39.56 398 GLU A CA 1
ATOM 3173 C C . GLU A 1 398 ? 14.919 -46.589 8.850 1.00 39.56 398 GLU A C 1
ATOM 3175 O O . GLU A 1 398 ? 15.170 -45.721 8.010 1.00 39.56 398 GLU A O 1
ATOM 3180 N N . ARG A 1 399 ? 15.885 -47.248 9.501 1.00 31.41 399 ARG A N 1
ATOM 3181 C CA . ARG A 1 399 ? 17.292 -47.136 9.115 1.00 31.41 399 ARG A CA 1
ATOM 3182 C C . ARG A 1 399 ? 17.421 -47.616 7.674 1.00 31.41 399 ARG A C 1
ATOM 3184 O O . ARG A 1 399 ? 17.162 -48.779 7.386 1.00 31.41 399 ARG A O 1
ATOM 3191 N N . VAL A 1 400 ? 17.854 -46.726 6.793 1.00 42.66 400 VAL A N 1
ATOM 3192 C CA . VAL A 1 400 ? 18.296 -47.094 5.450 1.00 42.66 400 VAL A CA 1
ATOM 3193 C C . VAL A 1 400 ? 19.799 -47.319 5.535 1.00 42.66 400 VAL A C 1
ATOM 3195 O O . VAL A 1 400 ? 20.550 -46.382 5.813 1.00 42.66 400 VAL A O 1
ATOM 3198 N N . GLU A 1 401 ? 20.245 -48.559 5.340 1.00 41.66 401 GLU A N 1
ATOM 3199 C CA . GLU A 1 401 ? 21.663 -48.810 5.093 1.00 41.66 401 GLU A CA 1
ATOM 3200 C C . GLU A 1 401 ? 21.999 -48.353 3.673 1.00 41.66 401 GLU A C 1
ATOM 3202 O O . GLU A 1 401 ? 21.294 -48.666 2.708 1.00 41.66 401 GLU A O 1
ATOM 3207 N N . THR A 1 402 ? 23.083 -47.587 3.561 1.00 45.16 402 THR A N 1
ATOM 3208 C CA . THR A 1 402 ? 23.617 -47.123 2.280 1.00 45.16 402 THR A CA 1
ATOM 3209 C C . THR A 1 402 ? 25.016 -47.689 2.087 1.00 45.16 402 THR A C 1
ATOM 3211 O O . THR A 1 402 ? 25.803 -47.769 3.032 1.00 45.16 402 THR A O 1
ATOM 3214 N N . GLY A 1 403 ? 25.315 -48.110 0.861 1.00 58.59 403 GLY A N 1
ATOM 3215 C CA . GLY A 1 403 ? 26.611 -48.650 0.463 1.00 58.59 403 GLY A CA 1
ATOM 3216 C C . GLY A 1 403 ? 26.847 -48.459 -1.035 1.00 58.59 403 GLY A C 1
ATOM 3217 O O . GLY A 1 403 ? 25.938 -48.055 -1.763 1.00 58.59 403 GLY A O 1
ATOM 3218 N N . ASN A 1 404 ? 28.073 -48.737 -1.474 1.00 58.28 404 ASN A N 1
ATOM 3219 C CA . ASN A 1 404 ? 28.456 -48.756 -2.887 1.00 58.28 404 ASN A CA 1
ATOM 3220 C C . ASN A 1 404 ? 28.727 -50.210 -3.316 1.00 58.28 404 ASN A C 1
ATOM 3222 O O . ASN A 1 404 ? 29.294 -50.957 -2.510 1.00 58.28 404 ASN A O 1
ATOM 3226 N N . ASP A 1 405 ? 28.410 -50.606 -4.558 1.00 59.75 405 ASP A N 1
ATOM 3227 C CA . ASP A 1 405 ? 28.990 -51.847 -5.114 1.00 59.75 405 ASP A CA 1
ATOM 3228 C C . ASP A 1 405 ? 30.492 -51.713 -5.299 1.00 59.75 405 ASP A C 1
ATOM 3230 O O . ASP A 1 405 ? 31.075 -50.629 -5.358 1.00 59.75 405 ASP A O 1
ATOM 3234 N N . GLU A 1 406 ? 31.087 -52.879 -5.520 1.00 44.94 406 GLU A N 1
ATOM 3235 C CA . GLU A 1 406 ? 32.340 -53.076 -6.238 1.00 44.94 406 GLU A CA 1
ATOM 3236 C C . GLU A 1 406 ? 32.477 -52.287 -7.566 1.00 44.94 406 GLU A C 1
ATO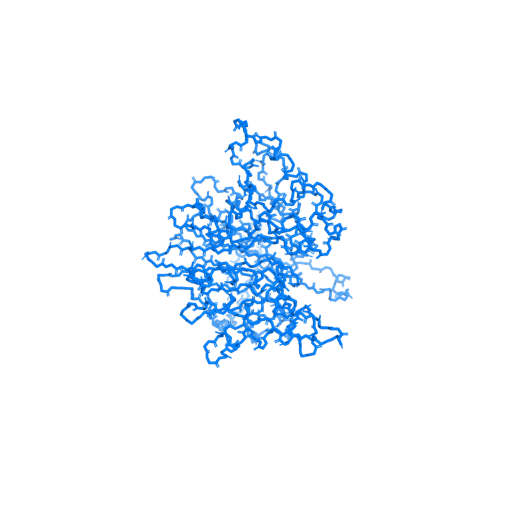M 3238 O O . GLU A 1 406 ? 33.592 -52.190 -8.077 1.00 44.94 406 GLU A O 1
ATOM 3243 N N . PHE A 1 407 ? 31.410 -51.669 -8.097 1.00 53.53 407 PHE A N 1
ATOM 3244 C CA . PHE A 1 407 ? 31.423 -50.812 -9.291 1.00 53.53 407 PHE A CA 1
ATOM 3245 C C . PHE A 1 407 ? 31.188 -49.311 -9.003 1.00 53.53 407 PHE A C 1
ATOM 3247 O O . PHE A 1 407 ? 31.226 -48.505 -9.933 1.00 53.53 407 PHE A O 1
ATOM 3254 N N . GLY A 1 408 ? 31.011 -48.904 -7.739 1.00 44.72 408 GLY A N 1
ATOM 3255 C CA . GLY A 1 408 ? 30.837 -47.508 -7.320 1.00 44.72 408 GLY A CA 1
ATOM 3256 C C . GLY A 1 408 ? 29.416 -46.931 -7.431 1.00 44.72 408 GLY A C 1
ATOM 3257 O O . GLY A 1 408 ? 29.235 -45.736 -7.183 1.00 44.72 408 GLY A O 1
ATOM 3258 N N . TYR A 1 409 ? 28.404 -47.730 -7.765 1.00 39.62 409 TYR A N 1
ATOM 3259 C CA . TYR A 1 409 ? 27.000 -47.329 -7.747 1.00 39.62 409 TYR A CA 1
ATOM 3260 C C . TYR A 1 409 ? 26.430 -47.387 -6.331 1.00 39.62 409 TYR A C 1
ATOM 3262 O O . TYR A 1 409 ? 26.552 -48.381 -5.616 1.00 39.62 409 TYR A O 1
ATOM 3270 N N . LYS A 1 410 ? 25.778 -46.291 -5.936 1.00 42.44 410 LYS A N 1
ATOM 3271 C CA . LYS A 1 410 ? 25.077 -46.176 -4.656 1.00 42.44 410 LYS A CA 1
ATOM 3272 C C . LYS A 1 410 ? 23.760 -46.938 -4.693 1.00 42.44 410 LYS A C 1
ATOM 3274 O O . LYS A 1 410 ? 22.972 -46.766 -5.623 1.00 42.44 410 LYS A O 1
ATOM 3279 N N . TRP A 1 411 ? 23.467 -47.664 -3.623 1.00 52.78 411 TRP A N 1
ATOM 3280 C CA . TRP A 1 411 ? 22.145 -48.239 -3.382 1.00 52.78 411 TRP A CA 1
ATOM 3281 C C . TRP A 1 411 ? 21.635 -47.956 -1.977 1.00 52.78 411 TRP A C 1
ATOM 3283 O O . TRP A 1 411 ? 22.399 -47.743 -1.034 1.00 52.78 411 TRP A O 1
ATOM 3293 N N . ASN A 1 412 ? 20.309 -48.028 -1.864 1.00 46.97 412 ASN A N 1
ATOM 3294 C CA . ASN A 1 412 ? 19.557 -47.888 -0.627 1.00 46.97 412 ASN A CA 1
ATOM 3295 C C . ASN A 1 412 ? 18.746 -49.170 -0.411 1.00 46.97 412 ASN A C 1
ATOM 3297 O O . ASN A 1 412 ? 17.918 -49.512 -1.259 1.00 46.97 412 ASN A O 1
ATOM 3301 N N . LEU A 1 413 ? 18.953 -49.859 0.713 1.00 37.94 413 LEU A N 1
ATOM 3302 C CA . LEU A 1 413 ? 18.100 -50.975 1.130 1.00 37.94 413 LEU A CA 1
ATOM 3303 C C . LEU A 1 413 ? 17.252 -50.530 2.328 1.00 37.94 413 LEU A C 1
ATOM 3305 O O . LEU A 1 413 ? 17.785 -50.010 3.309 1.00 37.94 413 LEU A O 1
ATOM 3309 N N . LYS A 1 414 ? 15.930 -50.725 2.255 1.00 42.94 414 LYS A N 1
ATOM 3310 C CA . LYS A 1 414 ? 15.061 -50.613 3.435 1.00 42.94 414 LYS A CA 1
ATOM 3311 C C . LYS A 1 414 ? 15.267 -51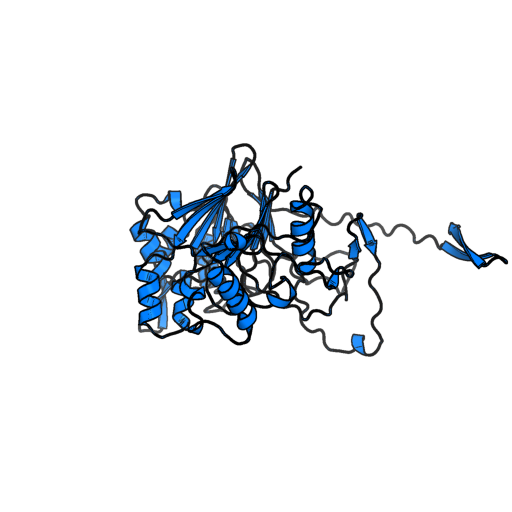.847 4.312 1.00 42.94 414 LYS A C 1
ATOM 3313 O O . LYS A 1 414 ? 15.182 -52.957 3.786 1.00 42.94 414 LYS A O 1
ATOM 3318 N N . VAL A 1 415 ? 15.531 -51.640 5.603 1.00 49.06 415 VAL A N 1
ATOM 3319 C CA . VAL A 1 415 ? 15.639 -52.707 6.614 1.00 49.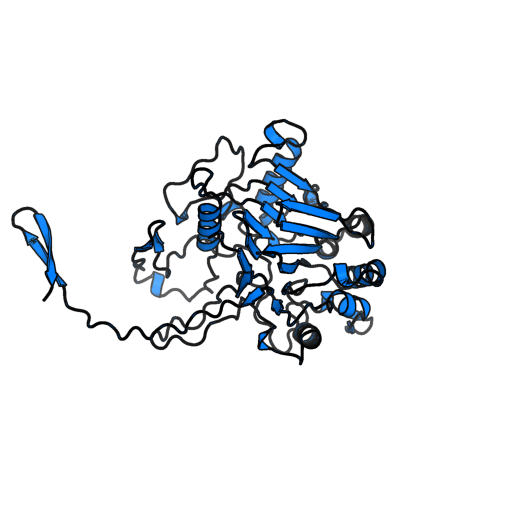06 415 VAL A CA 1
ATOM 3320 C C . VAL A 1 415 ? 14.299 -52.931 7.292 1.00 49.06 415 VAL A C 1
ATOM 3322 O O . VAL A 1 415 ? 13.718 -51.926 7.763 1.00 49.06 415 VAL A O 1
#